Protein AF-0000000068965583 (afdb_homodimer)

Foldseek 3Di:
DPDPVPVVPPPPVCPDPPVCPDPVVVVVLVVVVLVLLLVCLVLCVQQCCVVVPWAALVRSCVVSVHDSVVSVVSQVSCVVVPQWDADPVRTIHGHPLCNQARYDDDQLQRHCNLVSNLVVVLVVLLVCLVVLVVVVAAPDPAFPVHAPPVSLLSVLQRCLSNCQQVLLVQLVPDDVQDAWEEEEASCQLVNNVQVCVLPRVRYAYEYEEAPSRVVNNVVNQVVDPSGDCVRYHYDHDDLLPDDDPDFQTQEYEYEADQQQAALVSVLSSLLSNLRNHDAFHKYKYKHFAADPDDPPPPPLNVVSVVVQSSSSSRHGHGGHHHLVSVQVSNVVSAWDRWDWDDDPPGMIMIMITHD/DPDPVPPVPPPPVCPDPPVCPDPVVVVVLVVVVLVLLLVCLVLCVQQCCVVVPWAALVVSCVVSVHDSVVSVVSQVSCVVVPQWDADPVRTIHGHPLCNQARYDDDQLQRHCNLVSNLVVVLVVLLVCLVVLVVVVAAPDPAFPPHAPPVSLLSVLQRCLSNCQQVLLVQLVPDDVQDAWEEEEESCQLVNNVQVCVLPRVRYAYEYEEAPSRVVNNVVNQVVDPSGDCVRYHYDHDDLLPDDDPDFQTQEYEYEADQQQAALVSVLSSLLSNLRNHDAFHKYKYKHFAADPDDPPPPPLNVVSVVVQSSSSSRHGHGGHHHLVSVQVSNVVSQWDRWDWDDDPPGMIMIMITHD

Organism: Plasmodiophora brassicae (NCBI:txid37360)

InterPro domains:
  IPR001077 O-methyltransferase, C-terminal domain [PF00891] (177-336)
  IPR012967 Caffeic acid 3-O-methyltransferase-like, dimerisation domain [PF08100] (28-103)
  IPR016461 O-methyltransferase-like [PIRSF005739] (20-350)
  IPR016461 O-methyltransferase-like [PS51683] (25-354)
  IPR029063 S-adenosyl-L-methionine-dependent methyltransferase superfamily [G3DSA:3.40.50.150] (123-345)
  IPR029063 S-adenosyl-L-methionine-dependent methyltransferase superfamily [SSF53335] (125-345)
  IPR036388 Winged helix-like DNA-binding domain superfamily [G3DSA:1.10.10.10] (20-98)
  IPR036390 Winged helix DNA-binding domain superfamily [SSF46785] (23-98)

Sequence (710 aa):
MPPISTIASHYFVKWHPVARQTKVAQTVAGFQTMFQLSAAIDLGLFDTLKLKGPLSAEQLADELRAPLHSIRALVGALCESGYLVVDGFGRYLNSATSLHHLTSGLDPSKDMRPWVSLMVKLAPALATMTDALRQGSSVLEEPGETEQHPLWTHFAKVTGPMAISNARSVVHDFPHGFAGSVLDVAAGSGQYAFEVVRQLPKSRVTLFDFENVLDVARAVGEADATVDMKRVTFFPGNAFTDTPPDVPYDAVIITNMLHLFSADANLGLLKRVHSWLKPGGHVFIVGICPPTTPYSLWEGQSMMRAFSLVILAMTRNGKAYSATEIDDMLQQAGFAKSTSTNLFPISTLIVSKTVMPPISTIASHYFVKWHPVARQTKVAQTVAGFQTMFQLSAAIDLGLFDTLKLKGPLSAEQLADELRAPLHSIRALVGALCESGYLVVDGFGRYLNSATSLHHLTSGLDPSKDMRPWVSLMVKLAPALATMTDALRQGSSVLEEPGETEQHPLWTHFAKVTGPMAISNARSVVHDFPHGFAGSVLDVAAGSGQYAFEVVRQLPKSRVTLFDFENVLDVARAVGEADATVDMKRVTFFPGNAFTDTPPDVPYDAVIITNMLHLFSADANLGLLKRVHSWLKPGGHVFIVGICPPTTPYSLWEGQSMMRAFSLVILAMTRNGKAYSATEIDDMLQQAGFAKSTSTNLFPISTLIVSKTV

Secondary structure (DSSP, 8-state):
---TTSHHHH-S----TTSTTSHHHHHHHHHHHHHHHHHHHHHTHHHHHHHH-SB-HHHHHHHHT--HHHHHHHHHHHHHTTSEEE-TTS-EEE-HHHHHHSSSSS-GGG--HHHHHHHHHTHHHHTTHHHHHHHTS---SS-TTSTT-HHHHHHHHHHHHHHHHHHHHHHHTSPTT--EEEEEET-TTSHHHHHHHHH-TTEEEEEEE-HHHHHHHHHHHHH-TTS-GGGEEEEES-TTTPPPSSPPEEEEEEES-GGGS-HHHHHHHHHHHHHHEEEEEEEEEEE----SSTT---THHHHHHHHHHHHHHH-SS--PPPHHHHHHHHHHTTBPPPEEEEPSSS-EEEEEEB-/---TTSTTTT-S----TTSTTSHHHHHHHHHHHHHHHHHHHHHTHHHHHHHH-SB-HHHHHHHHT--HHHHHHHHHHHHHTTSEEE-TTS-EEE-HHHHHHSSSSS-GGG--HHHHHHHHHTHHHHTTHHHHHHHTS---SS-TTSTT-HHHHHHHHHHHHHHHHHHHHHHHTSPTT--EEEEEET-TTSHHHHHHHHH-TTEEEEEEE-HHHHHHHHHHHHH-TTS-GGGEEEEES-TTTPPPSSPPEEEEEEES-GGGS-HHHHHHHHHHHHHTEEEEEEEEEEE----SSTT---THHHHHHHHHHHHHHH-SS--PPPHHHHHHHHHHTTBPPPEEEEPSSS-EEEEEEB-

Nearest PDB structures (foldseek):
  2r3s-assembly1_A  TM=8.796E-01  e=1.332E-26  Nostoc punctiforme PCC 73102
  8tjj-assembly2_C  TM=7.598E-01  e=5.561E-23  uncultured bacterium
  5f8e-assembly2_C  TM=7.613E-01  e=8.366E-21  Mycobacterium tuberculosis H37Rv
  7vb8-assembly1_A  TM=7.546E-01  e=5.731E-18  Sorghum bicolor
  5xoh-assembly1_A-2  TM=7.464E-01  e=1.027E-17  Kitagawia praeruptora

Radius of gyration: 29.25 Å; Cα contacts (8 Å, |Δi|>4): 1329; chains: 2; bounding box: 58×98×82 Å

Solvent-accessible surface area (backbone atoms only — not comparable to full-atom values): 36488 Å² total; per-residue (Å²): 128,84,71,82,76,66,67,71,64,68,74,51,68,71,71,64,71,50,67,76,59,29,70,65,42,46,28,52,50,19,36,55,45,45,44,52,49,34,25,37,55,74,57,39,49,47,43,48,28,68,73,71,38,67,36,36,52,64,54,46,13,62,75,52,63,26,41,48,70,37,38,45,38,50,53,52,36,33,37,64,74,54,46,27,40,70,48,98,84,63,22,38,30,61,20,73,66,30,58,59,25,44,31,82,85,84,49,55,81,44,43,43,51,36,57,48,44,50,52,51,69,42,37,60,48,44,62,42,32,44,60,8,35,50,68,54,21,29,74,53,93,74,30,67,66,40,82,77,40,67,62,49,42,53,46,21,67,37,43,33,52,62,38,44,63,48,21,52,54,54,54,65,71,45,64,88,83,50,65,41,42,34,36,23,37,54,31,40,30,30,42,50,49,42,44,40,46,56,75,25,80,58,34,35,32,36,37,31,24,37,56,69,27,42,53,49,16,50,52,50,47,70,71,33,85,72,39,64,63,88,42,53,42,82,45,68,46,48,78,86,80,50,78,74,82,80,64,56,21,46,28,37,36,40,41,73,50,65,39,46,36,30,71,67,56,44,35,53,39,46,34,51,51,49,68,37,35,35,84,62,13,37,38,40,36,38,35,62,43,42,72,86,58,84,75,60,76,50,73,67,44,50,59,40,36,48,44,40,50,50,32,31,21,35,9,66,50,21,41,65,46,29,66,66,56,50,39,51,40,38,42,75,36,52,31,38,84,52,50,76,46,84,37,81,82,63,34,30,40,37,40,35,29,38,104,128,86,72,83,77,65,67,74,64,68,75,50,70,70,72,63,70,50,65,75,58,28,69,65,42,46,29,52,50,19,35,55,46,45,43,52,49,35,25,36,55,74,56,38,48,48,44,49,28,68,74,70,38,66,36,36,50,64,55,45,12,62,75,53,62,27,41,51,71,37,38,43,40,51,54,51,37,32,36,64,72,54,46,27,40,69,48,98,84,63,23,39,31,63,21,74,65,30,58,59,25,45,32,82,84,83,49,54,82,45,40,42,51,36,58,46,45,51,53,53,69,41,36,59,48,45,62,42,32,45,60,7,36,50,69,54,20,28,74,53,92,76,32,68,66,40,82,76,41,67,63,51,41,52,46,21,65,39,43,34,51,62,38,44,64,47,22,52,55,55,55,66,71,47,62,86,82,51,62,42,40,35,36,23,38,53,30,38,29,29,42,51,50,44,43,38,48,55,74,26,79,61,35,35,32,34,38,33,24,36,56,69,26,42,53,48,16,50,52,49,48,71,71,32,85,73,39,64,63,88,42,52,42,81,45,67,46,48,79,86,79,49,76,73,82,79,66,55,22,47,28,37,37,40,42,73,52,64,39,46,36,32,72,68,57,44,34,53,40,44,34,50,51,49,68,37,34,34,84,64,12,37,39,40,36,36,35,63,44,42,72,85,58,83,77,58,76,51,74,65,44,50,59,40,36,46,43,39,51,50,32,30,22,34,9,66,52,21,41,66,45,29,66,64,55,50,38,51,41,37,40,74,37,54,31,41,85,53,50,76,44,83,37,82,84,64,33,29,38,36,40,33,28,39,105

pLDDT: mean 87.22, std 17.64, range [23.38, 98.88]

Structure (mmCIF, N/CA/C/O backbone):
data_AF-0000000068965583-model_v1
#
loop_
_entity.id
_entity.type
_entity.pdbx_description
1 polymer 'O-methyltransferase domain-containing protein'
#
loop_
_atom_site.group_PDB
_atom_site.id
_atom_site.type_symbol
_atom_site.label_atom_id
_atom_site.label_alt_id
_atom_site.label_comp_id
_atom_site.label_asym_id
_atom_site.label_entity_id
_atom_site.label_seq_id
_atom_site.pdbx_PDB_ins_code
_atom_site.Cartn_x
_atom_site.Cartn_y
_atom_site.Cartn_z
_atom_site.occupancy
_atom_site.B_iso_or_equiv
_atom_site.auth_seq_id
_atom_site.auth_comp_id
_atom_site.auth_asym_id
_atom_site.auth_atom_id
_atom_site.pdbx_PDB_model_num
ATOM 1 N N . MET A 1 1 ? -15.039 54.562 -13.508 1 24.02 1 MET A N 1
ATOM 2 C CA . MET A 1 1 ? -14.102 53.875 -12.609 1 24.02 1 MET A CA 1
ATOM 3 C C . MET A 1 1 ? -14.203 52.375 -12.734 1 24.02 1 MET A C 1
ATOM 5 O O . MET A 1 1 ? -15.297 51.812 -12.633 1 24.02 1 MET A O 1
ATOM 9 N N . PRO A 1 2 ? -13.242 51.656 -13.383 1 28.28 2 PRO A N 1
ATOM 10 C CA . PRO A 1 2 ? -13.641 50.375 -13.969 1 28.28 2 PRO A CA 1
ATOM 11 C C . PRO A 1 2 ? -13.969 49.344 -12.906 1 28.28 2 PRO A C 1
ATOM 13 O O . PRO A 1 2 ? -13.453 49.406 -11.789 1 28.28 2 PRO A O 1
ATOM 16 N N . PRO A 1 3 ? -15.102 48.688 -13.031 1 28 3 PRO A N 1
ATOM 17 C CA . PRO A 1 3 ? -15.734 47.906 -11.961 1 28 3 PRO A CA 1
ATOM 18 C C . PRO A 1 3 ? -14.852 46.75 -11.445 1 28 3 PRO A C 1
ATOM 20 O O . PRO A 1 3 ? -13.953 46.312 -12.156 1 28 3 PRO A O 1
ATOM 23 N N . ILE A 1 4 ? -14.672 46.469 -10.047 1 27.19 4 ILE A N 1
ATOM 24 C CA . ILE A 1 4 ? -13.906 45.656 -9.109 1 27.19 4 ILE A CA 1
ATOM 25 C C . ILE A 1 4 ? -13.961 44.188 -9.539 1 27.19 4 ILE A C 1
ATOM 27 O O . ILE A 1 4 ? -13.352 43.344 -8.898 1 27.19 4 ILE A O 1
ATOM 31 N N . SER A 1 5 ? -14.812 43.781 -10.484 1 28.33 5 SER A N 1
ATOM 32 C CA . SER A 1 5 ? -15.086 42.469 -11 1 28.33 5 SER A CA 1
ATOM 33 C C . SER A 1 5 ? -13.836 41.844 -11.633 1 28.33 5 SER A C 1
ATOM 35 O O . SER A 1 5 ? -13.711 40.625 -11.727 1 28.33 5 SER A O 1
ATOM 37 N N . THR A 1 6 ? -13.016 42.562 -12.336 1 27.28 6 THR A N 1
ATOM 38 C CA . THR A 1 6 ? -11.961 42.125 -13.242 1 27.28 6 THR A CA 1
ATOM 39 C C . THR A 1 6 ? -10.766 41.594 -12.469 1 27.28 6 THR A C 1
ATOM 41 O O . THR A 1 6 ? -9.953 40.812 -13.008 1 27.28 6 THR A O 1
ATOM 44 N N . ILE A 1 7 ? -10.445 42.188 -11.297 1 23.38 7 ILE A N 1
ATOM 45 C CA . ILE A 1 7 ? -9.172 41.906 -10.648 1 23.38 7 ILE A CA 1
ATOM 46 C C . ILE A 1 7 ? -9.172 40.5 -10.078 1 23.38 7 ILE A C 1
ATOM 48 O O . ILE A 1 7 ? -8.148 40.031 -9.594 1 23.38 7 ILE A O 1
ATOM 52 N N . ALA A 1 8 ? -10.375 39.969 -9.789 1 27.44 8 ALA A N 1
ATOM 53 C CA . ALA A 1 8 ? -10.422 38.656 -9.141 1 27.44 8 ALA A CA 1
ATOM 54 C C . ALA A 1 8 ? -9.773 37.594 -10.016 1 27.44 8 ALA A C 1
ATOM 56 O O . ALA A 1 8 ? -9.484 36.5 -9.547 1 27.44 8 ALA A O 1
ATOM 57 N N . SER A 1 9 ? -9.789 37.844 -11.328 1 25.92 9 SER A N 1
ATOM 58 C CA . SER A 1 9 ? -9.414 36.812 -12.297 1 25.92 9 SER A CA 1
ATOM 59 C C . SER A 1 9 ? -7.93 36.5 -12.211 1 25.92 9 SER A C 1
ATOM 61 O O . SER A 1 9 ? -7.531 35.344 -12.383 1 25.92 9 SER A O 1
ATOM 63 N N . HIS A 1 10 ? -7.051 37.469 -12.281 1 24.47 10 HIS A N 1
ATOM 64 C CA . HIS A 1 10 ? -5.68 37.281 -12.727 1 24.47 10 HIS A CA 1
ATOM 65 C C . HIS A 1 10 ? -4.832 36.656 -11.617 1 24.47 10 HIS A C 1
ATOM 67 O O . HIS A 1 10 ? -3.859 35.938 -11.906 1 24.47 10 HIS A O 1
ATOM 73 N N . TYR A 1 11 ? -4.824 37.281 -10.484 1 24.36 11 TYR A N 1
ATOM 74 C CA . TYR A 1 11 ? -3.818 36.875 -9.508 1 24.36 11 TYR A CA 1
ATOM 75 C C . TYR A 1 11 ? -4.145 35.531 -8.914 1 24.36 11 TYR A C 1
ATOM 77 O O . TYR A 1 11 ? -4.438 35.406 -7.723 1 24.36 11 TYR A O 1
ATOM 85 N N . PHE A 1 12 ? -5.184 34.906 -9.43 1 27.22 12 PHE A N 1
ATOM 86 C CA . PHE A 1 12 ? -5.242 33.5 -9.125 1 27.22 12 PHE A CA 1
ATOM 87 C C . PHE A 1 12 ? -3.867 32.844 -9.258 1 27.22 12 PHE A C 1
ATOM 89 O O . PHE A 1 12 ? -3.344 32.719 -10.359 1 27.22 12 PHE A O 1
ATOM 96 N N . VAL A 1 13 ? -2.945 33.375 -8.406 1 27.17 13 VAL A N 1
ATOM 97 C CA . VAL A 1 13 ? -1.657 32.688 -8.344 1 27.17 13 VAL A CA 1
ATOM 98 C C . VAL A 1 13 ? -1.81 31.266 -8.844 1 27.17 13 VAL A C 1
ATOM 100 O O . VAL A 1 13 ? -2.654 30.516 -8.344 1 27.17 13 VAL A O 1
ATOM 103 N N . LYS A 1 14 ? -1.495 31.062 -10.023 1 28.08 14 LYS A N 1
ATOM 104 C CA . LYS A 1 14 ? -1.258 29.828 -10.766 1 28.08 14 LYS A CA 1
ATOM 105 C C . LYS A 1 14 ? -0.779 28.719 -9.844 1 28.08 14 LYS A C 1
ATOM 107 O O . LYS A 1 14 ? 0.413 28.625 -9.539 1 28.08 14 LYS A O 1
ATOM 112 N N . TRP A 1 15 ? -1.373 28.656 -8.719 1 29.64 15 TRP A N 1
ATOM 113 C CA . TRP A 1 15 ? -1.091 27.422 -8.008 1 29.64 15 TRP A CA 1
ATOM 114 C C . TRP A 1 15 ? -0.727 26.297 -8.984 1 29.64 15 TRP A C 1
ATOM 116 O O . TRP A 1 15 ? -1.519 25.953 -9.859 1 29.64 15 TRP A O 1
ATOM 126 N N . HIS A 1 16 ? 0.437 26.266 -9.531 1 30.14 16 HIS A N 1
ATOM 127 C CA . HIS A 1 16 ? 0.964 25.359 -10.547 1 30.14 16 HIS A CA 1
ATOM 128 C C . HIS A 1 16 ? 0.367 23.969 -10.414 1 30.14 16 HIS A C 1
ATOM 130 O O . HIS A 1 16 ? 0.403 23.375 -9.336 1 30.14 16 HIS A O 1
ATOM 136 N N . PRO A 1 17 ? -0.553 23.5 -11.109 1 34.62 17 PRO A N 1
ATOM 137 C CA . PRO A 1 17 ? -0.937 22.141 -11.469 1 34.62 17 PRO A CA 1
ATOM 138 C C . PRO A 1 17 ? 0.176 21.125 -11.203 1 34.62 17 PRO A C 1
ATOM 140 O O . PRO A 1 17 ? 0.056 19.953 -11.586 1 34.62 17 PRO A O 1
ATOM 143 N N . VAL A 1 18 ? 1.284 21.5 -10.836 1 35.75 18 VAL A N 1
ATOM 144 C CA . VAL A 1 18 ? 2.604 20.875 -10.906 1 35.75 18 VAL A CA 1
ATOM 145 C C . VAL A 1 18 ? 2.684 19.734 -9.898 1 35.75 18 VAL A C 1
ATOM 147 O O . VAL A 1 18 ? 3.285 18.688 -10.18 1 35.75 18 VAL A O 1
ATOM 150 N N . ALA A 1 19 ? 2.271 20.109 -8.633 1 44.38 19 ALA A N 1
ATOM 151 C CA . ALA A 1 19 ? 2.537 19.016 -7.695 1 44.38 19 ALA A CA 1
ATOM 152 C C . ALA A 1 19 ? 1.777 17.75 -8.086 1 44.38 19 ALA A C 1
ATOM 154 O O . ALA A 1 19 ? 2.285 16.641 -7.926 1 44.38 19 ALA A O 1
ATOM 155 N N . ARG A 1 20 ? 0.389 17.953 -8.555 1 47.97 20 ARG A N 1
ATOM 156 C CA . ARG A 1 20 ? -0.479 16.859 -9 1 47.97 20 ARG A CA 1
ATOM 157 C C . ARG A 1 20 ? 0.044 16.234 -10.289 1 47.97 20 ARG A C 1
ATOM 159 O O . ARG A 1 20 ? -0.369 15.141 -10.664 1 47.97 20 ARG A O 1
ATOM 166 N N . GLN A 1 21 ? 1.062 17.016 -10.633 1 60.56 21 GLN A N 1
ATOM 167 C CA . GLN A 1 21 ? 1.427 16.594 -11.977 1 60.56 21 GLN A CA 1
ATOM 168 C C . GLN A 1 21 ? 2.754 15.836 -11.977 1 60.56 21 GLN A C 1
ATOM 170 O O . GLN A 1 21 ? 3.186 15.328 -13.016 1 60.56 21 GLN A O 1
ATOM 175 N N . THR A 1 22 ? 3.061 15.758 -10.562 1 75.62 22 THR A N 1
ATOM 176 C CA . THR A 1 22 ? 4.348 15.078 -10.656 1 75.62 22 THR A CA 1
ATOM 177 C C . THR A 1 22 ? 4.16 13.562 -10.68 1 75.62 22 THR A C 1
ATOM 179 O O . THR A 1 22 ? 3.119 13.055 -10.258 1 75.62 22 THR A O 1
ATOM 182 N N . LYS A 1 23 ? 5.016 13.016 -11.203 1 85.88 23 LYS A N 1
ATOM 183 C CA . LYS A 1 23 ? 5.035 11.562 -11.234 1 85.88 23 LYS A CA 1
ATOM 184 C C . LYS A 1 23 ? 4.926 10.977 -9.828 1 85.88 23 LYS A C 1
ATOM 186 O O . LYS A 1 23 ? 4.262 9.961 -9.617 1 85.88 23 LYS A O 1
ATOM 191 N N . VAL A 1 24 ? 5.473 11.656 -8.836 1 88.19 24 VAL A N 1
ATOM 192 C CA . VAL A 1 24 ? 5.43 11.188 -7.453 1 88.19 24 VAL A CA 1
ATOM 193 C C . VAL A 1 24 ? 4.004 11.281 -6.914 1 88.19 24 VAL A C 1
ATOM 195 O O . VAL A 1 24 ? 3.51 10.352 -6.273 1 88.19 24 VAL A O 1
ATOM 198 N N . ALA A 1 25 ? 3.342 12.359 -7.227 1 82.56 25 ALA A N 1
ATOM 199 C CA . ALA A 1 25 ? 1.959 12.539 -6.789 1 82.56 25 ALA A CA 1
ATOM 200 C C . ALA A 1 25 ? 1.053 11.469 -7.391 1 82.56 25 ALA A C 1
ATOM 202 O O . ALA A 1 25 ? 0.153 10.953 -6.719 1 82.56 25 ALA A O 1
ATOM 203 N N . GLN A 1 26 ? 1.354 1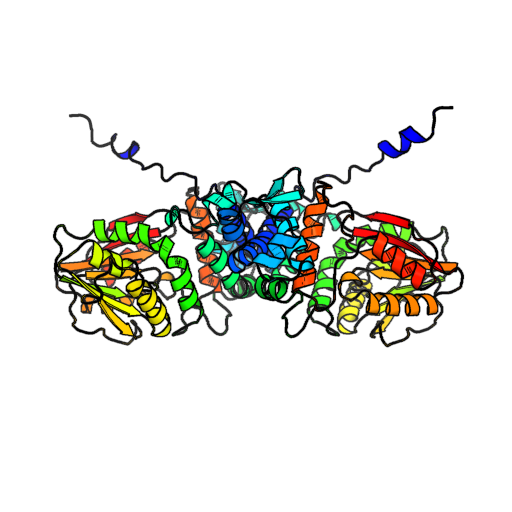1.164 -8.578 1 83.81 26 GLN A N 1
ATOM 204 C CA . GLN A 1 26 ? 0.581 10.117 -9.242 1 83.81 26 GLN A CA 1
ATOM 205 C C . GLN A 1 26 ? 0.816 8.758 -8.586 1 83.81 26 GLN A C 1
ATOM 207 O O . GLN A 1 26 ? -0.11 7.953 -8.461 1 83.81 26 GLN A O 1
ATOM 212 N N . THR A 1 27 ? 2.031 8.477 -8.258 1 89.31 27 THR A N 1
ATOM 213 C CA . THR A 1 27 ? 2.361 7.234 -7.574 1 89.31 27 THR A CA 1
ATOM 214 C C . THR A 1 27 ? 1.654 7.156 -6.223 1 89.31 27 THR A C 1
ATOM 216 O O . THR A 1 27 ? 1.109 6.109 -5.863 1 89.31 27 THR A O 1
ATOM 219 N N . VAL A 1 28 ? 1.573 8.266 -5.539 1 86.69 28 VAL A N 1
ATOM 220 C CA . VAL A 1 28 ? 0.893 8.312 -4.25 1 86.69 28 VAL A CA 1
ATOM 221 C C . VAL A 1 28 ? -0.604 8.078 -4.445 1 86.69 28 VAL A C 1
ATOM 223 O O . VAL A 1 28 ? -1.232 7.355 -3.67 1 86.69 28 VAL A O 1
ATOM 226 N N . ALA A 1 29 ? -1.113 8.695 -5.469 1 84.06 29 ALA A N 1
ATOM 227 C CA . ALA A 1 29 ? -2.533 8.516 -5.766 1 84.06 29 ALA A CA 1
ATOM 228 C C . ALA A 1 29 ? -2.854 7.055 -6.066 1 84.06 29 ALA A C 1
ATOM 230 O O . ALA A 1 29 ? -3.889 6.543 -5.637 1 84.06 29 ALA A O 1
ATOM 231 N N . GLY A 1 30 ? -2.014 6.445 -6.824 1 87.75 30 GLY A N 1
ATOM 232 C CA . GLY A 1 30 ? -2.199 5.031 -7.109 1 87.75 30 GLY A CA 1
ATOM 233 C C . GLY A 1 30 ? -2.154 4.164 -5.867 1 87.75 30 GLY A C 1
ATOM 234 O O . GLY A 1 30 ? -2.945 3.229 -5.727 1 87.75 30 GLY A O 1
ATOM 235 N N . PHE A 1 31 ? -1.266 4.52 -5.035 1 91.5 31 PHE A N 1
ATOM 236 C CA . PHE A 1 31 ? -1.12 3.814 -3.768 1 91.5 31 PHE A CA 1
ATOM 237 C C . PHE A 1 31 ? -2.404 3.898 -2.951 1 91.5 31 PHE A C 1
ATOM 239 O O . PHE A 1 31 ? -2.912 2.881 -2.479 1 91.5 31 PHE A O 1
ATOM 246 N N . GLN A 1 32 ? -2.988 5.016 -2.824 1 90.25 32 GLN A N 1
ATOM 247 C CA . GLN A 1 32 ? -4.223 5.203 -2.068 1 90.25 32 GLN A CA 1
ATOM 248 C C . GLN A 1 32 ? -5.398 4.512 -2.756 1 90.25 32 GLN A C 1
ATOM 250 O O . GLN A 1 32 ? -6.242 3.904 -2.094 1 90.25 32 GLN A O 1
ATOM 255 N N . THR A 1 33 ? -5.422 4.613 -4.027 1 92.44 33 THR A N 1
ATOM 256 C CA . THR A 1 33 ? -6.512 4.043 -4.812 1 92.44 33 THR A CA 1
ATOM 257 C C . THR A 1 33 ? -6.586 2.531 -4.621 1 92.44 33 THR A C 1
ATOM 259 O O . THR A 1 33 ? -7.676 1.953 -4.621 1 92.44 33 THR A O 1
ATOM 262 N N . MET A 1 34 ? -5.457 1.938 -4.441 1 93.81 34 MET A N 1
ATOM 263 C CA . MET A 1 34 ? -5.414 0.487 -4.281 1 93.81 34 MET A CA 1
ATOM 264 C C . MET A 1 34 ? -6.242 0.049 -3.078 1 93.81 34 MET A C 1
ATOM 266 O O . MET A 1 34 ? -6.984 -0.934 -3.152 1 93.81 34 MET A O 1
ATOM 270 N N . PHE A 1 35 ? -6.168 0.738 -2.016 1 94.38 35 PHE A N 1
ATOM 271 C CA . PHE A 1 35 ? -6.922 0.392 -0.817 1 94.38 35 PHE A CA 1
ATOM 272 C C . PHE A 1 35 ? -8.406 0.66 -1.018 1 94.38 35 PHE A C 1
ATOM 274 O O . PHE A 1 35 ? -9.25 -0.088 -0.519 1 94.38 35 PHE A O 1
ATOM 281 N N . GLN A 1 36 ? -8.695 1.688 -1.762 1 93.75 36 GLN A N 1
ATOM 282 C CA . GLN A 1 36 ? -10.086 2.008 -2.078 1 93.75 36 GLN A CA 1
ATOM 283 C C . GLN A 1 36 ? -10.719 0.92 -2.943 1 93.75 36 GLN A C 1
ATOM 285 O O . GLN A 1 36 ? -11.852 0.5 -2.693 1 93.75 36 GLN A O 1
ATOM 290 N N . LEU A 1 37 ? -9.953 0.476 -3.918 1 95.62 37 LEU A N 1
ATOM 291 C CA . LEU A 1 37 ? -10.422 -0.578 -4.809 1 95.62 37 LEU A CA 1
ATOM 292 C C . LEU A 1 37 ? -10.68 -1.868 -4.035 1 95.62 37 LEU A C 1
ATOM 294 O O . LEU A 1 37 ? -11.711 -2.518 -4.223 1 95.62 37 LEU A O 1
ATOM 298 N N . SER A 1 38 ? -9.734 -2.193 -3.273 1 94.81 38 SER A N 1
ATOM 299 C CA . SER A 1 38 ? -9.875 -3.416 -2.49 1 94.81 38 SER A CA 1
ATOM 300 C C . SER A 1 38 ? -11.117 -3.365 -1.606 1 94.81 38 SER A C 1
ATOM 302 O O . SER A 1 38 ? -11.859 -4.344 -1.518 1 94.81 38 SER A O 1
ATOM 304 N N . ALA A 1 39 ? -11.367 -2.262 -0.97 1 95.56 39 ALA A N 1
ATOM 305 C CA . ALA A 1 39 ? -12.539 -2.105 -0.109 1 95.56 39 ALA A CA 1
ATOM 306 C C . ALA A 1 39 ? -13.828 -2.189 -0.918 1 95.56 39 ALA A C 1
ATOM 308 O O . ALA A 1 39 ? -14.805 -2.816 -0.487 1 95.56 39 ALA A O 1
ATOM 309 N N . ALA A 1 40 ? -13.852 -1.53 -2.047 1 97.31 40 ALA A N 1
ATOM 310 C CA . ALA A 1 40 ? -15.023 -1.55 -2.914 1 97.31 40 ALA A CA 1
ATOM 311 C C . ALA A 1 40 ? -15.344 -2.971 -3.375 1 97.31 40 ALA A C 1
ATOM 313 O O . ALA A 1 40 ? -16.5 -3.365 -3.432 1 97.31 40 ALA A O 1
ATOM 314 N N . ILE A 1 41 ? -14.297 -3.713 -3.721 1 94.56 41 ILE A N 1
ATOM 315 C CA . ILE A 1 41 ? -14.445 -5.102 -4.137 1 94.56 41 ILE A CA 1
ATOM 316 C C . ILE A 1 41 ? -15 -5.934 -2.984 1 94.56 41 ILE A C 1
ATOM 318 O O . ILE A 1 41 ? -15.961 -6.684 -3.158 1 94.56 41 ILE A O 1
ATOM 322 N N . ASP A 1 42 ? -14.453 -5.762 -1.838 1 93.88 42 ASP A N 1
ATOM 323 C CA . ASP A 1 42 ? -14.867 -6.52 -0.661 1 93.88 42 ASP A CA 1
ATOM 324 C C . ASP A 1 42 ? -16.312 -6.219 -0.295 1 93.88 42 ASP A C 1
ATOM 326 O O . ASP A 1 42 ? -17.047 -7.109 0.152 1 93.88 42 ASP A O 1
ATOM 330 N N . LEU A 1 43 ? -16.719 -5 -0.48 1 96.19 43 LEU A N 1
ATOM 331 C CA . LEU A 1 43 ? -18.062 -4.59 -0.132 1 96.19 43 LEU A CA 1
ATOM 332 C C . LEU A 1 43 ? -19.062 -5.027 -1.203 1 96.19 43 LEU A C 1
ATOM 334 O O . LEU A 1 43 ? -20.281 -4.992 -0.982 1 96.19 43 LEU A O 1
ATOM 338 N N . GLY A 1 44 ? -18.578 -5.398 -2.393 1 96.31 44 GLY A N 1
ATOM 339 C CA . GLY A 1 44 ? -19.438 -5.797 -3.5 1 96.31 44 GLY A CA 1
ATOM 340 C C . GLY A 1 44 ? -20 -4.617 -4.27 1 96.31 44 GLY A C 1
ATOM 341 O O . GLY A 1 44 ? -21.062 -4.727 -4.891 1 96.31 44 GLY A O 1
ATOM 342 N N . LEU A 1 45 ? -19.297 -3.535 -4.191 1 98 45 LEU A N 1
ATOM 343 C CA . LEU A 1 45 ? -19.781 -2.293 -4.773 1 98 45 LEU A CA 1
ATOM 344 C C . LEU A 1 45 ? -19.938 -2.428 -6.285 1 98 45 LEU A C 1
ATOM 346 O O . LEU A 1 45 ? -21 -2.119 -6.836 1 98 45 LEU A O 1
ATOM 350 N N . PHE A 1 46 ? -18.938 -2.887 -6.988 1 97.5 46 PHE A N 1
ATOM 351 C CA . PHE A 1 46 ? -18.938 -2.959 -8.445 1 97.5 46 PHE A CA 1
ATOM 352 C C . PHE A 1 46 ? -19.969 -3.965 -8.938 1 97.5 46 PHE A C 1
ATOM 354 O O . PHE A 1 46 ? -20.672 -3.711 -9.914 1 97.5 46 PHE A O 1
ATOM 361 N N . ASP A 1 47 ? -20.062 -5.043 -8.25 1 96.25 47 ASP A N 1
ATOM 362 C CA . ASP A 1 47 ? -21.047 -6.055 -8.625 1 96.25 47 ASP A CA 1
ATOM 363 C C . ASP A 1 47 ? -22.484 -5.543 -8.414 1 96.25 47 ASP A C 1
ATOM 365 O O . ASP A 1 47 ? -23.375 -5.82 -9.219 1 96.25 47 ASP A O 1
ATOM 369 N N . THR A 1 48 ? -22.688 -4.867 -7.316 1 97.81 48 THR A N 1
ATOM 370 C CA . THR A 1 48 ? -24 -4.293 -7.039 1 97.81 48 THR A CA 1
ATOM 371 C C . THR A 1 48 ? -24.422 -3.332 -8.148 1 97.81 48 THR A C 1
ATOM 373 O O . THR A 1 48 ? -25.547 -3.387 -8.633 1 97.81 48 THR A O 1
ATOM 376 N N . LEU A 1 49 ? -23.5 -2.529 -8.555 1 97.69 49 LEU A N 1
ATOM 377 C CA . LEU A 1 49 ? -23.781 -1.56 -9.602 1 97.69 49 LEU A CA 1
ATOM 378 C C . LEU A 1 49 ? -24.031 -2.258 -10.938 1 97.69 49 LEU A C 1
ATOM 380 O O . LEU A 1 49 ? -24.828 -1.795 -11.75 1 97.69 49 LEU A O 1
ATOM 384 N N . LYS A 1 50 ? -23.344 -3.316 -11.18 1 95.81 50 LYS A N 1
ATOM 385 C CA . LYS A 1 50 ? -23.578 -4.105 -12.391 1 95.81 50 LYS A CA 1
ATOM 386 C C . LYS A 1 50 ? -24.984 -4.707 -12.391 1 95.81 50 LYS A C 1
ATOM 388 O O . LYS A 1 50 ? -25.672 -4.68 -13.414 1 95.81 50 LYS A O 1
ATOM 393 N N . LEU A 1 51 ? -25.406 -5.18 -11.336 1 95.38 51 LEU A N 1
ATOM 394 C CA . LEU A 1 51 ? -26.672 -5.898 -11.219 1 95.38 51 LEU A CA 1
ATOM 395 C C . LEU A 1 51 ? -27.844 -4.926 -11.164 1 95.38 51 LEU A C 1
ATOM 397 O O . LEU A 1 51 ? -28.891 -5.172 -11.773 1 95.38 51 LEU A O 1
ATOM 401 N N . LYS A 1 52 ? -27.734 -3.816 -10.469 1 96.81 52 LYS A N 1
ATOM 402 C CA . LYS A 1 52 ? -28.875 -2.953 -10.164 1 96.81 52 LYS A CA 1
ATOM 403 C C . LYS A 1 52 ? -28.875 -1.706 -11.047 1 96.81 52 LYS A C 1
ATOM 405 O O . LYS A 1 52 ? -29.875 -0.999 -11.141 1 96.81 52 LYS A O 1
ATOM 410 N N . GLY A 1 53 ? -27.766 -1.516 -11.703 1 95.62 53 GLY A N 1
ATOM 411 C CA . GLY A 1 53 ? -27.625 -0.271 -12.438 1 95.62 53 GLY A CA 1
ATOM 412 C C . GLY A 1 53 ? -27.188 0.894 -11.57 1 95.62 53 GLY A C 1
ATOM 413 O O . GLY A 1 53 ? -26.688 0.696 -10.461 1 95.62 53 GLY A O 1
ATOM 414 N N . PRO A 1 54 ? -27.328 2.121 -12.109 1 97 54 PRO A N 1
ATOM 415 C CA . PRO A 1 54 ? -26.891 3.309 -11.367 1 97 54 PRO A CA 1
ATOM 416 C C . PRO A 1 54 ? -27.656 3.492 -10.055 1 97 54 PRO A C 1
ATOM 418 O O . PRO A 1 54 ? -28.875 3.301 -10 1 97 54 PRO A O 1
ATOM 421 N N . LEU A 1 55 ? -26.953 3.836 -8.992 1 98 55 LEU A N 1
ATOM 422 C CA . LEU A 1 55 ? -27.547 4.035 -7.668 1 98 55 LEU A CA 1
ATOM 423 C C . LEU A 1 55 ? -27 5.309 -7.023 1 98 55 LEU A C 1
ATOM 425 O O . LEU A 1 55 ? -25.859 5.699 -7.266 1 98 55 LEU A O 1
ATOM 429 N N . SER A 1 56 ? -27.812 5.902 -6.203 1 96.62 56 SER A N 1
ATOM 430 C CA . SER A 1 56 ? -27.359 7.008 -5.363 1 96.62 56 SER A CA 1
ATOM 431 C C . SER A 1 56 ? -26.484 6.504 -4.215 1 96.62 56 SER A C 1
ATOM 433 O O . SER A 1 56 ? -26.438 5.301 -3.951 1 96.62 56 SER A O 1
ATOM 435 N N . ALA A 1 57 ? -25.812 7.441 -3.568 1 95.19 57 ALA A N 1
ATOM 436 C CA . ALA A 1 57 ? -25.016 7.07 -2.408 1 95.19 57 ALA A CA 1
ATOM 437 C C . ALA A 1 57 ? -25.875 6.422 -1.328 1 95.19 57 ALA A C 1
ATOM 439 O O . ALA A 1 57 ? -25.453 5.477 -0.665 1 95.19 57 ALA A O 1
ATOM 440 N N . GLU A 1 58 ? -27.047 6.945 -1.148 1 97 58 GLU A N 1
ATOM 441 C CA . GLU A 1 58 ? -27.969 6.414 -0.154 1 97 58 GLU A CA 1
ATOM 442 C C . GLU A 1 58 ? -28.375 4.98 -0.487 1 97 58 GLU A C 1
ATOM 444 O O . GLU A 1 58 ? -28.359 4.105 0.383 1 97 58 GLU A O 1
ATOM 449 N N . GLN A 1 59 ? -28.734 4.777 -1.718 1 98 59 GLN A N 1
ATOM 450 C CA . GLN A 1 59 ? -29.125 3.441 -2.156 1 98 59 GLN A CA 1
ATOM 451 C C . GLN A 1 59 ? -27.953 2.461 -2.035 1 98 59 GLN A C 1
ATOM 453 O O . GLN A 1 59 ? -28.156 1.312 -1.629 1 98 59 GLN A O 1
ATOM 458 N N . LEU A 1 60 ? -26.828 2.895 -2.402 1 97.5 60 LEU A N 1
ATOM 459 C CA . LEU A 1 60 ? -25.625 2.053 -2.301 1 97.5 60 LEU A CA 1
ATOM 460 C C . LEU A 1 60 ? -25.344 1.69 -0.849 1 97.5 60 LEU A C 1
ATOM 462 O O . LEU A 1 60 ? -24.969 0.556 -0.551 1 97.5 60 LEU A O 1
ATOM 466 N N . ALA A 1 61 ? -25.438 2.686 0.022 1 97.62 61 ALA A N 1
ATOM 467 C CA . ALA A 1 61 ? -25.219 2.438 1.444 1 97.62 61 ALA A CA 1
ATOM 468 C C . ALA A 1 61 ? -26.141 1.345 1.961 1 97.62 61 ALA A C 1
ATOM 470 O O . ALA A 1 61 ? -25.719 0.464 2.715 1 97.62 61 ALA A O 1
ATOM 471 N N . ASP A 1 62 ? -27.359 1.396 1.565 1 97.69 62 ASP A N 1
ATOM 472 C CA . ASP A 1 62 ? -28.344 0.399 1.959 1 97.69 62 ASP A CA 1
ATOM 473 C C . ASP A 1 62 ? -28 -0.977 1.398 1 97.69 62 ASP A C 1
ATOM 475 O O . ASP A 1 62 ? -28.031 -1.975 2.121 1 97.69 62 ASP A O 1
ATOM 479 N N . GLU A 1 63 ? -27.688 -1.016 0.133 1 97.56 63 GLU A N 1
ATOM 480 C CA . GLU A 1 63 ? -27.391 -2.277 -0.541 1 97.56 63 GLU A CA 1
ATOM 481 C C . GLU A 1 63 ? -26.141 -2.932 0.036 1 97.56 63 GLU A C 1
ATOM 483 O O . GLU A 1 63 ? -26.047 -4.16 0.11 1 97.56 63 GLU A O 1
ATOM 488 N N . LEU A 1 64 ? -25.188 -2.115 0.375 1 97.31 64 LEU A N 1
ATOM 489 C CA . LEU A 1 64 ? -23.906 -2.631 0.839 1 97.31 64 LEU A CA 1
ATOM 490 C C . LEU A 1 64 ? -23.906 -2.781 2.355 1 97.31 64 LEU A C 1
ATOM 492 O O . LEU A 1 64 ? -22.922 -3.271 2.93 1 97.31 64 LEU A O 1
ATOM 496 N N . ARG A 1 65 ? -24.938 -2.279 3.008 1 96.44 65 ARG A N 1
ATOM 497 C CA . ARG A 1 65 ? -25.078 -2.354 4.461 1 96.44 65 ARG A CA 1
ATOM 498 C C . ARG A 1 65 ? -23.906 -1.669 5.16 1 96.44 65 ARG A C 1
ATOM 500 O O . ARG A 1 65 ? -23.266 -2.264 6.023 1 96.44 65 ARG A O 1
ATOM 507 N N . ALA A 1 66 ? -23.641 -0.503 4.746 1 96.56 66 ALA A N 1
ATOM 508 C CA . ALA A 1 66 ? -22.609 0.355 5.316 1 96.56 66 ALA A CA 1
ATOM 509 C C . ALA A 1 66 ? -23.125 1.771 5.543 1 96.56 66 ALA A C 1
ATOM 511 O O . ALA A 1 66 ? -24.062 2.205 4.875 1 96.56 66 ALA A O 1
ATOM 512 N N . PRO A 1 67 ? -22.562 2.471 6.52 1 95.62 67 PRO A N 1
ATOM 513 C CA . PRO A 1 67 ? -23.031 3.834 6.789 1 95.62 67 PRO A CA 1
ATOM 514 C C . PRO A 1 67 ? -22.906 4.75 5.574 1 95.62 67 PRO A C 1
ATOM 516 O O . PRO A 1 67 ? -21.938 4.652 4.82 1 95.62 67 PRO A O 1
ATOM 519 N N . LEU A 1 68 ? -23.844 5.66 5.477 1 94.75 68 LEU A N 1
ATOM 520 C CA . LEU A 1 68 ? -23.922 6.562 4.336 1 94.75 68 LEU A CA 1
ATOM 521 C C . LEU A 1 68 ? -22.656 7.395 4.211 1 94.75 68 LEU A C 1
ATOM 523 O O . LEU A 1 68 ? -22.141 7.59 3.105 1 94.75 68 LEU A O 1
ATOM 527 N N . HIS A 1 69 ? -22.125 7.871 5.293 1 88.94 69 HIS A N 1
ATOM 528 C CA . HIS A 1 69 ? -20.953 8.734 5.219 1 88.94 69 HIS A CA 1
ATOM 529 C C . HIS A 1 69 ? -19.75 7.977 4.688 1 88.94 69 HIS A C 1
ATOM 531 O O . HIS A 1 69 ? -18.922 8.547 3.975 1 88.94 69 HIS A O 1
ATOM 537 N N . SER A 1 70 ? -19.656 6.684 5.027 1 92.31 70 SER A N 1
ATOM 538 C CA . SER A 1 70 ? -18.594 5.836 4.52 1 92.31 70 SER A CA 1
ATOM 539 C C . SER A 1 70 ? -18.688 5.652 3.01 1 92.31 70 SER A C 1
ATOM 541 O O . SER A 1 70 ? -17.703 5.77 2.293 1 92.31 70 SER A O 1
ATOM 543 N N . ILE A 1 71 ? -19.859 5.406 2.621 1 94.25 71 ILE A N 1
ATOM 544 C CA . ILE A 1 71 ? -20.094 5.117 1.209 1 94.25 71 ILE A CA 1
ATOM 545 C C . ILE A 1 71 ? -19.906 6.391 0.384 1 94.25 71 ILE A C 1
ATOM 547 O O . ILE A 1 71 ? -19.359 6.348 -0.72 1 94.25 71 ILE A O 1
ATOM 551 N N . ARG A 1 72 ? -20.297 7.5 0.855 1 90.25 72 ARG A N 1
ATOM 552 C CA . ARG A 1 72 ? -20.094 8.766 0.165 1 90.25 72 ARG A CA 1
ATOM 553 C C . ARG A 1 72 ? -18.609 9.039 -0.053 1 90.25 72 ARG A C 1
ATOM 555 O O . ARG A 1 72 ? -18.203 9.477 -1.133 1 90.25 72 ARG A O 1
ATOM 562 N N . ALA A 1 73 ? -17.875 8.812 0.979 1 88 73 ALA A N 1
ATOM 563 C CA . ALA A 1 73 ? -16.438 9.016 0.866 1 88 73 ALA A CA 1
ATOM 564 C C . ALA A 1 73 ? -15.828 8.07 -0.166 1 88 73 ALA A C 1
ATOM 566 O O . ALA A 1 73 ? -15 8.484 -0.986 1 88 73 ALA A O 1
ATOM 567 N N . LEU A 1 74 ? -16.234 6.82 -0.108 1 93.38 74 LEU A N 1
ATOM 568 C CA . LEU A 1 74 ? -15.68 5.801 -0.993 1 93.38 74 LEU A CA 1
ATOM 569 C C . LEU A 1 74 ? -16.047 6.09 -2.445 1 93.38 74 LEU A C 1
ATOM 571 O O . LEU A 1 74 ? -15.172 6.078 -3.32 1 93.38 74 LEU A O 1
ATOM 575 N N . VAL A 1 75 ? -17.312 6.367 -2.732 1 93.69 75 VAL A N 1
ATOM 576 C CA . VAL A 1 75 ? -17.734 6.566 -4.113 1 93.69 75 VAL A CA 1
ATOM 577 C C . VAL A 1 75 ? -17.156 7.871 -4.652 1 93.69 75 VAL A C 1
ATOM 579 O O . VAL A 1 75 ? -16.828 7.969 -5.84 1 93.69 75 VAL A O 1
ATOM 582 N N . GLY A 1 76 ? -17.016 8.867 -3.809 1 87 76 GLY A N 1
ATOM 583 C CA . GLY A 1 76 ? -16.328 10.078 -4.227 1 87 76 GLY A CA 1
ATOM 584 C C . GLY A 1 76 ? -14.898 9.836 -4.664 1 87 76 GLY A C 1
ATOM 585 O O . GLY A 1 76 ? -14.469 10.336 -5.703 1 87 76 GLY A O 1
ATOM 586 N N . ALA A 1 77 ? -14.188 9.094 -3.879 1 88.44 77 ALA A N 1
ATOM 587 C CA . ALA A 1 77 ? -12.797 8.766 -4.188 1 88.44 77 ALA A CA 1
ATOM 588 C C . ALA A 1 77 ? -12.695 7.949 -5.473 1 88.44 77 ALA A C 1
ATOM 590 O O . ALA A 1 77 ? -11.797 8.172 -6.285 1 88.44 77 ALA A O 1
ATOM 591 N N . LEU A 1 78 ? -13.602 7.012 -5.676 1 92.88 78 LEU A N 1
ATOM 592 C CA . LEU A 1 78 ? -13.562 6.137 -6.844 1 92.88 78 LEU A CA 1
ATOM 593 C C . LEU A 1 78 ? -13.922 6.906 -8.109 1 92.88 78 LEU A C 1
ATOM 595 O O . LEU A 1 78 ? -13.438 6.578 -9.195 1 92.88 78 LEU A O 1
ATOM 599 N N . CYS A 1 79 ? -14.75 7.934 -8 1 90.06 79 CYS A N 1
ATOM 600 C CA . CYS A 1 79 ? -15.023 8.805 -9.141 1 90.06 79 CYS A CA 1
ATOM 601 C C . CYS A 1 79 ? -13.781 9.602 -9.523 1 90.06 79 CYS A C 1
ATOM 603 O O . CYS A 1 79 ? -13.484 9.758 -10.711 1 90.06 79 CYS A O 1
ATOM 605 N N . GLU A 1 80 ? -13.078 10.008 -8.547 1 83.19 80 GLU A N 1
ATOM 606 C CA . GLU A 1 80 ? -11.867 10.781 -8.797 1 83.19 80 GLU A CA 1
ATOM 607 C C . GLU A 1 80 ? -10.805 9.938 -9.5 1 83.19 80 GLU A C 1
ATOM 609 O O . GLU A 1 80 ? -10.07 10.43 -10.352 1 83.19 80 GLU A O 1
ATOM 614 N N . SER A 1 81 ? -10.742 8.734 -9.102 1 88 81 SER A N 1
ATOM 615 C CA . SER A 1 81 ? -9.734 7.863 -9.688 1 88 81 SER A CA 1
ATOM 616 C C . SER A 1 81 ? -10.227 7.25 -10.992 1 88 81 SER A C 1
ATOM 618 O O . SER A 1 81 ? -9.477 6.539 -11.672 1 88 81 SER A O 1
ATOM 620 N N . GLY A 1 82 ? -11.469 7.465 -11.352 1 90.31 82 GLY A N 1
ATOM 621 C CA . GLY A 1 82 ? -11.984 7.066 -12.648 1 90.31 82 GLY A CA 1
ATOM 622 C C . GLY A 1 82 ? -12.57 5.668 -12.656 1 90.31 82 GLY A C 1
ATOM 623 O O . GLY A 1 82 ? -12.805 5.094 -13.719 1 90.31 82 GLY A O 1
ATOM 624 N N . TYR A 1 83 ? -12.805 5.098 -11.5 1 94.81 83 TYR A N 1
ATOM 625 C CA . TYR A 1 83 ? -13.336 3.74 -11.438 1 94.81 83 TYR A CA 1
ATOM 626 C C . TYR A 1 83 ? -14.859 3.756 -11.344 1 94.81 83 TYR A C 1
ATOM 628 O O . TYR A 1 83 ? -15.508 2.734 -11.57 1 94.81 83 TYR A O 1
ATOM 636 N N . LEU A 1 84 ? -15.406 4.93 -10.977 1 95.75 84 LEU A N 1
ATOM 637 C CA . LEU A 1 84 ? -16.844 5.191 -11.055 1 95.75 84 LEU A CA 1
ATOM 638 C C . LEU A 1 84 ? -17.125 6.465 -11.844 1 95.75 84 LEU A C 1
ATOM 640 O O . LEU A 1 84 ? -16.219 7.285 -12.047 1 95.75 84 LEU A O 1
ATOM 644 N N . VAL A 1 85 ? -18.281 6.547 -12.336 1 95.06 85 VAL A N 1
ATOM 645 C CA . VAL A 1 85 ? -18.797 7.75 -12.984 1 95.06 85 VAL A CA 1
ATOM 646 C 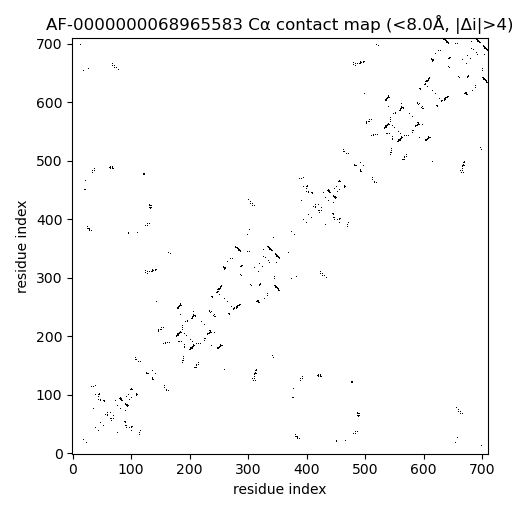C . VAL A 1 85 ? -20.109 8.172 -12.352 1 95.06 85 VAL A C 1
ATOM 648 O O . VAL A 1 85 ? -20.859 7.328 -11.852 1 95.06 85 VAL A O 1
ATOM 651 N N . VAL A 1 86 ? -20.266 9.445 -12.32 1 91.69 86 VAL A N 1
ATOM 652 C CA . VAL A 1 86 ? -21.516 9.984 -11.797 1 91.69 86 VAL A CA 1
ATOM 653 C C . VAL A 1 86 ? -22.375 10.5 -12.953 1 91.69 86 VAL A C 1
ATOM 655 O O . VAL A 1 86 ? -21.875 11.18 -13.852 1 91.69 86 VAL A O 1
ATOM 658 N N . ASP A 1 87 ? -23.641 10.086 -12.93 1 92.12 87 ASP A N 1
ATOM 659 C CA . ASP A 1 87 ? -24.5 10.57 -14 1 92.12 87 ASP A CA 1
ATOM 660 C C . ASP A 1 87 ? -25.141 11.914 -13.641 1 92.12 87 ASP A C 1
ATOM 662 O O . ASP A 1 87 ? -24.812 12.5 -12.602 1 92.12 87 ASP A O 1
ATOM 666 N N . GLY A 1 88 ? -25.922 12.469 -14.531 1 88.12 88 GLY A N 1
ATOM 667 C CA . GLY A 1 88 ? -26.531 13.781 -14.359 1 88.12 88 GLY A CA 1
ATOM 668 C C . GLY A 1 88 ? -27.5 13.844 -13.203 1 88.12 88 GLY A C 1
ATOM 669 O O . GLY A 1 88 ? -27.875 14.938 -12.75 1 88.12 88 GLY A O 1
ATOM 670 N N . PHE A 1 89 ? -27.906 12.688 -12.664 1 91.31 89 PHE A N 1
ATOM 671 C CA . PHE A 1 89 ? -28.875 12.633 -11.578 1 91.31 89 PHE A CA 1
ATOM 672 C C . PHE A 1 89 ? -28.172 12.359 -10.242 1 91.31 89 PHE A C 1
ATOM 674 O O . PHE A 1 89 ? -28.844 12.117 -9.234 1 91.31 89 PHE A O 1
ATOM 681 N N . GLY A 1 90 ? -26.859 12.328 -10.258 1 89.94 90 GLY A N 1
ATOM 682 C CA . GLY A 1 90 ? -26.094 12.117 -9.039 1 89.94 90 GLY A CA 1
ATOM 683 C C . GLY A 1 90 ? -25.953 10.656 -8.656 1 89.94 90 GLY A C 1
ATOM 684 O O . GLY A 1 90 ? -25.672 10.328 -7.504 1 89.94 90 GLY A O 1
ATOM 685 N N . ARG A 1 91 ? -26.312 9.844 -9.656 1 95.94 91 ARG A N 1
ATOM 686 C CA . ARG A 1 91 ? -26.172 8.414 -9.406 1 95.94 91 ARG A CA 1
ATOM 687 C C . ARG A 1 91 ? -24.828 7.895 -9.914 1 95.94 91 ARG A C 1
ATOM 689 O O . ARG A 1 91 ? -24.281 8.43 -10.883 1 95.94 91 ARG A O 1
ATOM 696 N N . TYR A 1 92 ? -24.344 6.82 -9.242 1 96.38 92 TYR A N 1
ATOM 697 C CA . TYR A 1 92 ? -23.016 6.281 -9.555 1 96.38 92 TYR A CA 1
ATOM 698 C C . TYR A 1 92 ? -23.125 5.004 -10.375 1 96.38 92 TYR A C 1
ATOM 700 O O . TYR A 1 92 ? -24.047 4.203 -10.172 1 96.38 92 TYR A O 1
ATOM 708 N N . LEU A 1 93 ? -22.25 4.867 -11.305 1 97.12 93 LEU A N 1
ATOM 709 C CA . LEU A 1 93 ? -22.172 3.652 -12.102 1 97.12 93 LEU A CA 1
ATOM 710 C C . LEU A 1 93 ? -20.719 3.229 -12.312 1 97.12 93 LEU A C 1
ATOM 712 O O . LEU A 1 93 ? -19.797 4.027 -12.125 1 97.12 93 LEU A O 1
ATOM 716 N N . ASN A 1 94 ? -20.594 1.952 -12.68 1 97 94 ASN A N 1
ATOM 717 C CA . ASN A 1 94 ? -19.266 1.455 -13.008 1 97 94 ASN A CA 1
ATOM 718 C C . ASN A 1 94 ? -18.688 2.162 -14.234 1 97 94 ASN A C 1
ATOM 720 O O . ASN A 1 94 ? -19.406 2.43 -15.195 1 97 94 ASN A O 1
ATOM 724 N N . SER A 1 95 ? -17.406 2.562 -14.188 1 95.44 95 SER A N 1
ATOM 725 C CA . SER A 1 95 ? -16.703 2.885 -15.422 1 95.44 95 SER A CA 1
ATOM 726 C C . SER A 1 95 ? -16.562 1.654 -16.312 1 95.44 95 SER A C 1
ATOM 728 O O . SER A 1 95 ? -16.875 0.539 -15.898 1 95.44 95 SER A O 1
ATOM 730 N N . ALA A 1 96 ? -16.094 1.904 -17.531 1 92.31 96 ALA A N 1
ATOM 731 C CA . ALA A 1 96 ? -15.836 0.776 -18.422 1 92.31 96 ALA A CA 1
ATOM 732 C C . ALA A 1 96 ? -14.797 -0.17 -17.844 1 92.31 96 ALA A C 1
ATOM 734 O O . ALA A 1 96 ? -14.953 -1.393 -17.906 1 92.31 96 ALA A O 1
ATOM 735 N N . THR A 1 97 ? -13.805 0.394 -17.266 1 91.5 97 THR A N 1
ATOM 736 C CA . THR A 1 97 ? -12.742 -0.388 -16.641 1 91.5 97 THR A CA 1
ATOM 737 C C . THR A 1 97 ? -13.289 -1.24 -15.5 1 91.5 97 THR A C 1
ATOM 739 O O . THR A 1 97 ? -12.984 -2.43 -15.398 1 91.5 97 THR A O 1
ATOM 742 N N . SER A 1 98 ? -14.078 -0.651 -14.656 1 94.56 98 SER A N 1
ATOM 743 C CA . SER A 1 98 ? -14.625 -1.37 -13.508 1 94.56 98 SER A CA 1
ATOM 744 C C . SER A 1 98 ? -15.57 -2.48 -13.945 1 94.56 98 SER A C 1
ATOM 746 O O . SER A 1 98 ? -15.547 -3.582 -13.398 1 94.56 98 SER A O 1
ATOM 748 N N . LEU A 1 99 ? -16.328 -2.201 -14.93 1 91.62 99 LEU A N 1
ATOM 749 C CA . LEU A 1 99 ? -17.281 -3.188 -15.43 1 91.62 99 LEU A CA 1
ATOM 750 C C . LEU A 1 99 ? -16.547 -4.395 -16.016 1 91.62 99 LEU A C 1
ATOM 752 O O . LEU A 1 99 ? -16.969 -5.535 -15.812 1 91.62 99 LEU A O 1
ATOM 756 N N . HIS A 1 100 ? -15.438 -4.18 -16.609 1 86.75 100 HIS A N 1
ATOM 757 C CA . HIS A 1 100 ? -14.75 -5.242 -17.344 1 86.75 100 HIS A CA 1
ATOM 758 C C . HIS A 1 100 ? -13.805 -6.012 -16.422 1 86.75 100 HIS A C 1
ATOM 760 O O . HIS A 1 100 ? -13.586 -7.207 -16.625 1 86.75 100 HIS A O 1
ATOM 766 N N . HIS A 1 101 ? -13.289 -5.32 -15.391 1 87.75 101 HIS A N 1
ATOM 767 C CA . HIS A 1 101 ? -12.18 -5.953 -14.688 1 87.75 101 HIS A CA 1
ATOM 768 C C . HIS A 1 101 ? -12.484 -6.125 -13.203 1 87.75 101 HIS A C 1
ATOM 770 O O . HIS A 1 101 ? -11.758 -6.824 -12.5 1 87.75 101 HIS A O 1
ATOM 776 N N . LEU A 1 102 ? -13.555 -5.512 -12.734 1 92.44 102 LEU A N 1
ATOM 777 C CA . LEU A 1 102 ? -13.758 -5.516 -11.289 1 92.44 102 LEU A CA 1
ATOM 778 C C . LEU A 1 102 ? -15.148 -6.023 -10.945 1 92.44 102 LEU A C 1
ATOM 780 O O . LEU A 1 102 ? -15.695 -5.688 -9.891 1 92.44 102 LEU A O 1
ATOM 784 N N . THR A 1 103 ? -15.742 -6.695 -11.859 1 91.5 103 THR A N 1
ATOM 785 C CA . THR A 1 103 ? -17.016 -7.352 -11.602 1 91.5 103 THR A CA 1
ATOM 786 C C . THR A 1 103 ? -16.906 -8.859 -11.836 1 91.5 103 THR A C 1
ATOM 788 O O . THR A 1 103 ? -15.984 -9.32 -12.508 1 91.5 103 THR A O 1
ATOM 791 N N . SER A 1 104 ? -17.828 -9.656 -11.195 1 82.31 104 SER A N 1
ATOM 792 C CA . SER A 1 104 ? -17.859 -11.109 -11.344 1 82.31 104 SER A CA 1
ATOM 793 C C . SER A 1 104 ? -18.484 -11.508 -12.68 1 82.31 104 SER A C 1
ATOM 795 O O . SER A 1 104 ? -19.281 -10.766 -13.25 1 82.31 104 SER A O 1
ATOM 797 N N . GLY A 1 105 ? -18.219 -12.766 -13.203 1 69.44 105 GLY A N 1
ATOM 798 C CA . GLY A 1 105 ? -19.031 -13.484 -14.172 1 69.44 105 GLY A CA 1
ATOM 799 C C . GLY A 1 105 ? -18.406 -13.516 -15.562 1 69.44 105 GLY A C 1
ATOM 800 O O . GLY A 1 105 ? -18.562 -14.484 -16.297 1 69.44 105 GLY A O 1
ATOM 801 N N . LEU A 1 106 ? -17.969 -12.398 -16.188 1 61 106 LEU A N 1
ATOM 802 C CA . LEU A 1 106 ? -17.859 -12.43 -17.641 1 61 106 LEU A CA 1
ATOM 803 C C . LEU A 1 106 ? -16.688 -13.32 -18.078 1 61 106 LEU A C 1
ATOM 805 O O . LEU A 1 106 ? -16.891 -14.328 -18.75 1 61 106 LEU A O 1
ATOM 809 N N . ASP A 1 107 ? -15.57 -12.961 -17.969 1 67.44 107 ASP A N 1
ATOM 810 C CA . ASP A 1 107 ? -14.312 -13.594 -18.359 1 67.44 107 ASP A CA 1
ATOM 811 C C . ASP A 1 107 ? -13.336 -13.617 -17.188 1 67.44 107 ASP A C 1
ATOM 813 O O . ASP A 1 107 ? -12.758 -12.586 -16.828 1 67.44 107 ASP A O 1
ATOM 817 N N . PRO A 1 108 ? -13.328 -14.867 -16.516 1 66.38 108 PRO A N 1
ATOM 818 C CA . PRO A 1 108 ? -12.422 -14.961 -15.375 1 66.38 108 PRO A CA 1
ATOM 819 C C . PRO A 1 108 ? -11.016 -14.461 -15.68 1 66.38 108 PRO A C 1
ATOM 821 O O . PRO A 1 108 ? -10.305 -14.008 -14.781 1 66.38 108 PRO A O 1
ATOM 824 N N . SER A 1 109 ? -10.656 -14.461 -16.922 1 64.88 109 SER A N 1
ATOM 825 C CA . SER A 1 109 ? -9.312 -14.039 -17.297 1 64.88 109 SER A CA 1
ATOM 826 C C . SER A 1 109 ? -9.156 -12.523 -17.188 1 64.88 109 SER A C 1
ATOM 828 O O . SER A 1 109 ? -8.031 -12.016 -17.109 1 64.88 109 SER A O 1
ATOM 830 N N . LYS A 1 110 ? -10.289 -11.914 -17.156 1 74.38 110 LYS A N 1
ATOM 831 C CA . LYS A 1 110 ? -10.234 -10.453 -17.094 1 74.38 110 LYS A CA 1
ATOM 832 C C . LYS A 1 110 ? -10.508 -9.945 -15.68 1 74.38 110 LYS A C 1
ATOM 834 O O . LYS A 1 110 ? -10.391 -8.75 -15.414 1 74.38 110 LYS A O 1
ATOM 839 N N . ASP A 1 111 ? -10.859 -10.859 -14.867 1 81.19 111 ASP A N 1
ATOM 840 C CA . ASP A 1 111 ? -11.188 -10.492 -13.492 1 81.19 111 ASP A CA 1
ATOM 841 C C . ASP A 1 111 ? -9.922 -10.156 -12.703 1 81.19 111 ASP A C 1
ATOM 843 O O . ASP A 1 111 ? -9.109 -11.047 -12.43 1 81.19 111 ASP A O 1
ATOM 847 N N . MET A 1 112 ? -9.766 -8.93 -12.297 1 82.62 112 MET A N 1
ATOM 848 C CA . MET A 1 112 ? -8.555 -8.492 -11.609 1 82.62 112 MET A CA 1
ATOM 849 C C . MET A 1 112 ? -8.812 -8.328 -10.109 1 82.62 112 MET A C 1
ATOM 851 O O . MET A 1 112 ? -7.898 -7.988 -9.359 1 82.62 112 MET A O 1
ATOM 855 N N . ARG A 1 113 ? -10.031 -8.609 -9.703 1 88.12 113 ARG A N 1
ATOM 856 C CA . ARG A 1 113 ? -10.391 -8.43 -8.297 1 88.12 113 ARG A CA 1
ATOM 857 C C . ARG A 1 113 ? -9.477 -9.25 -7.395 1 88.12 113 ARG A C 1
ATOM 859 O O . ARG A 1 113 ? -8.969 -8.742 -6.391 1 88.12 113 ARG A O 1
ATOM 866 N N . PRO A 1 114 ? -9.164 -10.461 -7.766 1 79.88 114 PRO A N 1
ATOM 867 C CA . PRO A 1 114 ? -8.289 -11.258 -6.898 1 79.88 114 PRO A CA 1
ATOM 868 C C . PRO A 1 114 ? -6.887 -10.672 -6.785 1 79.88 114 PRO A C 1
ATOM 870 O O . PRO A 1 114 ? -6.281 -10.711 -5.711 1 79.88 114 PRO A O 1
ATOM 873 N N . TRP A 1 115 ? -6.422 -10.148 -7.82 1 80.44 115 TRP A N 1
ATOM 874 C CA . TRP A 1 115 ? -5.09 -9.555 -7.824 1 80.44 115 TRP A CA 1
ATOM 875 C C . TRP A 1 115 ? -5.043 -8.328 -6.914 1 80.44 115 TRP A C 1
ATOM 877 O O . TRP A 1 115 ? -4.094 -8.156 -6.145 1 80.44 115 TRP A O 1
ATOM 887 N N . VAL A 1 116 ? -6.047 -7.496 -7.004 1 88.44 116 VAL A N 1
ATOM 888 C CA . VAL A 1 116 ? -6.148 -6.309 -6.156 1 88.44 116 VAL A CA 1
ATOM 889 C C . VAL A 1 116 ? -6.184 -6.727 -4.688 1 88.44 116 VAL A C 1
ATOM 891 O O . VAL A 1 116 ? -5.449 -6.176 -3.865 1 88.44 116 VAL A O 1
ATOM 894 N N . SER A 1 117 ? -7 -7.68 -4.422 1 86.38 117 SER A N 1
ATOM 895 C CA . SER A 1 117 ? -7.148 -8.164 -3.051 1 86.38 117 SER A CA 1
ATOM 896 C C . SER A 1 117 ? -5.832 -8.719 -2.518 1 86.38 117 SER A C 1
ATOM 898 O O . SER A 1 117 ? -5.461 -8.461 -1.371 1 86.38 117 SER A O 1
ATOM 900 N N . LEU A 1 118 ? -5.156 -9.477 -3.346 1 85 118 LEU A N 1
ATOM 901 C CA . LEU A 1 118 ? -3.891 -10.07 -2.938 1 85 118 LEU A CA 1
ATOM 902 C C . LEU A 1 118 ? -2.852 -9 -2.639 1 85 118 LEU A C 1
ATOM 904 O O . LEU A 1 118 ? -2.135 -9.078 -1.64 1 85 118 LEU A O 1
ATOM 908 N N . MET A 1 119 ? -2.766 -8.039 -3.463 1 87 119 MET A N 1
ATOM 909 C CA . MET A 1 119 ? -1.77 -6.984 -3.305 1 87 119 MET A CA 1
ATOM 910 C C . MET A 1 119 ? -1.975 -6.234 -1.994 1 87 119 MET A C 1
ATOM 912 O O . MET A 1 119 ? -1.014 -5.961 -1.272 1 87 119 MET A O 1
ATOM 916 N N . VAL A 1 120 ? -3.193 -5.887 -1.699 1 90.25 120 VAL A N 1
ATOM 917 C CA . VAL A 1 120 ? -3.477 -5.145 -0.475 1 90.25 120 VAL A CA 1
ATOM 918 C C . VAL A 1 120 ? -3.158 -6.012 0.741 1 90.25 120 VAL A C 1
ATOM 920 O O . VAL A 1 120 ? -2.688 -5.508 1.764 1 90.25 120 VAL A O 1
ATOM 923 N N . LYS A 1 121 ? -3.357 -7.324 0.626 1 88.19 121 LYS A N 1
ATOM 924 C CA . LYS A 1 121 ? -3.043 -8.234 1.728 1 88.19 121 LYS A CA 1
ATOM 925 C C . LYS A 1 121 ? -1.538 -8.305 1.967 1 88.19 121 LYS A C 1
ATOM 927 O O . LYS A 1 121 ? -1.095 -8.609 3.076 1 88.19 121 LYS A O 1
ATOM 932 N N . LEU A 1 122 ? -0.769 -7.996 0.938 1 89.81 122 LEU A N 1
ATOM 933 C CA . LEU A 1 122 ? 0.687 -8.047 1.036 1 89.81 122 LEU A CA 1
ATOM 934 C C . LEU A 1 122 ? 1.238 -6.738 1.595 1 89.81 122 LEU A C 1
ATOM 936 O O . LEU A 1 122 ? 2.422 -6.648 1.925 1 89.81 122 LEU A O 1
ATOM 940 N N . ALA A 1 123 ? 0.401 -5.719 1.796 1 90.81 123 ALA A N 1
ATOM 941 C CA . ALA A 1 123 ? 0.841 -4.367 2.139 1 90.81 123 ALA A CA 1
ATOM 942 C C . ALA A 1 123 ? 1.651 -4.367 3.432 1 90.81 123 ALA A C 1
ATOM 944 O O . ALA A 1 123 ? 2.721 -3.756 3.502 1 90.81 123 ALA A O 1
ATOM 945 N N . PRO A 1 124 ? 1.241 -5.082 4.469 1 86.56 124 PRO A N 1
ATOM 946 C CA . PRO A 1 124 ? 2.041 -5.062 5.695 1 86.56 124 PRO A CA 1
ATOM 947 C C . PRO A 1 124 ? 3.443 -5.637 5.492 1 86.56 124 PRO A C 1
ATOM 949 O O . PRO A 1 124 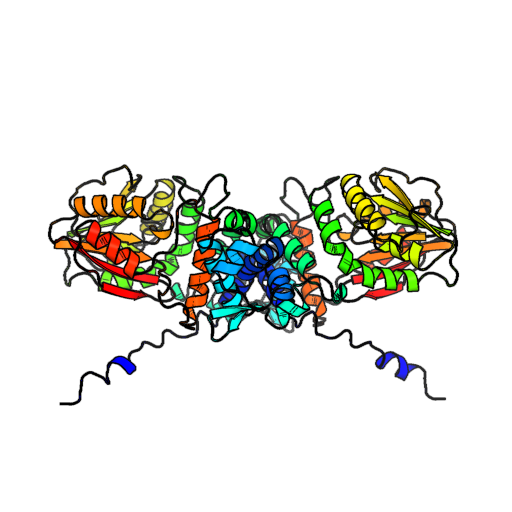? 4.414 -5.113 6.051 1 86.56 124 PRO A O 1
ATOM 952 N N . ALA A 1 125 ? 3.551 -6.664 4.719 1 88.44 125 ALA A N 1
ATOM 953 C CA . ALA A 1 125 ? 4.859 -7.246 4.426 1 88.44 125 ALA A CA 1
ATOM 954 C C . ALA A 1 125 ? 5.699 -6.305 3.572 1 88.44 125 ALA A C 1
ATOM 956 O O . ALA A 1 125 ? 6.902 -6.148 3.805 1 88.44 125 ALA A O 1
ATOM 957 N N . LEU A 1 126 ? 5.07 -5.684 2.625 1 92.44 126 LEU A N 1
ATOM 958 C CA . LEU A 1 126 ? 5.781 -4.789 1.722 1 92.44 126 LEU A CA 1
ATOM 959 C C . LEU A 1 126 ? 6.246 -3.535 2.455 1 92.44 126 LEU A C 1
ATOM 961 O O . LEU A 1 126 ? 7.234 -2.908 2.057 1 92.44 126 LEU A O 1
ATOM 965 N N . ALA A 1 127 ? 5.578 -3.219 3.525 1 91 127 ALA A N 1
ATOM 966 C CA . ALA A 1 127 ? 5.961 -2.062 4.332 1 91 127 ALA A CA 1
ATOM 967 C C . ALA A 1 127 ? 7.285 -2.307 5.047 1 91 127 ALA A C 1
ATOM 969 O O . ALA A 1 127 ? 7.914 -1.367 5.543 1 91 127 ALA A O 1
ATOM 970 N N . THR A 1 128 ? 7.785 -3.525 5.086 1 92.06 128 THR A N 1
ATOM 971 C CA . THR A 1 128 ? 9.062 -3.85 5.715 1 92.06 128 THR A CA 1
ATOM 972 C C . THR A 1 128 ? 10.18 -3.906 4.672 1 92.06 128 THR A C 1
ATOM 974 O O . THR A 1 128 ? 11.289 -4.359 4.969 1 92.06 128 THR A O 1
ATOM 977 N N . MET A 1 129 ? 9.953 -3.461 3.557 1 92.94 129 MET A N 1
ATOM 978 C CA . MET A 1 129 ? 10.859 -3.613 2.422 1 92.94 129 MET A CA 1
ATOM 979 C C . MET A 1 129 ? 12.219 -2.996 2.725 1 92.94 129 MET A C 1
ATOM 981 O O . MET A 1 129 ? 13.258 -3.557 2.359 1 92.94 129 MET A O 1
ATOM 985 N N . THR A 1 130 ? 12.242 -1.836 3.369 1 93.62 130 THR A N 1
ATOM 986 C CA . THR A 1 130 ? 13.508 -1.197 3.695 1 93.62 130 THR A CA 1
ATOM 987 C C . THR A 1 130 ? 14.398 -2.137 4.508 1 93.62 130 THR A C 1
ATOM 989 O O . THR A 1 130 ? 15.562 -2.35 4.168 1 93.62 130 THR A O 1
ATOM 992 N N . ASP A 1 131 ? 13.812 -2.668 5.504 1 95.06 131 ASP A N 1
ATOM 993 C CA . ASP A 1 131 ? 14.57 -3.568 6.375 1 95.06 131 ASP A CA 1
ATOM 994 C C . ASP A 1 131 ? 14.984 -4.832 5.625 1 95.06 131 ASP A C 1
ATOM 996 O O . ASP A 1 131 ? 16.078 -5.352 5.836 1 95.06 131 ASP A O 1
ATOM 1000 N N . ALA A 1 132 ? 14.117 -5.324 4.812 1 95.44 132 ALA A N 1
ATOM 1001 C CA . ALA A 1 132 ? 14.422 -6.508 4.012 1 95.44 132 ALA A CA 1
ATOM 1002 C C . ALA A 1 132 ? 15.586 -6.246 3.066 1 95.44 132 ALA A C 1
ATOM 1004 O O . ALA A 1 132 ? 16.469 -7.098 2.898 1 95.44 132 ALA A O 1
ATOM 1005 N N . LEU A 1 133 ? 15.594 -5.125 2.463 1 94.94 133 LEU A N 1
ATOM 1006 C CA . LEU A 1 133 ? 16.656 -4.762 1.528 1 94.94 133 LEU A CA 1
ATOM 1007 C C . LEU A 1 133 ? 17.984 -4.609 2.25 1 94.94 133 LEU A C 1
ATOM 1009 O O . LEU A 1 133 ? 19.031 -5.047 1.747 1 94.94 133 LEU A O 1
ATOM 1013 N N . ARG A 1 134 ? 17.984 -3.996 3.4 1 95.44 134 ARG A N 1
ATOM 1014 C CA . ARG A 1 134 ? 19.188 -3.822 4.195 1 95.44 134 ARG A CA 1
ATOM 1015 C C . ARG A 1 134 ? 19.766 -5.168 4.621 1 95.44 134 ARG A C 1
ATOM 1017 O O . ARG A 1 134 ? 20.984 -5.359 4.629 1 95.44 134 ARG A O 1
ATOM 1024 N N . GLN A 1 135 ? 18.891 -6.035 5 1 94.38 135 GLN A N 1
ATOM 1025 C CA . GLN A 1 135 ? 19.297 -7.348 5.5 1 94.38 135 GLN A CA 1
ATOM 1026 C C . GLN A 1 135 ? 19.609 -8.297 4.352 1 94.38 135 GLN A C 1
ATOM 1028 O O . GLN A 1 135 ? 20.438 -9.203 4.496 1 94.38 135 GLN A O 1
ATOM 1033 N N . GLY A 1 136 ? 18.906 -8.086 3.303 1 94.06 136 GLY A N 1
ATOM 1034 C CA . GLY A 1 136 ? 19.016 -8.984 2.166 1 94.06 136 GLY A CA 1
ATOM 1035 C C . GLY A 1 136 ? 18.031 -10.133 2.205 1 94.06 136 GLY A C 1
ATOM 1036 O O . GLY A 1 136 ? 18.078 -11.039 1.377 1 94.06 136 GLY A O 1
ATOM 1037 N N . SER A 1 137 ? 17.172 -10.086 3.188 1 93.56 137 SER A N 1
ATOM 1038 C CA . SER A 1 137 ? 16.141 -11.102 3.369 1 93.56 137 SER A CA 1
ATOM 1039 C C . SER A 1 137 ? 14.984 -10.57 4.211 1 93.56 137 SER A C 1
ATOM 1041 O O . SER A 1 137 ? 15.125 -9.547 4.883 1 93.56 137 SER A O 1
ATOM 1043 N N . SER A 1 138 ? 13.883 -11.297 4.172 1 93.69 138 SER A N 1
ATOM 1044 C CA . SER A 1 138 ? 12.688 -10.867 4.895 1 93.69 138 SER A CA 1
ATOM 1045 C C . SER A 1 138 ? 12.969 -10.703 6.383 1 93.69 138 SER A C 1
ATOM 1047 O O . SER A 1 138 ? 13.719 -11.492 6.973 1 93.69 138 SER A O 1
ATOM 1049 N N . VAL A 1 139 ? 12.281 -9.758 6.961 1 94.31 139 VAL A N 1
ATOM 1050 C CA . VAL A 1 139 ? 12.414 -9.516 8.391 1 94.31 139 VAL A CA 1
ATOM 1051 C C . VAL A 1 139 ? 11.117 -9.891 9.102 1 94.31 139 VAL A C 1
ATOM 1053 O O . VAL A 1 139 ? 10.969 -9.641 10.305 1 94.31 139 VAL A O 1
ATOM 1056 N N . LEU A 1 140 ? 10.227 -10.477 8.328 1 92.44 140 LEU A N 1
ATOM 1057 C CA . LEU A 1 140 ? 8.945 -10.883 8.891 1 92.44 140 LEU A CA 1
ATOM 1058 C C . LEU A 1 140 ? 9.133 -11.977 9.938 1 92.44 140 LEU A C 1
ATOM 1060 O O . LEU A 1 140 ? 9.969 -12.867 9.766 1 92.44 140 LEU A O 1
ATOM 1064 N N . GLU A 1 141 ? 8.273 -11.898 10.922 1 90.94 141 GLU A N 1
ATOM 1065 C CA . GLU A 1 141 ? 8.289 -12.961 11.922 1 90.94 141 GLU A CA 1
ATOM 1066 C C . GLU A 1 141 ? 7.902 -14.305 11.305 1 90.94 141 GLU A C 1
ATOM 1068 O O . GLU A 1 141 ? 8.547 -15.32 11.57 1 90.94 141 GLU A O 1
ATOM 1073 N N . GLU A 1 142 ? 6.875 -14.289 10.5 1 91.88 142 GLU A N 1
ATOM 1074 C CA . GLU A 1 142 ? 6.434 -15.453 9.742 1 91.88 142 GLU A CA 1
ATOM 1075 C C . GLU A 1 142 ? 6.59 -15.227 8.242 1 91.88 142 GLU A C 1
ATOM 1077 O O . GLU A 1 142 ? 5.664 -14.758 7.578 1 91.88 142 GLU A O 1
ATOM 1082 N N . PRO A 1 143 ? 7.766 -15.641 7.773 1 92.88 143 PRO A N 1
ATOM 1083 C CA . PRO A 1 143 ? 7.977 -15.461 6.332 1 92.88 143 PRO A CA 1
ATOM 1084 C C . PRO A 1 143 ? 7.125 -16.406 5.488 1 92.88 143 PRO A C 1
ATOM 1086 O O . PRO A 1 143 ? 6.418 -17.266 6.031 1 92.88 143 PRO A O 1
ATOM 1089 N N . GLY A 1 144 ? 7.152 -16.219 4.219 1 90.38 144 GLY A N 1
ATOM 1090 C CA . GLY A 1 144 ? 6.305 -16.938 3.275 1 90.38 144 GLY A CA 1
ATOM 1091 C C . GLY A 1 144 ? 6.531 -18.438 3.289 1 90.38 144 GLY A C 1
ATOM 1092 O O . GLY A 1 144 ? 5.652 -19.203 2.896 1 90.38 144 GLY A O 1
ATOM 1093 N N . GLU A 1 145 ? 7.66 -18.844 3.785 1 90.81 145 GLU A N 1
ATOM 1094 C CA . GLU A 1 145 ? 8.008 -20.266 3.816 1 90.81 145 GLU A CA 1
ATOM 1095 C C . GLU A 1 145 ? 7.34 -20.969 4.988 1 90.81 145 GLU A C 1
ATOM 1097 O O . GLU A 1 145 ? 7.336 -22.203 5.062 1 90.81 145 GLU A O 1
ATOM 1102 N N . THR A 1 146 ? 6.77 -20.234 5.82 1 89.94 146 THR A N 1
ATOM 1103 C CA . THR A 1 146 ? 6.18 -20.797 7.031 1 89.94 146 THR A CA 1
ATOM 1104 C C . THR A 1 146 ? 5.043 -21.75 6.684 1 89.94 146 THR A C 1
ATOM 1106 O O . THR A 1 146 ? 4.188 -21.422 5.855 1 89.94 146 THR A O 1
ATOM 1109 N N . GLU A 1 147 ? 5.105 -22.906 7.293 1 89.75 147 GLU A N 1
ATOM 1110 C CA . GLU A 1 147 ? 4.07 -23.922 7.074 1 89.75 147 GLU A CA 1
ATOM 1111 C C . GLU A 1 147 ? 2.691 -23.391 7.445 1 89.75 147 GLU A C 1
ATOM 1113 O O . GLU A 1 147 ? 2.533 -22.719 8.477 1 89.75 147 GLU A O 1
ATOM 1118 N N . GLN A 1 148 ? 1.751 -23.656 6.516 1 89.25 148 GLN A N 1
ATOM 1119 C CA . GLN A 1 148 ? 0.346 -23.312 6.699 1 89.25 148 GLN A CA 1
ATOM 1120 C C . GLN A 1 148 ? 0.171 -21.812 6.895 1 89.25 148 GLN A C 1
ATOM 1122 O O . GLN A 1 148 ? -0.716 -21.375 7.629 1 89.25 148 GLN A O 1
ATOM 1127 N N . HIS A 1 149 ? 1.098 -21.062 6.367 1 91.12 149 HIS A N 1
ATOM 1128 C CA . HIS A 1 149 ? 0.962 -19.609 6.406 1 91.12 149 HIS A CA 1
ATOM 1129 C C . HIS A 1 149 ? -0.412 -19.172 5.91 1 91.12 149 HIS A C 1
ATOM 1131 O O . HIS A 1 149 ? -0.842 -19.578 4.824 1 91.12 149 HIS A O 1
ATOM 1137 N N . PRO A 1 150 ? -1.048 -18.281 6.605 1 88.19 150 PRO A N 1
ATOM 1138 C CA . PRO A 1 150 ? -2.416 -17.891 6.258 1 88.19 150 PRO A CA 1
ATOM 1139 C C . PRO A 1 150 ? -2.508 -17.234 4.887 1 88.19 150 PRO A C 1
ATOM 1141 O O . PRO A 1 150 ? -3.553 -17.297 4.234 1 88.19 150 PRO A O 1
ATOM 1144 N N . LEU A 1 151 ? -1.503 -16.656 4.465 1 89.44 151 LEU A N 1
ATOM 1145 C CA . LEU A 1 151 ? -1.487 -15.984 3.174 1 89.44 151 LEU A CA 1
ATOM 1146 C C . LEU A 1 151 ? -1.783 -16.969 2.045 1 89.44 151 LEU A C 1
ATOM 1148 O O . LEU A 1 151 ? -2.389 -16.594 1.036 1 89.44 151 LEU A O 1
ATOM 1152 N N . TRP A 1 152 ? -1.387 -18.188 2.24 1 92.56 152 TRP A N 1
ATOM 1153 C CA . TRP A 1 152 ? -1.503 -19.141 1.138 1 92.56 152 TRP A CA 1
ATOM 1154 C C . TRP A 1 152 ? -2.945 -19.594 0.969 1 92.56 152 TRP A C 1
ATOM 1156 O O . TRP A 1 152 ? -3.363 -19.953 -0.133 1 92.56 152 TRP A O 1
ATOM 1166 N N . THR A 1 153 ? -3.74 -19.562 2.057 1 91.88 153 THR A N 1
ATOM 1167 C CA . THR A 1 153 ? -5.176 -19.781 1.928 1 91.88 153 THR A CA 1
ATOM 1168 C C . THR A 1 153 ? -5.816 -18.656 1.112 1 91.88 153 THR A C 1
ATOM 1170 O O . THR A 1 153 ? -6.621 -18.922 0.213 1 91.88 153 THR A O 1
ATOM 1173 N N . HIS A 1 154 ? -5.395 -17.484 1.431 1 87.31 154 HIS A N 1
ATOM 1174 C CA . HIS A 1 154 ? -5.906 -16.344 0.691 1 87.31 154 HIS A CA 1
ATOM 1175 C C . HIS A 1 154 ? -5.457 -16.375 -0.766 1 87.31 154 HIS A C 1
ATOM 1177 O O . HIS A 1 154 ? -6.258 -16.141 -1.672 1 87.31 154 HIS A O 1
ATOM 1183 N N . PHE A 1 155 ? -4.242 -16.688 -0.948 1 90.12 155 PHE A N 1
ATOM 1184 C CA . PHE A 1 155 ? -3.695 -16.781 -2.295 1 90.12 155 PHE A CA 1
ATOM 1185 C C . PHE A 1 155 ? -4.469 -17.797 -3.125 1 90.12 155 PHE A C 1
ATOM 1187 O O . PHE A 1 155 ? -4.859 -17.516 -4.262 1 90.12 155 PHE A O 1
ATOM 1194 N N . ALA A 1 156 ? -4.695 -18.922 -2.576 1 91.5 156 ALA A N 1
ATOM 1195 C CA . ALA A 1 156 ? -5.418 -19.984 -3.27 1 91.5 156 ALA A CA 1
ATOM 1196 C C . ALA A 1 156 ? -6.824 -19.531 -3.66 1 91.5 156 ALA A C 1
ATOM 1198 O O . ALA A 1 156 ? -7.297 -19.828 -4.762 1 91.5 156 ALA A O 1
ATOM 1199 N N . LYS A 1 157 ? -7.41 -18.828 -2.805 1 84 157 LYS A N 1
ATOM 1200 C CA . LYS A 1 157 ? -8.773 -18.359 -3.033 1 84 157 LYS A CA 1
ATOM 1201 C C . LYS A 1 157 ? -8.828 -17.344 -4.168 1 84 157 LYS A C 1
ATOM 1203 O O . LYS A 1 157 ? -9.734 -17.375 -5 1 84 157 LYS A O 1
ATOM 1208 N N . VAL A 1 158 ? -7.789 -16.562 -4.207 1 78.31 158 VAL A N 1
ATOM 1209 C CA . VAL A 1 158 ? -7.922 -15.398 -5.082 1 78.31 158 VAL A CA 1
ATOM 1210 C C . VAL A 1 158 ? -7.281 -15.695 -6.438 1 78.31 158 VAL A C 1
ATOM 1212 O O . VAL A 1 158 ? -7.652 -15.094 -7.449 1 78.31 158 VAL A O 1
ATOM 1215 N N . THR A 1 159 ? -6.395 -16.609 -6.543 1 79.44 159 THR A N 1
ATOM 1216 C CA . THR A 1 159 ? -5.676 -16.812 -7.797 1 79.44 159 THR A CA 1
ATOM 1217 C C . THR A 1 159 ? -6.34 -17.906 -8.633 1 79.44 159 THR A C 1
ATOM 1219 O O . THR A 1 159 ? -5.949 -18.141 -9.773 1 79.44 159 THR A O 1
ATOM 1222 N N . GLY A 1 160 ? -7.387 -18.516 -8.109 1 78.75 160 GLY A N 1
ATOM 1223 C CA . GLY A 1 160 ? -8.086 -19.594 -8.805 1 78.75 160 GLY A CA 1
ATOM 1224 C C . GLY A 1 160 ? -8.461 -19.219 -10.234 1 78.75 160 GLY A C 1
ATOM 1225 O O . GLY A 1 160 ? -8.008 -19.875 -11.18 1 78.75 160 GLY A O 1
ATOM 1226 N N . PRO A 1 161 ? -9.102 -18.172 -10.422 1 73.62 161 PRO A N 1
ATOM 1227 C CA . PRO A 1 161 ? -9.562 -17.797 -11.766 1 73.62 161 PRO A CA 1
ATOM 1228 C C . PRO A 1 161 ? -8.406 -17.453 -12.703 1 73.62 161 PRO A C 1
ATOM 1230 O O . PRO A 1 161 ? -8.477 -17.75 -13.898 1 73.62 161 PRO A O 1
ATOM 1233 N N . MET A 1 162 ? -7.367 -16.938 -12.148 1 73.19 162 MET A N 1
ATOM 1234 C CA . MET A 1 162 ? -6.219 -16.562 -12.969 1 73.19 162 MET A CA 1
ATOM 1235 C C . MET A 1 162 ? -5.441 -17.797 -13.414 1 73.19 162 MET A C 1
ATOM 1237 O O . MET A 1 162 ? -4.77 -17.766 -14.453 1 73.19 162 MET A O 1
ATOM 1241 N N . ALA A 1 163 ? -5.598 -18.828 -12.633 1 84.19 163 ALA A N 1
ATOM 1242 C CA . ALA A 1 163 ? -4.82 -20.047 -12.898 1 84.19 163 ALA A CA 1
ATOM 1243 C C . ALA A 1 163 ? -5.441 -20.859 -14.031 1 84.19 163 ALA A C 1
ATOM 1245 O O . ALA A 1 163 ? -4.781 -21.719 -14.617 1 84.19 163 ALA A O 1
ATOM 1246 N N . ILE A 1 164 ? -6.703 -20.578 -14.359 1 83.69 164 ILE A N 1
ATOM 1247 C CA . ILE A 1 164 ? -7.453 -21.422 -15.281 1 83.69 164 ILE A CA 1
ATOM 1248 C C . ILE A 1 164 ? -6.777 -21.406 -16.656 1 83.69 164 ILE A C 1
ATOM 1250 O O . ILE A 1 164 ? -6.535 -22.469 -17.25 1 83.69 164 ILE A O 1
ATOM 1254 N N . SER A 1 165 ? -6.473 -20.188 -17.125 1 81.06 165 SER A N 1
ATOM 1255 C CA . SER A 1 165 ? -5.844 -20.094 -18.438 1 81.06 165 SER A CA 1
ATOM 1256 C C . SER A 1 165 ? -4.496 -20.812 -18.453 1 81.06 165 SER A C 1
ATOM 1258 O O . SER A 1 165 ? -4.176 -21.516 -19.422 1 81.06 165 SER A O 1
ATOM 1260 N N . ASN A 1 166 ? -3.729 -20.641 -17.453 1 87.56 166 ASN A N 1
ATOM 1261 C CA . ASN A 1 166 ? -2.443 -21.328 -17.344 1 87.56 166 ASN A CA 1
ATOM 1262 C C . ASN A 1 166 ? -2.615 -22.844 -17.266 1 87.56 166 ASN A C 1
ATOM 1264 O O . ASN A 1 166 ? -1.851 -23.594 -17.875 1 87.56 166 ASN A O 1
ATOM 1268 N N . ALA A 1 167 ? -3.615 -23.25 -16.516 1 92.5 167 ALA A N 1
ATOM 1269 C CA . ALA A 1 167 ? -3.883 -24.672 -16.359 1 92.5 167 ALA A CA 1
ATOM 1270 C C . ALA A 1 167 ? -4.215 -25.328 -17.703 1 92.5 167 ALA A C 1
ATOM 1272 O O . ALA A 1 167 ? -3.756 -26.438 -18 1 92.5 167 ALA A O 1
ATOM 1273 N N . ARG A 1 168 ? -4.953 -24.594 -18.5 1 90.25 168 ARG A N 1
ATOM 1274 C CA . ARG A 1 168 ? -5.297 -25.109 -19.828 1 90.25 168 ARG A CA 1
ATOM 1275 C C . ARG A 1 168 ? -4.051 -25.266 -20.688 1 90.25 168 ARG A C 1
ATOM 1277 O O . ARG A 1 168 ? -3.914 -26.266 -21.406 1 90.25 168 ARG A O 1
ATOM 1284 N N . SER A 1 169 ? -3.199 -24.312 -20.594 1 88.81 169 SER A N 1
ATOM 1285 C CA . SER A 1 169 ? -1.953 -24.375 -21.344 1 88.81 169 SER A CA 1
ATOM 1286 C C . SER A 1 169 ? -1.098 -25.547 -20.891 1 88.81 169 SER A C 1
ATOM 1288 O O . SER A 1 169 ? -0.474 -26.219 -21.719 1 88.81 169 SER A O 1
ATOM 1290 N N . VAL A 1 170 ? -1.039 -25.797 -19.609 1 94.56 170 VAL A N 1
ATOM 1291 C CA . VAL A 1 170 ? -0.26 -26.906 -19.062 1 94.56 170 VAL A CA 1
ATOM 1292 C C . VAL A 1 170 ? -0.813 -28.234 -19.594 1 94.56 170 VAL A C 1
ATOM 1294 O O . VAL A 1 170 ? -0.055 -29.094 -20.047 1 94.56 170 VAL A O 1
ATOM 1297 N N . VAL A 1 171 ? -2.107 -28.422 -19.562 1 95.12 171 VAL A N 1
ATOM 1298 C CA . VAL A 1 171 ? -2.734 -29.672 -19.969 1 95.12 171 VAL A CA 1
ATOM 1299 C C . VAL A 1 171 ? -2.51 -29.891 -21.469 1 95.12 171 VAL A C 1
ATOM 1301 O O . VAL A 1 171 ? -2.342 -31.031 -21.906 1 95.12 171 VAL A O 1
ATOM 1304 N N . HIS A 1 172 ? -2.488 -28.781 -22.203 1 92.19 172 HIS A N 1
ATOM 1305 C CA . HIS A 1 172 ? -2.236 -28.859 -23.641 1 92.19 172 HIS A CA 1
ATOM 1306 C C . HIS A 1 172 ? -0.855 -29.453 -23.922 1 92.19 172 HIS A C 1
ATOM 1308 O O . HIS A 1 172 ? -0.644 -30.078 -24.953 1 92.19 172 HIS A O 1
ATOM 1314 N N . ASP A 1 173 ? 0.053 -29.281 -23 1 92.88 173 ASP A N 1
ATOM 1315 C CA . ASP A 1 173 ? 1.428 -29.734 -23.188 1 92.88 173 ASP A CA 1
ATOM 1316 C C . ASP A 1 173 ? 1.593 -31.188 -22.766 1 92.88 173 ASP A C 1
ATOM 1318 O O . ASP A 1 173 ? 2.662 -31.781 -22.938 1 92.88 173 ASP A O 1
ATOM 1322 N N . PHE A 1 174 ? 0.55 -31.812 -22.219 1 94.06 174 PHE A N 1
ATOM 1323 C CA . PHE A 1 174 ? 0.577 -33.25 -21.922 1 94.06 174 PHE A CA 1
ATOM 1324 C C . PHE A 1 174 ? 0.603 -34.062 -23.219 1 94.06 174 PHE A C 1
ATOM 1326 O O . PHE A 1 174 ? 0.122 -33.594 -24.25 1 94.06 174 PHE A O 1
ATOM 1333 N N . PRO A 1 175 ? 1.135 -35.25 -23.094 1 90.88 175 PRO A N 1
ATOM 1334 C CA . PRO A 1 175 ? 1.054 -36.094 -24.266 1 90.88 175 PRO A CA 1
ATOM 1335 C C . PRO A 1 175 ? -0.385 -36.375 -24.703 1 90.88 175 PRO A C 1
ATOM 1337 O O . PRO A 1 175 ? -1.268 -36.531 -23.859 1 90.88 175 PRO A O 1
ATOM 1340 N N . HIS A 1 176 ? -0.546 -36.406 -25.984 1 88.94 176 HIS A N 1
ATOM 1341 C CA . HIS A 1 176 ? -1.867 -36.75 -26.531 1 88.94 176 HIS A CA 1
ATOM 1342 C C . HIS A 1 176 ? -2.371 -38.062 -26 1 88.94 176 HIS A C 1
ATOM 1344 O O . HIS A 1 176 ? -1.643 -39.062 -26.016 1 88.94 176 HIS A O 1
ATOM 1350 N N . GLY A 1 177 ? -3.512 -38.062 -25.516 1 89.31 177 GLY A N 1
ATOM 1351 C CA . GLY A 1 177 ? -4.113 -39.281 -25.016 1 89.31 177 GLY A CA 1
ATOM 1352 C C . GLY A 1 177 ? -3.561 -39.719 -23.672 1 89.31 177 GLY A C 1
ATOM 1353 O O . GLY A 1 177 ? -3.686 -40.875 -23.281 1 89.31 177 GLY A O 1
ATOM 1354 N N . PHE A 1 178 ? -2.98 -38.844 -23.016 1 94.12 178 PHE A N 1
ATOM 1355 C CA . PHE A 1 178 ? -2.391 -39.125 -21.703 1 94.12 178 PHE A CA 1
ATOM 1356 C C . PHE A 1 178 ? -3.393 -39.844 -20.812 1 94.12 178 PHE A C 1
ATOM 1358 O O . PHE A 1 178 ? -4.559 -39.438 -20.734 1 94.12 178 PHE A O 1
ATOM 1365 N N . ALA A 1 179 ? -2.918 -40.938 -20.203 1 95.19 179 ALA A N 1
ATOM 1366 C CA . ALA A 1 179 ? -3.639 -41.719 -19.188 1 95.19 179 ALA A CA 1
ATOM 1367 C C . ALA A 1 179 ? -2.734 -42.062 -18.016 1 95.19 179 ALA A C 1
ATOM 1369 O O . ALA A 1 179 ? -1.608 -42.531 -18.203 1 95.19 179 ALA A O 1
ATOM 1370 N N . GLY A 1 180 ? -3.119 -41.656 -16.875 1 96.94 180 GLY A N 1
ATOM 1371 C CA . GLY A 1 180 ? -2.281 -41.969 -15.727 1 96.94 180 GLY A CA 1
ATOM 1372 C C . GLY A 1 180 ? -2.525 -41.094 -14.523 1 96.94 180 GLY A C 1
ATOM 1373 O O . GLY A 1 180 ? -3.543 -40.406 -14.453 1 96.94 180 GLY A O 1
ATOM 1374 N N . SER A 1 181 ? -1.653 -41.219 -13.562 1 98.44 181 SER A N 1
ATOM 1375 C CA . SER A 1 181 ? -1.739 -40.5 -12.297 1 98.44 181 SER A CA 1
ATOM 1376 C C . SER A 1 181 ? -0.919 -39.188 -12.336 1 98.44 181 SER A C 1
ATOM 1378 O O . SER A 1 181 ? 0.209 -39.188 -12.828 1 98.44 181 SER A O 1
ATOM 1380 N N . VAL A 1 182 ? -1.526 -38.125 -11.875 1 98.75 182 VAL A N 1
ATOM 1381 C CA . VAL A 1 182 ? -0.883 -36.812 -11.859 1 98.75 182 VAL A CA 1
ATOM 1382 C C . VAL A 1 182 ? -0.852 -36.281 -10.43 1 98.75 182 VAL A C 1
ATOM 1384 O O . VAL A 1 182 ? -1.865 -36.312 -9.727 1 98.75 182 VAL A O 1
ATOM 1387 N N . LEU A 1 183 ? 0.316 -35.844 -10.008 1 98.88 183 LEU A N 1
ATOM 1388 C CA . LEU A 1 183 ? 0.491 -35.188 -8.711 1 98.88 183 LEU A CA 1
ATOM 1389 C C . LEU A 1 183 ? 0.612 -33.688 -8.875 1 98.88 183 LEU A C 1
ATOM 1391 O O . LEU A 1 183 ? 1.435 -33.188 -9.656 1 98.88 183 LEU A O 1
ATOM 1395 N N . ASP A 1 184 ? -0.238 -32.969 -8.195 1 98.75 184 ASP A N 1
ATOM 1396 C CA . ASP A 1 184 ? -0.193 -31.516 -8.156 1 98.75 184 ASP A CA 1
ATOM 1397 C C . ASP A 1 184 ? 0.406 -31.016 -6.844 1 98.75 184 ASP A C 1
ATOM 1399 O O . ASP A 1 184 ? -0.296 -30.922 -5.836 1 98.75 184 ASP A O 1
ATOM 1403 N N . VAL A 1 185 ? 1.654 -30.656 -6.891 1 98.56 185 VAL A N 1
ATOM 1404 C CA . VAL A 1 185 ? 2.385 -30.188 -5.719 1 98.56 185 VAL A CA 1
ATOM 1405 C C . VAL A 1 185 ? 2.172 -28.688 -5.543 1 98.56 185 VAL A C 1
ATOM 1407 O O . VAL A 1 185 ? 2.299 -27.922 -6.5 1 98.56 185 VAL A O 1
ATOM 1410 N N . ALA A 1 186 ? 1.961 -28.297 -4.246 1 97.31 186 ALA A N 1
ATOM 1411 C CA . ALA A 1 186 ? 1.549 -26.906 -3.992 1 97.31 186 ALA A CA 1
ATOM 1412 C C . ALA A 1 186 ? 0.32 -26.547 -4.82 1 97.31 186 ALA A C 1
ATOM 1414 O O . ALA A 1 186 ? 0.329 -25.562 -5.551 1 97.31 186 ALA A O 1
ATOM 1415 N N . ALA A 1 187 ? -0.716 -27.297 -4.609 1 97.56 187 ALA A N 1
ATOM 1416 C CA . ALA A 1 187 ? -1.862 -27.344 -5.512 1 97.56 187 ALA A CA 1
ATOM 1417 C C . ALA A 1 187 ? -2.668 -26.047 -5.441 1 97.56 187 ALA A C 1
ATOM 1419 O O . ALA A 1 187 ? -3.402 -25.703 -6.375 1 97.56 187 ALA A O 1
ATOM 1420 N N . GLY A 1 188 ? -2.568 -25.375 -4.32 1 96.12 188 GLY A N 1
ATOM 1421 C CA . GLY A 1 188 ? -3.312 -24.125 -4.191 1 96.12 188 GLY A CA 1
ATOM 1422 C C . GLY A 1 188 ? -4.812 -24.312 -4.344 1 96.12 188 GLY A C 1
ATOM 1423 O O . GLY A 1 188 ? -5.41 -25.156 -3.67 1 96.12 188 GLY A O 1
ATOM 1424 N N . SER A 1 189 ? -5.395 -23.625 -5.32 1 93.69 189 SER A N 1
ATOM 1425 C CA . SER A 1 189 ? -6.832 -23.703 -5.551 1 93.69 189 SER A CA 1
ATOM 1426 C C . SER A 1 189 ? -7.215 -25.031 -6.211 1 93.69 189 SER A C 1
ATOM 1428 O O . SER A 1 189 ? -8.398 -25.391 -6.258 1 93.69 189 SER A O 1
ATOM 1430 N N . GLY A 1 190 ? -6.293 -25.688 -6.711 1 96.94 190 GLY A N 1
ATOM 1431 C CA . GLY A 1 190 ? -6.547 -26.984 -7.336 1 96.94 190 GLY A CA 1
ATOM 1432 C C . GLY A 1 190 ? -6.875 -26.875 -8.812 1 96.94 190 GLY A C 1
ATOM 1433 O O . GLY A 1 190 ? -7.078 -27.891 -9.484 1 96.94 190 GLY A O 1
ATOM 1434 N N . GLN A 1 191 ? -6.785 -25.719 -9.383 1 94.12 191 GLN A N 1
ATOM 1435 C CA . GLN A 1 191 ? -7.266 -25.484 -10.742 1 94.12 191 GLN A CA 1
ATOM 1436 C C . GLN A 1 191 ? -6.465 -26.297 -11.758 1 94.12 191 GLN A C 1
ATOM 1438 O O . GLN A 1 191 ? -7.012 -26.781 -12.75 1 94.12 191 GLN A O 1
ATOM 1443 N N . TYR A 1 192 ? -5.176 -26.453 -11.562 1 96.31 192 TYR A N 1
ATOM 1444 C CA . TYR A 1 192 ? -4.359 -27.234 -12.484 1 96.31 192 TYR A CA 1
ATOM 1445 C C . TYR A 1 192 ? -4.777 -28.703 -12.477 1 96.31 192 TYR A C 1
ATOM 1447 O O . TYR A 1 192 ? -4.98 -29.312 -13.531 1 96.31 192 TYR A O 1
ATOM 1455 N N . ALA A 1 193 ? -4.953 -29.219 -11.297 1 97.88 193 ALA A N 1
ATOM 1456 C CA . ALA A 1 193 ? -5.402 -30.594 -11.148 1 97.88 193 ALA A CA 1
ATOM 1457 C C . ALA A 1 193 ? -6.793 -30.781 -11.75 1 97.88 193 ALA A C 1
ATOM 1459 O O . ALA A 1 193 ? -7.051 -31.781 -12.438 1 97.88 193 ALA A O 1
ATOM 1460 N N . PHE A 1 194 ? -7.652 -29.891 -11.5 1 97.06 194 PHE A N 1
ATOM 1461 C CA . PHE A 1 194 ? -9.023 -30 -11.969 1 97.06 194 PHE A CA 1
ATOM 1462 C C . PHE A 1 194 ? -9.086 -29.906 -13.492 1 97.06 194 PHE A C 1
ATOM 1464 O O . PHE A 1 194 ? -9.914 -30.562 -14.125 1 97.06 194 PHE A O 1
ATOM 1471 N N . GLU A 1 195 ? -8.258 -29.078 -14.039 1 95.5 195 GLU A N 1
ATOM 1472 C CA . GLU A 1 195 ? -8.219 -29 -15.492 1 95.5 195 GLU A CA 1
ATOM 1473 C C . GLU A 1 195 ? -7.75 -30.328 -16.094 1 95.5 195 GLU A C 1
ATOM 1475 O O . GLU A 1 195 ? -8.219 -30.734 -17.172 1 95.5 195 GLU A O 1
ATOM 1480 N N . VAL A 1 196 ? -6.836 -31.016 -15.484 1 96.94 196 VAL A N 1
ATOM 1481 C CA . VAL A 1 196 ? -6.383 -32.344 -15.914 1 96.94 196 VAL A CA 1
ATOM 1482 C C . VAL A 1 196 ? -7.559 -33.312 -15.938 1 96.94 196 VAL A C 1
ATOM 1484 O O . VAL A 1 196 ? -7.777 -34 -16.922 1 96.94 196 VAL A O 1
ATOM 1487 N N . VAL A 1 197 ? -8.289 -33.281 -14.852 1 96.12 197 VAL A N 1
ATOM 1488 C CA . VAL A 1 197 ? -9.43 -34.188 -14.727 1 96.12 197 VAL A CA 1
ATOM 1489 C C . VAL A 1 197 ? -10.453 -33.844 -15.82 1 96.12 197 VAL A C 1
ATOM 1491 O O . VAL A 1 197 ? -11.07 -34.75 -16.391 1 96.12 197 VAL A O 1
ATOM 1494 N N . ARG A 1 198 ? -10.578 -32.656 -16.125 1 94.69 198 ARG A N 1
ATOM 1495 C CA . ARG A 1 198 ? -11.57 -32.219 -17.109 1 94.69 198 ARG A CA 1
ATOM 1496 C C . ARG A 1 198 ? -11.172 -32.625 -18.516 1 94.69 198 ARG A C 1
ATOM 1498 O O . ARG A 1 198 ? -12.016 -33.062 -19.297 1 94.69 198 ARG A O 1
ATOM 1505 N N . GLN A 1 199 ? -9.945 -32.562 -18.844 1 94.94 199 GLN A N 1
ATOM 1506 C CA . GLN A 1 199 ? -9.531 -32.656 -20.234 1 94.94 199 GLN A CA 1
ATOM 1507 C C . GLN A 1 199 ? -8.93 -34.031 -20.531 1 94.94 199 GLN A C 1
ATOM 1509 O O . GLN A 1 199 ? -8.844 -34.438 -21.688 1 94.94 199 GLN A O 1
ATOM 1514 N N . LEU A 1 200 ? -8.5 -34.688 -19.484 1 96.44 200 LEU A N 1
ATOM 1515 C CA . LEU A 1 200 ? -7.871 -36 -19.656 1 96.44 200 LEU A CA 1
ATOM 1516 C C . LEU A 1 200 ? -8.672 -37.062 -18.938 1 96.44 200 LEU A C 1
ATOM 1518 O O . LEU A 1 200 ? -8.336 -37.469 -17.828 1 96.44 200 LEU A O 1
ATOM 1522 N N . PRO A 1 201 ? -9.578 -37.625 -19.578 1 93.81 201 PRO A N 1
ATOM 1523 C CA . PRO A 1 201 ? -10.586 -38.469 -18.953 1 93.81 201 PRO A CA 1
ATOM 1524 C C . PRO A 1 201 ? -9.984 -39.75 -18.328 1 93.81 201 PRO A C 1
ATOM 1526 O O . PRO A 1 201 ? -10.602 -40.344 -17.453 1 93.81 201 PRO A O 1
ATOM 1529 N N . LYS A 1 202 ? -8.891 -40.125 -18.734 1 96.44 202 LYS A N 1
ATOM 1530 C CA . LYS A 1 202 ? -8.297 -41.344 -18.234 1 96.44 202 LYS A CA 1
ATOM 1531 C C . LYS A 1 202 ? -7.227 -41.062 -17.188 1 96.44 202 LYS A C 1
ATOM 1533 O O . LYS A 1 202 ? -6.375 -41.938 -16.922 1 96.44 202 LYS A O 1
ATOM 1538 N N . SER A 1 203 ? -7.301 -39.906 -16.625 1 97.38 203 SER A N 1
ATOM 1539 C CA . SER A 1 203 ? -6.316 -39.531 -15.609 1 97.38 203 SER A CA 1
ATOM 1540 C C . SER A 1 203 ? -6.953 -39.406 -14.227 1 97.38 203 SER A C 1
ATOM 1542 O O . SER A 1 203 ? -8.172 -39.281 -14.109 1 97.38 203 SER A O 1
ATOM 1544 N N . ARG A 1 204 ? -6.18 -39.531 -13.211 1 98.12 204 ARG A N 1
ATOM 1545 C CA . ARG A 1 204 ? -6.52 -39.219 -11.82 1 98.12 204 ARG A CA 1
ATOM 1546 C C . ARG A 1 204 ? -5.504 -38.281 -11.211 1 98.12 204 ARG A C 1
ATOM 1548 O O . ARG A 1 204 ? -4.34 -38.25 -11.617 1 98.12 204 ARG A O 1
ATOM 1555 N N . VAL A 1 205 ? -5.965 -37.5 -10.258 1 98.62 205 VAL A N 1
ATOM 1556 C CA . VAL A 1 205 ? -5.078 -36.469 -9.742 1 98.62 205 VAL A CA 1
ATOM 1557 C C . VAL A 1 205 ? -5.023 -36.531 -8.219 1 98.62 205 VAL A C 1
ATOM 1559 O O . VAL A 1 205 ? -6.004 -36.906 -7.578 1 98.62 205 VAL A O 1
ATOM 1562 N N . THR A 1 206 ? -3.918 -36.25 -7.664 1 98.81 206 THR A N 1
ATOM 1563 C CA . THR A 1 206 ? -3.699 -36.031 -6.238 1 98.81 206 THR A CA 1
ATOM 1564 C C . THR A 1 206 ? -3.188 -34.625 -5.988 1 98.81 206 THR A C 1
ATOM 1566 O O . THR A 1 206 ? -2.193 -34.188 -6.582 1 98.81 206 THR A O 1
ATOM 1569 N N . LEU A 1 207 ? -3.936 -33.938 -5.184 1 98.81 207 LEU A N 1
ATOM 1570 C CA . LEU A 1 207 ? -3.502 -32.594 -4.77 1 98.81 207 LEU A CA 1
ATOM 1571 C C . LEU A 1 207 ? -2.709 -32.656 -3.469 1 98.81 207 LEU A C 1
ATOM 1573 O O . LEU A 1 207 ? -3.205 -33.156 -2.457 1 98.81 207 LEU A O 1
ATOM 1577 N N . PHE A 1 208 ? -1.484 -32.188 -3.547 1 98.75 208 PHE A N 1
ATOM 1578 C CA . PHE A 1 208 ? -0.549 -32.188 -2.428 1 98.75 208 PHE A CA 1
ATOM 1579 C C . PHE A 1 208 ? -0.231 -30.781 -1.968 1 98.75 208 PHE A C 1
ATOM 1581 O O . PHE A 1 208 ? 0.452 -30.031 -2.67 1 98.75 208 PHE A O 1
ATOM 1588 N N . ASP A 1 209 ? -0.715 -30.344 -0.813 1 98.31 209 ASP A N 1
ATOM 1589 C CA . ASP A 1 209 ? -0.528 -29.016 -0.223 1 98.31 209 ASP A CA 1
ATOM 1590 C C . ASP A 1 209 ? -0.834 -29.031 1.273 1 98.31 209 ASP A C 1
ATOM 1592 O O . ASP A 1 209 ? -1.135 -30.094 1.837 1 98.31 209 ASP A O 1
ATOM 1596 N N . PHE A 1 210 ? -0.666 -27.969 1.933 1 97.19 210 PHE A N 1
ATOM 1597 C CA . PHE A 1 210 ? -1.037 -27.844 3.338 1 97.19 210 PHE A CA 1
ATOM 1598 C C . PHE A 1 210 ? -2.545 -28 3.512 1 97.19 210 PHE A C 1
ATOM 1600 O O . PHE A 1 210 ? -3.314 -27.672 2.607 1 97.19 210 PHE A O 1
ATOM 1607 N N . GLU A 1 211 ? -2.951 -28.422 4.637 1 96.69 211 GLU A N 1
ATOM 1608 C CA . GLU A 1 211 ? -4.352 -28.719 4.918 1 96.69 211 GLU A CA 1
ATOM 1609 C C . GLU A 1 211 ? -5.234 -27.5 4.703 1 96.69 211 GLU A C 1
ATOM 1611 O O . GLU A 1 211 ? -6.293 -27.594 4.078 1 96.69 211 GLU A O 1
ATOM 1616 N N . ASN A 1 212 ? -4.797 -26.406 5.215 1 95.94 212 ASN A N 1
ATOM 1617 C CA . ASN A 1 212 ? -5.602 -25.188 5.109 1 95.94 212 ASN A CA 1
ATOM 1618 C C . ASN A 1 212 ? -5.785 -24.766 3.654 1 95.94 212 ASN A C 1
ATOM 1620 O O . ASN A 1 212 ? -6.828 -24.219 3.289 1 95.94 212 ASN A O 1
ATOM 1624 N N . VAL A 1 213 ? -4.809 -25.047 2.846 1 96.88 213 VAL A N 1
ATOM 1625 C CA . VAL A 1 213 ? -4.883 -24.719 1.429 1 96.88 213 VAL A CA 1
ATOM 1626 C C . VAL A 1 213 ? -5.773 -25.719 0.705 1 96.88 213 VAL A C 1
ATOM 1628 O O . VAL A 1 213 ? -6.59 -25.344 -0.139 1 96.88 213 VAL A O 1
ATOM 1631 N N . LEU A 1 214 ? -5.691 -26.906 1.103 1 97.81 214 LEU A N 1
ATOM 1632 C CA . LEU A 1 214 ? -6.492 -27.953 0.469 1 97.81 214 LEU A CA 1
ATOM 1633 C C . LEU A 1 214 ? -7.973 -27.75 0.765 1 97.81 214 LEU A C 1
ATOM 1635 O O . LEU A 1 214 ? -8.828 -28.172 -0.022 1 97.81 214 LEU A O 1
ATOM 1639 N N . ASP A 1 215 ? -8.25 -27.141 1.891 1 96.94 215 ASP A N 1
ATOM 1640 C CA . ASP A 1 215 ? -9.641 -26.797 2.18 1 96.94 215 ASP A CA 1
ATOM 1641 C C . ASP A 1 215 ? -10.227 -25.906 1.096 1 96.94 215 ASP A C 1
ATOM 1643 O O . ASP A 1 215 ? -11.383 -26.062 0.703 1 96.94 215 ASP A O 1
ATOM 1647 N N . VAL A 1 216 ? -9.445 -25.047 0.639 1 95.06 216 VAL A N 1
ATOM 1648 C CA . VAL A 1 216 ? -9.875 -24.172 -0.443 1 95.06 216 VAL A CA 1
ATOM 1649 C C . VAL A 1 216 ? -10.07 -24.969 -1.722 1 95.06 216 VAL A C 1
ATOM 1651 O O . VAL A 1 216 ? -11.086 -24.828 -2.408 1 95.06 216 VAL A O 1
ATOM 1654 N N . ALA A 1 217 ? -9.148 -25.797 -2.016 1 97 217 ALA A N 1
ATOM 1655 C CA . ALA A 1 217 ? -9.219 -26.609 -3.227 1 97 217 ALA A CA 1
ATOM 1656 C C . ALA A 1 217 ? -10.453 -27.516 -3.213 1 97 217 ALA A C 1
ATOM 1658 O O . ALA A 1 217 ? -11.133 -27.672 -4.234 1 97 217 ALA A O 1
ATOM 1659 N N . ARG A 1 218 ? -10.695 -28.062 -2.086 1 97.38 218 ARG A N 1
ATOM 1660 C CA . ARG A 1 218 ? -11.867 -28.906 -1.94 1 97.38 218 ARG A CA 1
ATOM 1661 C C . ARG A 1 218 ? -13.148 -28.141 -2.246 1 97.38 218 ARG A C 1
ATOM 1663 O O . ARG A 1 218 ? -14.008 -28.609 -2.994 1 97.38 218 ARG A O 1
ATOM 1670 N N . ALA A 1 219 ? -13.219 -27.031 -1.698 1 94.62 219 ALA A N 1
ATOM 1671 C CA . ALA A 1 219 ? -14.398 -26.203 -1.921 1 94.62 219 ALA A CA 1
ATOM 1672 C C . ALA A 1 219 ? -14.539 -25.828 -3.396 1 94.62 219 ALA A C 1
ATOM 1674 O O . ALA A 1 219 ? -15.641 -25.844 -3.943 1 94.62 219 ALA A O 1
ATOM 1675 N N . VAL A 1 220 ? -13.477 -25.531 -3.992 1 92.5 220 VAL A N 1
ATOM 1676 C CA . VAL A 1 220 ? -13.477 -25.156 -5.402 1 92.5 220 VAL A CA 1
ATOM 1677 C C . VAL A 1 220 ? -13.922 -26.344 -6.254 1 92.5 220 VAL A C 1
ATOM 1679 O O . VAL A 1 220 ? -14.773 -26.203 -7.137 1 92.5 220 VAL A O 1
ATOM 1682 N N . GLY A 1 221 ? -13.352 -27.469 -6.055 1 94.44 221 GLY A N 1
ATOM 1683 C CA . GLY A 1 221 ? -13.688 -28.656 -6.809 1 94.44 221 GLY A CA 1
ATOM 1684 C C . GLY A 1 221 ? -15.141 -29.078 -6.648 1 94.44 221 GLY A C 1
ATOM 1685 O O . GLY A 1 221 ? -15.805 -29.422 -7.625 1 94.44 221 GLY A O 1
ATOM 1686 N N . GLU A 1 222 ? -15.617 -28.969 -5.457 1 95.25 222 GLU A N 1
ATOM 1687 C CA . GLU A 1 222 ? -16.984 -29.391 -5.156 1 95.25 222 GLU A CA 1
ATOM 1688 C C . GLU A 1 222 ? -18 -28.438 -5.773 1 95.25 222 GLU A C 1
ATOM 1690 O O . GLU A 1 222 ? -19.109 -28.828 -6.105 1 95.25 222 GLU A O 1
ATOM 1695 N N . ALA A 1 223 ? -17.594 -27.297 -5.918 1 90.12 223 ALA A N 1
ATOM 1696 C CA . ALA A 1 223 ? -18.5 -26.281 -6.461 1 90.12 223 ALA A CA 1
ATOM 1697 C C . ALA A 1 223 ? -18.547 -26.359 -7.984 1 90.12 223 ALA A C 1
ATOM 1699 O O . ALA A 1 223 ? -19.422 -25.766 -8.609 1 90.12 223 ALA A O 1
ATOM 1700 N N . ASP A 1 224 ? -17.656 -27.062 -8.562 1 90.12 224 ASP A N 1
ATOM 1701 C CA . ASP A 1 224 ? -17.547 -27.156 -10.016 1 90.12 224 ASP A CA 1
ATOM 1702 C C . ASP A 1 224 ? -18.047 -28.516 -10.516 1 90.12 224 ASP A C 1
ATOM 1704 O O . ASP A 1 224 ? -17.312 -29.5 -10.477 1 90.12 224 ASP A O 1
ATOM 1708 N N . ALA A 1 225 ? -19.141 -28.516 -11.156 1 92.19 225 ALA A N 1
ATOM 1709 C CA . ALA A 1 225 ? -19.797 -29.75 -11.578 1 92.19 225 ALA A CA 1
ATOM 1710 C C . ALA A 1 225 ? -19.016 -30.438 -12.695 1 92.19 225 ALA A C 1
ATOM 1712 O O . ALA A 1 225 ? -19.219 -31.625 -12.961 1 92.19 225 ALA A O 1
ATOM 1713 N N . THR A 1 226 ? -18.141 -29.75 -13.273 1 92.5 226 THR A N 1
ATOM 1714 C CA . THR A 1 226 ? -17.391 -30.312 -14.391 1 92.5 226 THR A CA 1
ATOM 1715 C C . THR A 1 226 ? -16.203 -31.125 -13.883 1 92.5 226 THR A C 1
ATOM 1717 O O . THR A 1 226 ? -15.547 -31.828 -14.656 1 92.5 226 THR A O 1
ATOM 1720 N N . VAL A 1 227 ? -15.977 -31.094 -12.641 1 95.19 227 VAL A N 1
ATOM 1721 C CA . VAL A 1 227 ? -14.867 -31.844 -12.039 1 95.19 227 VAL A CA 1
ATOM 1722 C C . VAL A 1 227 ? -15.375 -33.156 -11.469 1 95.19 227 VAL A C 1
ATOM 1724 O O . VAL A 1 227 ? -16.234 -33.188 -10.578 1 95.19 227 VAL A O 1
ATOM 1727 N N . ASP A 1 228 ? -14.898 -34.25 -11.969 1 96.94 228 ASP A N 1
ATOM 1728 C CA . ASP A 1 228 ? -15.211 -35.562 -11.398 1 96.94 228 ASP A CA 1
ATOM 1729 C C . ASP A 1 228 ? -14.406 -35.781 -10.117 1 96.94 228 ASP A C 1
ATOM 1731 O O . ASP A 1 228 ? -13.297 -36.312 -10.164 1 96.94 228 ASP A O 1
ATOM 1735 N N . MET A 1 229 ? -15 -35.594 -9.039 1 97 229 MET A N 1
ATOM 1736 C CA . MET A 1 229 ? -14.328 -35.594 -7.742 1 97 229 MET A CA 1
ATOM 1737 C C . MET A 1 229 ? -13.922 -37 -7.355 1 97 229 MET A C 1
ATOM 1739 O O . MET A 1 229 ? -13.102 -37.219 -6.457 1 97 229 MET A O 1
ATOM 1743 N N . LYS A 1 230 ? -14.477 -38 -8.039 1 97.12 230 LYS A N 1
ATOM 1744 C CA . LYS A 1 230 ? -14.094 -39.375 -7.773 1 97.12 230 LYS A CA 1
ATOM 1745 C C . LYS A 1 230 ? -12.656 -39.656 -8.203 1 97.12 230 LYS A C 1
ATOM 1747 O O . LYS A 1 230 ? -12.023 -40.594 -7.711 1 97.12 230 LYS A O 1
ATOM 1752 N N . ARG A 1 231 ? -12.172 -38.875 -9.055 1 98.12 231 ARG A N 1
ATOM 1753 C CA . ARG A 1 231 ? -10.82 -39.031 -9.578 1 98.12 231 ARG A CA 1
ATOM 1754 C C . ARG A 1 231 ? -9.844 -38.062 -8.906 1 98.12 231 ARG A C 1
ATOM 1756 O O . ARG A 1 231 ? -8.719 -37.875 -9.383 1 98.12 231 ARG A O 1
ATOM 1763 N N . VAL A 1 232 ? -10.328 -37.406 -7.848 1 98.56 232 VAL A N 1
ATOM 1764 C CA . VAL A 1 232 ? -9.523 -36.406 -7.152 1 98.56 232 VAL A CA 1
ATOM 1765 C C . VAL A 1 232 ? -9.219 -36.906 -5.734 1 98.56 232 VAL A C 1
ATOM 1767 O O . VAL A 1 232 ? -10.125 -37.281 -4.992 1 98.56 232 VAL A O 1
ATOM 1770 N N . THR A 1 233 ? -8.023 -36.906 -5.387 1 98.5 233 THR A N 1
ATOM 1771 C CA . THR A 1 233 ? -7.578 -37.188 -4.027 1 98.5 233 THR A CA 1
ATOM 1772 C C . THR A 1 233 ? -6.867 -36 -3.42 1 98.5 233 THR A C 1
ATOM 1774 O O . THR A 1 233 ? -6.086 -35.312 -4.098 1 98.5 233 THR A O 1
ATOM 1777 N N . PHE A 1 234 ? -7.148 -35.688 -2.164 1 98.62 234 PHE A N 1
ATOM 1778 C CA . PHE A 1 234 ? -6.461 -34.656 -1.426 1 98.62 234 PHE A CA 1
ATOM 1779 C C . PHE A 1 234 ? -5.504 -35.25 -0.4 1 98.62 234 PHE A C 1
ATOM 1781 O O . PHE A 1 234 ? -5.898 -36.062 0.416 1 98.62 234 PHE A O 1
ATOM 1788 N N . PHE A 1 235 ? -4.281 -34.781 -0.427 1 98.69 235 PHE A N 1
ATOM 1789 C CA . PHE A 1 235 ? -3.264 -35.281 0.494 1 98.69 235 PHE A CA 1
ATOM 1790 C C . PHE A 1 235 ? -2.582 -34.125 1.219 1 98.69 235 PHE A C 1
ATOM 1792 O O . PHE A 1 235 ? -1.631 -33.531 0.701 1 98.69 235 PHE A O 1
ATOM 1799 N N . PRO A 1 236 ? -2.996 -33.844 2.482 1 98.19 236 PRO A N 1
ATOM 1800 C CA . PRO A 1 236 ? -2.35 -32.781 3.248 1 98.19 236 PRO A CA 1
ATOM 1801 C C . PRO A 1 236 ? -0.933 -33.156 3.688 1 98.19 236 PRO A C 1
ATOM 1803 O O . PRO A 1 236 ? -0.697 -34.281 4.16 1 98.19 236 PRO A O 1
ATOM 1806 N N . GLY A 1 237 ? 0.001 -32.25 3.406 1 97.12 237 GLY A N 1
ATOM 1807 C CA . GLY A 1 237 ? 1.356 -32.5 3.871 1 97.12 237 GLY A CA 1
ATOM 1808 C C . GLY A 1 237 ? 2.355 -31.469 3.379 1 97.12 237 GLY A C 1
ATOM 1809 O O . GLY A 1 237 ? 1.974 -30.469 2.754 1 97.12 237 GLY A O 1
ATOM 1810 N N . ASN A 1 238 ? 3.592 -31.688 3.758 1 97.19 238 ASN A N 1
ATOM 1811 C CA . ASN A 1 238 ? 4.742 -30.859 3.385 1 97.19 238 ASN A CA 1
ATOM 1812 C C . ASN A 1 238 ? 5.621 -31.562 2.355 1 97.19 238 ASN A C 1
ATOM 1814 O O . ASN A 1 238 ? 6.23 -32.594 2.652 1 97.19 238 ASN A O 1
ATOM 1818 N N . ALA A 1 239 ? 5.812 -31 1.221 1 97.25 239 ALA A N 1
ATOM 1819 C CA . ALA A 1 239 ? 6.496 -31.641 0.097 1 97.25 239 ALA A CA 1
ATOM 1820 C C . ALA A 1 239 ? 7.98 -31.828 0.393 1 97.25 239 ALA A C 1
ATOM 1822 O O . ALA A 1 239 ? 8.648 -32.625 -0.252 1 97.25 239 ALA A O 1
ATOM 1823 N N . PHE A 1 240 ? 8.492 -31.094 1.329 1 96.75 240 PHE A N 1
ATOM 1824 C CA . PHE A 1 240 ? 9.906 -31.188 1.665 1 96.75 240 PHE A CA 1
ATOM 1825 C C . PHE A 1 240 ? 10.156 -32.375 2.6 1 96.75 240 PHE A C 1
ATOM 1827 O O . PHE A 1 240 ? 11.289 -32.812 2.742 1 96.75 240 PHE A O 1
ATOM 1834 N N . THR A 1 241 ? 9.078 -32.875 3.246 1 96.88 241 THR A N 1
ATOM 1835 C CA . THR A 1 241 ? 9.312 -33.906 4.266 1 96.88 241 THR A CA 1
ATOM 1836 C C . THR A 1 241 ? 8.445 -35.125 4.016 1 96.88 241 THR A C 1
ATOM 1838 O O . THR A 1 241 ? 8.852 -36.25 4.309 1 96.88 241 THR A O 1
ATOM 1841 N N . ASP A 1 242 ? 7.262 -34.906 3.459 1 97.81 242 ASP A N 1
ATOM 1842 C CA . ASP A 1 242 ? 6.297 -36 3.332 1 97.81 242 ASP A CA 1
ATOM 1843 C C . ASP A 1 242 ? 6.348 -36.625 1.938 1 97.81 242 ASP A C 1
ATOM 1845 O O . ASP A 1 242 ? 6.645 -35.938 0.958 1 97.81 242 ASP A O 1
ATOM 1849 N N . THR A 1 243 ? 6.023 -37.875 1.866 1 98.12 243 THR A N 1
ATOM 1850 C CA . THR A 1 243 ? 5.879 -38.594 0.601 1 98.12 243 THR A CA 1
ATOM 1851 C C . THR A 1 243 ? 4.406 -38.781 0.253 1 98.12 243 THR A C 1
ATOM 1853 O O . THR A 1 243 ? 3.635 -39.312 1.067 1 98.12 243 THR A O 1
ATOM 1856 N N . PRO A 1 244 ? 4.07 -38.312 -0.874 1 98.19 244 PRO A N 1
ATOM 1857 C CA . PRO A 1 244 ? 2.672 -38.531 -1.252 1 98.19 244 PRO A CA 1
ATOM 1858 C C . PRO A 1 244 ? 2.324 -40 -1.47 1 98.19 244 PRO A C 1
ATOM 1860 O O . PRO A 1 244 ? 3.219 -40.812 -1.652 1 98.19 244 PRO A O 1
ATOM 1863 N N . PRO A 1 245 ? 1.032 -40.25 -1.492 1 97.31 245 PRO A N 1
ATOM 1864 C CA . PRO A 1 245 ? 0.617 -41.625 -1.666 1 97.31 245 PRO A CA 1
ATOM 1865 C C . PRO A 1 245 ? 0.721 -42.094 -3.115 1 97.31 245 PRO A C 1
ATOM 1867 O O . PRO A 1 245 ? 0.778 -41.281 -4.031 1 97.31 245 PRO A O 1
ATOM 1870 N N . ASP A 1 246 ? 0.847 -43.438 -3.305 1 96.62 246 ASP A N 1
ATOM 1871 C CA . ASP A 1 246 ? 0.683 -44.125 -4.578 1 96.62 246 ASP A CA 1
ATOM 1872 C C . ASP A 1 246 ? 1.805 -43.75 -5.547 1 96.62 246 ASP A C 1
ATOM 1874 O O . ASP A 1 246 ? 1.568 -43.594 -6.746 1 96.62 246 ASP A O 1
ATOM 1878 N N . VAL A 1 247 ? 2.969 -43.438 -5.109 1 97.56 247 VAL A N 1
ATOM 1879 C CA . VAL A 1 247 ? 4.141 -43.219 -5.953 1 97.56 247 VAL A CA 1
ATOM 1880 C C . VAL A 1 247 ? 4.523 -44.531 -6.637 1 97.56 247 VAL A C 1
ATOM 1882 O O . VAL A 1 247 ? 4.305 -45.594 -6.086 1 97.56 247 VAL A O 1
ATOM 1885 N N . PRO A 1 248 ? 4.992 -44.531 -7.828 1 97.88 248 PRO A N 1
ATOM 1886 C CA . PRO A 1 248 ? 5.367 -43.344 -8.602 1 97.88 248 PRO A CA 1
ATOM 1887 C C . PRO A 1 248 ? 4.227 -42.844 -9.477 1 97.88 248 PRO A C 1
ATOM 1889 O O . PRO A 1 248 ? 3.33 -43.594 -9.844 1 97.88 248 PRO A O 1
ATOM 1892 N N . TYR A 1 249 ? 4.254 -41.562 -9.875 1 98.69 249 TYR A N 1
ATOM 1893 C CA . TYR A 1 249 ? 3.262 -40.906 -10.711 1 98.69 249 TYR A CA 1
ATOM 1894 C C . TYR A 1 249 ? 3.73 -40.812 -12.164 1 98.69 249 TYR A C 1
ATOM 1896 O O . TYR A 1 249 ? 4.918 -41 -12.445 1 98.69 249 TYR A O 1
ATOM 1904 N N . ASP A 1 250 ? 2.748 -40.594 -13.055 1 98.38 250 ASP A N 1
ATOM 1905 C CA . ASP A 1 250 ? 3.055 -40.406 -14.469 1 98.38 250 ASP A CA 1
ATOM 1906 C C . ASP A 1 250 ? 3.465 -38.969 -14.766 1 98.38 250 ASP A C 1
ATOM 1908 O O . ASP A 1 250 ? 4.211 -38.719 -15.703 1 98.38 250 ASP A O 1
ATOM 1912 N N . ALA A 1 251 ? 2.988 -38.062 -13.977 1 98.62 251 ALA A N 1
ATOM 1913 C CA . ALA A 1 251 ? 3.314 -36.656 -14.141 1 98.62 251 ALA A CA 1
ATOM 1914 C C . ALA A 1 251 ? 3.199 -35.906 -12.812 1 98.62 251 ALA A C 1
ATOM 1916 O O . ALA A 1 251 ? 2.412 -36.312 -11.945 1 98.62 251 ALA A O 1
ATOM 1917 N N . VAL A 1 252 ? 3.982 -34.844 -12.688 1 98.81 252 VAL A N 1
ATOM 1918 C CA . VAL A 1 252 ? 3.932 -33.969 -11.531 1 98.81 252 VAL A CA 1
ATOM 1919 C C . VAL A 1 252 ? 3.834 -32.5 -12 1 98.81 252 VAL A C 1
ATOM 1921 O O . VAL A 1 252 ? 4.52 -32.094 -12.945 1 98.81 252 VAL A O 1
ATOM 1924 N N . ILE A 1 253 ? 2.934 -31.766 -11.398 1 98.62 253 ILE A N 1
ATOM 1925 C CA . ILE A 1 253 ? 2.805 -30.344 -11.609 1 98.62 253 ILE A CA 1
ATOM 1926 C C . ILE A 1 253 ? 3.271 -29.578 -10.367 1 98.62 253 ILE A C 1
ATOM 1928 O O . ILE A 1 253 ? 2.941 -29.969 -9.242 1 98.62 253 ILE A O 1
ATOM 1932 N N . ILE A 1 254 ? 4.082 -28.562 -10.516 1 98.44 254 ILE A N 1
ATOM 1933 C CA . ILE A 1 254 ? 4.523 -27.672 -9.453 1 98.44 254 ILE A CA 1
ATOM 1934 C C . ILE A 1 254 ? 4.242 -26.219 -9.844 1 98.44 254 ILE A C 1
ATOM 1936 O O . ILE A 1 254 ? 4.836 -25.703 -10.797 1 98.44 254 ILE A O 1
ATOM 1940 N N . THR A 1 255 ? 3.398 -25.578 -9.07 1 95.62 255 THR A N 1
ATOM 1941 C CA . THR A 1 255 ? 3.012 -24.234 -9.492 1 95.62 255 THR A CA 1
ATOM 1942 C C . THR A 1 255 ? 3.289 -23.219 -8.391 1 95.62 255 THR A C 1
ATOM 1944 O O . THR A 1 255 ? 2.922 -23.422 -7.234 1 95.62 255 THR A O 1
ATOM 1947 N N . ASN A 1 256 ? 3.98 -22.109 -8.742 1 92.69 256 ASN A N 1
ATOM 1948 C CA . ASN A 1 256 ? 4.172 -20.922 -7.926 1 92.69 256 ASN A CA 1
ATOM 1949 C C . ASN A 1 256 ? 4.738 -21.266 -6.551 1 92.69 256 ASN A C 1
ATOM 1951 O O . ASN A 1 256 ? 4.242 -20.781 -5.531 1 92.69 256 ASN A O 1
ATOM 1955 N N . MET A 1 257 ? 5.727 -22.062 -6.52 1 94.81 257 MET A N 1
ATOM 1956 C CA . MET A 1 257 ? 6.258 -22.547 -5.25 1 94.81 257 MET A CA 1
ATOM 1957 C C . MET A 1 257 ? 7.762 -22.297 -5.156 1 94.81 257 MET A C 1
ATOM 1959 O O . MET A 1 257 ? 8.258 -21.859 -4.113 1 94.81 257 MET A O 1
ATOM 1963 N N . LEU A 1 258 ? 8.477 -22.469 -6.207 1 96.44 258 LEU A N 1
ATOM 1964 C CA . LEU A 1 258 ? 9.93 -22.547 -6.145 1 96.44 258 LEU A CA 1
ATOM 1965 C C . LEU A 1 258 ? 10.523 -21.219 -5.688 1 96.44 258 LEU A C 1
ATOM 1967 O O . LEU A 1 258 ? 11.547 -21.203 -5.004 1 96.44 258 LEU A O 1
ATOM 1971 N N . HIS A 1 259 ? 9.906 -20.125 -6.016 1 94.25 259 HIS A N 1
ATOM 1972 C CA . HIS A 1 259 ? 10.43 -18.812 -5.684 1 94.25 259 HIS A CA 1
ATOM 1973 C C . HIS A 1 259 ? 10.398 -18.578 -4.18 1 94.25 259 HIS A C 1
ATOM 1975 O O . HIS A 1 259 ? 11.031 -17.625 -3.684 1 94.25 259 HIS A O 1
ATOM 1981 N N . LEU A 1 260 ? 9.742 -19.391 -3.424 1 94.88 260 LEU A N 1
ATOM 1982 C CA . LEU A 1 260 ? 9.625 -19.219 -1.982 1 94.88 260 LEU A CA 1
ATOM 1983 C C . LEU A 1 260 ? 10.836 -19.781 -1.258 1 94.88 260 LEU A C 1
ATOM 1985 O O . LEU A 1 260 ? 11.062 -19.484 -0.081 1 94.88 260 LEU A O 1
ATOM 1989 N N . PHE A 1 261 ? 11.664 -20.578 -1.967 1 96.25 261 PHE A N 1
ATOM 1990 C CA . PHE A 1 261 ? 12.695 -21.344 -1.276 1 96.25 261 PHE A CA 1
ATOM 1991 C C . PHE A 1 261 ? 14.055 -21.141 -1.938 1 96.25 261 PHE A C 1
ATOM 1993 O O . PHE A 1 261 ? 14.133 -20.641 -3.061 1 96.25 261 PHE A O 1
ATOM 2000 N N . SER A 1 262 ? 15.094 -21.562 -1.182 1 95.75 262 SER A N 1
ATOM 2001 C CA . SER A 1 262 ? 16.453 -21.422 -1.688 1 95.75 262 SER A CA 1
ATOM 2002 C C . SER A 1 262 ? 16.719 -22.422 -2.82 1 95.75 262 SER A C 1
ATOM 2004 O O . SER A 1 262 ? 15.969 -23.375 -2.996 1 95.75 262 SER A O 1
ATOM 2006 N N . ALA A 1 263 ? 17.781 -22.141 -3.506 1 95.94 263 ALA A N 1
ATOM 2007 C CA . ALA A 1 263 ? 18.188 -23.047 -4.586 1 95.94 263 ALA A CA 1
ATOM 2008 C C . ALA A 1 263 ? 18.484 -24.438 -4.055 1 95.94 263 ALA A C 1
ATOM 2010 O O . ALA A 1 263 ? 18.094 -25.438 -4.676 1 95.94 263 ALA A O 1
ATOM 2011 N N . ASP A 1 264 ? 19.078 -24.453 -2.91 1 96.94 264 ASP A N 1
ATOM 2012 C CA . ASP A 1 264 ? 19.406 -25.75 -2.318 1 96.94 264 ASP A CA 1
ATOM 2013 C C . ASP A 1 264 ? 18.141 -26.516 -1.918 1 96.94 264 ASP A C 1
ATOM 2015 O O . ASP A 1 264 ? 18.031 -27.719 -2.162 1 96.94 264 ASP A O 1
ATOM 2019 N N . ALA A 1 265 ? 17.266 -25.828 -1.331 1 97.06 265 ALA A N 1
ATOM 2020 C CA . ALA A 1 265 ? 16.016 -26.453 -0.945 1 97.06 265 ALA A CA 1
ATOM 2021 C C . ALA A 1 265 ? 15.234 -26.922 -2.172 1 97.06 265 ALA A C 1
ATOM 2023 O O . ALA A 1 265 ? 14.641 -28 -2.162 1 97.06 265 ALA A O 1
ATOM 2024 N N . ASN A 1 266 ? 15.227 -26.109 -3.154 1 98.19 266 ASN A N 1
ATOM 2025 C CA . ASN A 1 266 ? 14.531 -26.453 -4.391 1 98.19 266 ASN A CA 1
ATOM 2026 C C . ASN A 1 266 ? 15.164 -27.672 -5.059 1 98.19 266 ASN A C 1
ATOM 2028 O O . ASN A 1 266 ? 14.453 -28.531 -5.578 1 98.19 266 ASN A O 1
ATOM 2032 N N . LEU A 1 267 ? 16.469 -27.703 -5.062 1 98.12 267 LEU A N 1
ATOM 2033 C CA . LEU A 1 267 ? 17.141 -28.875 -5.609 1 98.12 267 LEU A CA 1
ATOM 2034 C C . LEU A 1 267 ? 16.75 -30.141 -4.855 1 98.12 267 LEU A C 1
ATOM 2036 O O . LEU A 1 267 ? 16.469 -31.172 -5.465 1 98.12 267 LEU A O 1
ATOM 2040 N N . GLY A 1 268 ? 16.719 -30.016 -3.559 1 98.19 268 GLY A N 1
ATOM 2041 C CA . GLY A 1 268 ? 16.25 -31.125 -2.758 1 98.19 268 GLY A CA 1
ATOM 2042 C C . GLY A 1 268 ? 14.836 -31.562 -3.104 1 98.19 268 GLY A C 1
ATOM 2043 O O . GLY A 1 268 ? 14.547 -32.75 -3.227 1 98.19 268 GLY A O 1
ATOM 2044 N N . LEU A 1 269 ? 14 -30.625 -3.248 1 98.38 269 LEU A N 1
ATOM 2045 C CA . LEU A 1 269 ? 12.609 -30.906 -3.596 1 98.38 269 LEU A CA 1
ATOM 2046 C C . LEU A 1 269 ? 12.516 -31.562 -4.965 1 98.38 269 LEU A C 1
ATOM 2048 O O . LEU A 1 269 ? 11.75 -32.531 -5.141 1 98.38 269 LEU A O 1
ATOM 2052 N N . LEU A 1 270 ? 13.234 -31.062 -5.926 1 98.62 270 LEU A N 1
ATOM 2053 C CA . LEU A 1 270 ? 13.18 -31.594 -7.281 1 98.62 270 LEU A CA 1
ATOM 2054 C C . LEU A 1 270 ? 13.727 -33.031 -7.324 1 98.62 270 LEU A C 1
ATOM 2056 O O . LEU A 1 270 ? 13.25 -33.844 -8.102 1 98.62 270 LEU A O 1
ATOM 2060 N N . LYS A 1 271 ? 14.695 -33.312 -6.492 1 98.56 271 LYS A N 1
ATOM 2061 C CA . LYS A 1 271 ? 15.164 -34.688 -6.363 1 98.56 271 LYS A CA 1
ATOM 2062 C C . LYS A 1 271 ? 14.062 -35.594 -5.82 1 98.56 271 LYS A C 1
ATOM 2064 O O . LYS A 1 271 ? 13.906 -36.75 -6.277 1 98.56 271 LYS A O 1
ATOM 2069 N N . ARG A 1 272 ? 13.359 -35.094 -4.852 1 98.62 272 ARG A N 1
ATOM 2070 C CA . ARG A 1 272 ? 12.219 -35.844 -4.34 1 98.62 272 ARG A CA 1
ATOM 2071 C C . ARG A 1 272 ? 11.18 -36.062 -5.434 1 98.62 272 ARG A C 1
ATOM 2073 O O . ARG A 1 272 ? 10.688 -37.188 -5.613 1 98.62 272 ARG A O 1
ATOM 2080 N N . VAL A 1 273 ? 10.898 -35.062 -6.125 1 98.75 273 VAL A N 1
ATOM 2081 C CA . VAL A 1 273 ? 9.906 -35.125 -7.191 1 98.75 273 VAL A CA 1
ATOM 2082 C C . VAL A 1 273 ? 10.352 -36.156 -8.234 1 98.75 273 VAL A C 1
ATOM 2084 O O . VAL A 1 273 ? 9.539 -36.938 -8.734 1 98.75 273 VAL A O 1
ATOM 2087 N N . HIS A 1 274 ? 11.602 -36.125 -8.586 1 98.62 274 HIS A N 1
ATOM 2088 C CA . HIS A 1 274 ? 12.148 -37.094 -9.508 1 98.62 274 HIS A CA 1
ATOM 2089 C C . HIS A 1 274 ? 11.883 -38.531 -9.023 1 98.62 274 HIS A C 1
ATOM 2091 O O . HIS A 1 274 ? 11.492 -39.375 -9.812 1 98.62 274 HIS A O 1
ATOM 2097 N N . SER A 1 275 ? 12.039 -38.719 -7.734 1 98.25 275 SER A N 1
ATOM 2098 C CA . SER A 1 275 ? 11.836 -40.031 -7.152 1 98.25 275 SER A CA 1
ATOM 2099 C C . SER A 1 275 ? 10.359 -40.438 -7.141 1 98.25 275 SER A C 1
ATOM 2101 O O . SER A 1 275 ? 10.023 -41.594 -7.02 1 98.25 275 SER A O 1
ATOM 2103 N N . TRP A 1 276 ? 9.461 -39.406 -7.215 1 98.69 276 TRP A N 1
ATOM 2104 C CA . TRP A 1 276 ? 8.023 -39.656 -7.195 1 98.69 276 TRP A CA 1
ATOM 2105 C C . TRP A 1 276 ? 7.508 -39.969 -8.594 1 98.69 276 TRP A C 1
ATOM 2107 O O . TRP A 1 276 ? 6.332 -40.312 -8.773 1 98.69 276 TRP A O 1
ATOM 2117 N N . LEU A 1 277 ? 8.375 -39.906 -9.594 1 98.62 277 LEU A N 1
ATOM 2118 C CA . LEU A 1 277 ? 7.938 -40.031 -10.984 1 98.62 277 LEU A CA 1
ATOM 2119 C C . LEU A 1 277 ? 8.391 -41.375 -11.562 1 98.62 277 LEU A C 1
ATOM 2121 O O . LEU A 1 277 ? 9.477 -41.875 -11.242 1 98.62 277 LEU A O 1
ATOM 2125 N N . LYS A 1 278 ? 7.586 -41.969 -12.453 1 97.88 278 LYS A N 1
ATOM 2126 C CA . LYS A 1 278 ? 7.98 -43.094 -13.266 1 97.88 278 LYS A CA 1
ATOM 2127 C C . LYS A 1 278 ? 9.07 -42.719 -14.266 1 97.88 278 LYS A C 1
ATOM 2129 O O . LYS A 1 278 ? 9.219 -41.562 -14.609 1 97.88 278 LYS A O 1
ATOM 2134 N N . PRO A 1 279 ? 9.828 -43.781 -14.711 1 96.69 279 PRO A N 1
ATOM 2135 C CA . PRO A 1 279 ? 10.711 -43.469 -15.836 1 96.69 279 PRO A CA 1
ATOM 2136 C C . PRO A 1 279 ? 9.969 -42.906 -17.031 1 96.69 279 PRO A C 1
ATOM 2138 O O . PRO A 1 279 ? 8.922 -43.406 -17.422 1 96.69 279 PRO A O 1
ATOM 2141 N N . GLY A 1 280 ? 10.445 -41.812 -17.484 1 96.06 280 GLY A N 1
ATOM 2142 C CA . GLY A 1 280 ? 9.773 -41.156 -18.594 1 96.06 280 GLY A CA 1
ATOM 2143 C C . GLY A 1 280 ? 8.641 -40.25 -18.141 1 96.06 280 GLY A C 1
ATOM 2144 O O . GLY A 1 280 ? 7.973 -39.625 -18.969 1 96.06 280 GLY A O 1
ATOM 2145 N N . GLY A 1 281 ? 8.453 -40.219 -16.828 1 97.56 281 GLY A N 1
ATOM 2146 C CA . GLY A 1 281 ? 7.414 -39.344 -16.297 1 97.56 281 GLY A CA 1
ATOM 2147 C C . GLY A 1 281 ? 7.699 -37.875 -16.5 1 97.56 281 GLY A C 1
ATOM 2148 O O . GLY A 1 281 ? 8.859 -37.469 -16.578 1 97.56 281 GLY A O 1
ATOM 2149 N N . HIS A 1 282 ? 6.676 -37.031 -16.547 1 97.94 282 HIS A N 1
ATOM 2150 C CA . HIS A 1 282 ? 6.801 -35.625 -16.891 1 97.94 282 HIS A CA 1
ATOM 2151 C C . HIS A 1 282 ? 6.699 -34.75 -15.633 1 97.94 282 HIS A C 1
ATOM 2153 O O . HIS A 1 282 ? 5.988 -35.094 -14.688 1 97.94 282 HIS A O 1
ATOM 2159 N N . VAL A 1 283 ? 7.406 -33.688 -15.695 1 98.5 283 VAL A N 1
ATOM 2160 C CA . VAL A 1 283 ? 7.246 -32.625 -14.703 1 98.5 283 VAL A CA 1
ATOM 2161 C C . VAL A 1 283 ? 6.895 -31.312 -15.391 1 98.5 283 VAL A C 1
ATOM 2163 O O . VAL A 1 283 ? 7.469 -30.969 -16.422 1 98.5 283 VAL A O 1
ATOM 2166 N N . PHE A 1 284 ? 5.879 -30.641 -14.93 1 98.38 284 PHE A N 1
ATOM 2167 C CA . PHE A 1 284 ? 5.422 -29.344 -15.383 1 98.38 284 PHE A CA 1
ATOM 2168 C C . PHE A 1 284 ? 5.574 -28.297 -14.281 1 98.38 284 PHE A C 1
ATOM 2170 O O . PHE A 1 284 ? 4.949 -28.406 -13.227 1 98.38 284 PHE A O 1
ATOM 2177 N N . ILE A 1 285 ? 6.379 -27.281 -14.508 1 98.19 285 ILE A N 1
ATOM 2178 C CA . ILE A 1 285 ? 6.594 -26.219 -13.531 1 98.19 285 ILE A CA 1
ATOM 2179 C C . ILE A 1 285 ? 6.059 -24.906 -14.078 1 98.19 285 ILE A C 1
ATOM 2181 O O . ILE A 1 285 ? 6.391 -24.516 -15.203 1 98.19 285 ILE A O 1
ATOM 2185 N N . VAL A 1 286 ? 5.203 -24.297 -13.297 1 95.44 286 VAL A N 1
ATOM 2186 C CA . VAL A 1 286 ? 4.684 -22.984 -13.664 1 95.44 286 VAL A CA 1
ATOM 2187 C C . VAL A 1 286 ? 5.094 -21.953 -12.617 1 95.44 286 VAL A C 1
ATOM 2189 O O . VAL A 1 286 ? 4.961 -22.188 -11.414 1 95.44 286 VAL A O 1
ATOM 2192 N N . GLY A 1 287 ? 5.602 -20.844 -13.016 1 91 287 GLY A N 1
ATOM 2193 C CA . GLY A 1 287 ? 5.977 -19.75 -12.133 1 91 287 GLY A CA 1
ATOM 2194 C C . GLY A 1 287 ? 6.387 -18.5 -12.883 1 91 287 GLY A C 1
ATOM 2195 O O . GLY A 1 287 ? 6.305 -18.453 -14.109 1 91 287 GLY A O 1
ATOM 2196 N N . ILE A 1 288 ? 6.652 -17.484 -12.125 1 86.06 288 ILE A N 1
ATOM 2197 C CA . ILE A 1 288 ? 7.148 -16.234 -12.695 1 86.06 288 ILE A CA 1
ATOM 2198 C C . ILE A 1 288 ? 8.672 -16.297 -12.805 1 86.06 288 ILE A C 1
ATOM 2200 O O . ILE A 1 288 ? 9.375 -16.406 -11.797 1 86.06 288 ILE A O 1
ATOM 2204 N N . CYS A 1 289 ? 9.203 -16.281 -14.039 1 85.38 289 CYS A N 1
ATOM 2205 C CA . CYS A 1 289 ? 10.641 -16.359 -14.281 1 85.38 289 CYS A CA 1
ATOM 2206 C C . CYS A 1 289 ? 11.164 -15.086 -14.922 1 85.38 289 CYS A C 1
ATOM 2208 O O . CYS A 1 289 ? 10.914 -14.828 -16.109 1 85.38 289 CYS A O 1
ATOM 2210 N N . PRO A 1 290 ? 11.898 -14.289 -14.102 1 77 290 PRO A N 1
ATOM 2211 C CA . PRO A 1 290 ? 12.469 -13.086 -14.703 1 77 290 PRO A CA 1
ATOM 2212 C C . PRO A 1 290 ? 13.398 -13.398 -15.875 1 77 290 PRO A C 1
ATOM 2214 O O . PRO A 1 290 ? 14.023 -14.461 -15.906 1 77 290 PRO A O 1
ATOM 2217 N N . PRO A 1 291 ? 13.336 -12.477 -16.812 1 69.12 291 PRO A N 1
ATOM 2218 C CA . PRO A 1 291 ? 14.25 -12.68 -17.938 1 69.12 291 PRO A CA 1
ATOM 2219 C C . PRO A 1 291 ? 15.719 -12.539 -17.531 1 69.12 291 PRO A C 1
ATOM 2221 O O . PRO A 1 291 ? 16.031 -11.836 -16.562 1 69.12 291 PRO A O 1
ATOM 2224 N N . THR A 1 292 ? 16.547 -13.297 -18.109 1 61.34 292 THR A N 1
ATOM 2225 C CA . THR A 1 292 ? 17.984 -13.266 -17.828 1 61.34 292 THR A CA 1
ATOM 2226 C C . THR A 1 292 ? 18.625 -12.031 -18.453 1 61.34 292 THR A C 1
ATOM 2228 O O . THR A 1 292 ? 19.734 -11.633 -18.047 1 61.34 292 THR A O 1
ATOM 2231 N N . THR A 1 293 ? 17.922 -11.594 -19.469 1 55.88 293 THR A N 1
ATOM 2232 C CA . THR A 1 293 ? 18.562 -10.438 -20.078 1 55.88 293 THR A CA 1
ATOM 2233 C C . THR A 1 293 ? 18.109 -9.148 -19.406 1 55.88 293 THR A C 1
ATOM 2235 O O . THR A 1 293 ? 16.922 -8.953 -19.156 1 55.88 293 THR A O 1
ATOM 2238 N N . PRO A 1 294 ? 19.078 -8.539 -18.781 1 50.22 294 PRO A N 1
ATOM 2239 C CA . PRO A 1 294 ? 18.766 -7.316 -18.047 1 50.22 294 PRO A CA 1
ATOM 2240 C C . PRO A 1 294 ? 17.781 -6.414 -18.781 1 50.22 294 PRO A C 1
ATOM 2242 O O . PRO A 1 294 ? 16.938 -5.758 -18.156 1 50.22 294 PRO A O 1
ATOM 2245 N N . TYR A 1 295 ? 18.141 -5.961 -19.984 1 42.94 295 TYR A N 1
ATOM 2246 C CA . TYR A 1 295 ? 17.578 -4.781 -20.641 1 42.94 295 TYR A CA 1
ATOM 2247 C C . TYR A 1 295 ? 16.312 -5.125 -21.406 1 42.94 295 TYR A C 1
ATOM 2249 O O . TYR A 1 295 ? 15.836 -4.336 -22.219 1 42.94 295 TYR A O 1
ATOM 2257 N N . SER A 1 296 ? 15.891 -6.277 -21.188 1 41.72 296 SER A N 1
ATOM 2258 C CA . SER A 1 296 ? 14.766 -6.387 -22.125 1 41.72 296 SER A CA 1
ATOM 2259 C C . SER A 1 296 ? 13.586 -5.539 -21.656 1 41.72 296 SER A C 1
ATOM 2261 O O . SER A 1 296 ? 13.219 -5.562 -20.484 1 41.72 296 SER A O 1
ATOM 2263 N N . LEU A 1 297 ? 13.43 -4.457 -22.266 1 40.94 297 LEU A N 1
ATOM 2264 C CA . LEU A 1 297 ? 12.352 -3.48 -22.109 1 40.94 297 LEU A CA 1
ATOM 2265 C C . LEU A 1 297 ? 10.992 -4.145 -22.25 1 40.94 297 LEU A C 1
ATOM 2267 O O . LEU A 1 297 ? 9.984 -3.469 -22.469 1 40.94 297 LEU A O 1
ATOM 2271 N N . TRP A 1 298 ? 11.055 -5.426 -22.266 1 39.62 298 TRP A N 1
ATOM 2272 C CA . TRP A 1 298 ? 9.711 -5.945 -22.5 1 39.62 298 TRP A CA 1
ATOM 2273 C C . TRP A 1 298 ? 8.789 -5.621 -21.328 1 39.62 298 TRP A C 1
ATOM 2275 O O . TRP A 1 298 ? 9.219 -5.621 -20.172 1 39.62 298 TRP A O 1
ATOM 2285 N N . GLU A 1 299 ? 7.723 -5.008 -21.594 1 44.44 299 GLU A N 1
ATOM 2286 C CA . GLU A 1 299 ? 6.645 -4.516 -20.75 1 44.44 299 GLU A CA 1
ATOM 2287 C C . GLU A 1 299 ? 6.355 -5.488 -19.609 1 44.44 299 GLU A C 1
ATOM 2289 O O . GLU A 1 299 ? 6.098 -5.07 -18.469 1 44.44 299 GLU A O 1
ATOM 2294 N N . GLY A 1 300 ? 6.324 -6.832 -19.922 1 48.88 300 GLY A N 1
ATOM 2295 C CA . GLY A 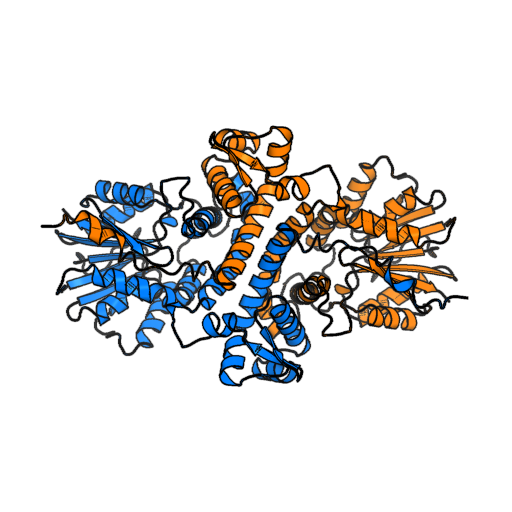1 300 ? 6.031 -7.797 -18.875 1 48.88 300 GLY A CA 1
ATOM 2296 C C . GLY A 1 300 ? 7.125 -7.887 -17.828 1 48.88 300 GLY A C 1
ATOM 2297 O O . GLY A 1 300 ? 6.898 -8.406 -16.734 1 48.88 300 GLY A O 1
ATOM 2298 N N . GLN A 1 301 ? 8.18 -7.234 -18.125 1 53.16 301 GLN A N 1
ATOM 2299 C CA . GLN A 1 301 ? 9.375 -7.297 -17.297 1 53.16 301 GLN A CA 1
ATOM 2300 C C . GLN A 1 301 ? 9.219 -6.457 -16.031 1 53.16 301 GLN A C 1
ATOM 2302 O O . GLN A 1 301 ? 9.789 -6.789 -14.984 1 53.16 301 GLN A O 1
ATOM 2307 N N . SER A 1 302 ? 8.328 -5.484 -16.219 1 58.03 302 SER A N 1
ATOM 2308 C CA . SER A 1 302 ? 8.133 -4.609 -15.062 1 58.03 302 SER A CA 1
ATOM 2309 C C . SER A 1 302 ? 7.512 -5.367 -13.891 1 58.03 302 SER A C 1
ATOM 2311 O O . SER A 1 302 ? 7.973 -5.25 -12.758 1 58.03 302 SER A O 1
ATOM 2313 N N . MET A 1 303 ? 6.656 -6.246 -14.234 1 63.5 303 MET A N 1
ATOM 2314 C CA . MET A 1 303 ? 5.969 -6.984 -13.18 1 63.5 303 MET A CA 1
ATOM 2315 C C . MET A 1 303 ? 6.891 -8.031 -12.555 1 63.5 303 MET A C 1
ATOM 2317 O O . MET A 1 303 ? 6.824 -8.281 -11.352 1 63.5 303 MET A O 1
ATOM 2321 N N . MET A 1 304 ? 7.797 -8.406 -13.414 1 64.12 304 MET A N 1
ATOM 2322 C CA . MET A 1 304 ? 8.688 -9.461 -12.945 1 64.12 304 MET A CA 1
ATOM 2323 C C . MET A 1 304 ? 9.719 -8.898 -11.969 1 64.12 304 MET A C 1
ATOM 2325 O O . MET A 1 304 ? 10.062 -9.555 -10.984 1 64.12 304 MET A O 1
ATOM 2329 N N . ARG A 1 305 ? 10.156 -7.715 -12.227 1 66.12 305 ARG A N 1
ATOM 2330 C CA . ARG A 1 305 ? 11.109 -7.094 -11.32 1 66.12 305 ARG A CA 1
ATOM 2331 C C . ARG A 1 305 ? 10.438 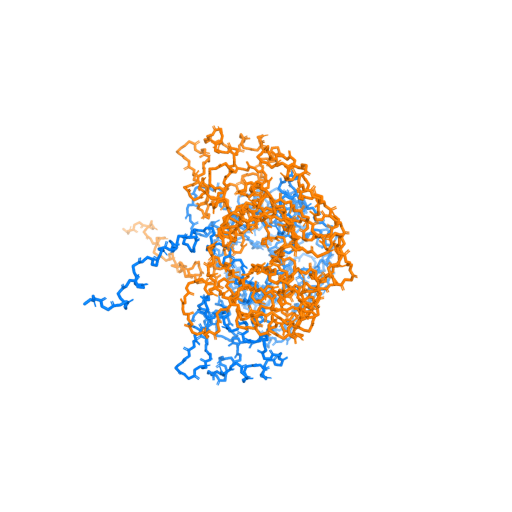-6.711 -10 1 66.12 305 ARG A C 1
ATOM 2333 O O . ARG A 1 305 ? 11.047 -6.832 -8.938 1 66.12 305 ARG A O 1
ATOM 2340 N N . ALA A 1 306 ? 9.242 -6.336 -10.172 1 77 306 ALA A N 1
ATOM 2341 C CA . ALA A 1 306 ? 8.484 -6.047 -8.961 1 77 306 ALA A CA 1
ATOM 2342 C C . ALA A 1 306 ? 8.289 -7.309 -8.117 1 77 306 ALA A C 1
ATOM 2344 O O . ALA A 1 306 ? 8.328 -7.254 -6.887 1 77 306 ALA A O 1
ATOM 2345 N N . PHE A 1 307 ? 8.273 -8.406 -8.867 1 82.5 307 PHE A N 1
ATOM 2346 C CA . PHE A 1 307 ? 8.078 -9.688 -8.203 1 82.5 307 PHE A CA 1
ATOM 2347 C C . PHE A 1 307 ? 9.289 -10.047 -7.352 1 82.5 307 PHE A C 1
ATOM 2349 O O . PHE A 1 307 ? 9.141 -10.57 -6.246 1 82.5 307 PHE A O 1
ATOM 2356 N N . SER A 1 308 ? 10.453 -9.695 -7.82 1 84.69 308 SER A N 1
ATOM 2357 C CA . SER A 1 308 ? 11.664 -10 -7.074 1 84.69 308 SER A CA 1
ATOM 2358 C C . SER A 1 308 ? 11.688 -9.281 -5.73 1 84.69 308 SER A C 1
ATOM 2360 O O . SER A 1 308 ? 12.125 -9.844 -4.723 1 84.69 308 SER A O 1
ATOM 2362 N N . LEU A 1 309 ? 11.219 -8.125 -5.695 1 89.69 309 LEU A N 1
ATOM 2363 C CA . LEU A 1 309 ? 11.203 -7.352 -4.461 1 89.69 309 LEU A CA 1
ATOM 2364 C C . LEU A 1 309 ? 10.125 -7.867 -3.51 1 89.69 309 LEU A C 1
ATOM 2366 O O . LEU A 1 309 ? 10.305 -7.844 -2.291 1 89.69 309 LEU A O 1
ATOM 2370 N N . VAL A 1 310 ? 9.078 -8.32 -4.113 1 89.31 310 VAL A N 1
ATOM 2371 C CA . VAL A 1 310 ? 8.016 -8.906 -3.303 1 89.31 310 VAL A CA 1
ATOM 2372 C C . VAL A 1 310 ? 8.531 -10.164 -2.604 1 89.31 310 VAL A C 1
ATOM 2374 O O . VAL A 1 310 ? 8.344 -10.336 -1.398 1 89.31 310 VAL A O 1
ATOM 2377 N N . ILE A 1 311 ? 9.203 -10.984 -3.363 1 91.06 311 ILE A N 1
ATOM 2378 C CA . ILE A 1 311 ? 9.719 -12.234 -2.816 1 91.06 311 ILE A CA 1
ATOM 2379 C C . ILE A 1 311 ? 10.766 -11.93 -1.745 1 91.06 311 ILE A C 1
ATOM 2381 O O . ILE A 1 311 ? 10.797 -12.586 -0.697 1 91.06 311 ILE A O 1
ATOM 2385 N N . LEU A 1 312 ? 11.602 -10.953 -1.958 1 91.19 312 LEU A N 1
ATOM 2386 C CA . LEU A 1 312 ? 12.609 -10.555 -0.983 1 91.19 312 LEU A CA 1
ATOM 2387 C C . LEU A 1 312 ? 11.961 -10.133 0.331 1 91.19 312 LEU A C 1
ATOM 2389 O O . LEU A 1 312 ? 12.445 -10.492 1.408 1 91.19 312 LEU A O 1
ATOM 2393 N N . ALA A 1 313 ? 10.891 -9.414 0.221 1 92.19 313 ALA A N 1
ATOM 2394 C CA . ALA A 1 313 ? 10.203 -8.914 1.41 1 92.19 313 ALA A CA 1
ATOM 2395 C C . ALA A 1 313 ? 9.477 -10.039 2.137 1 92.19 313 ALA A C 1
ATOM 2397 O O . ALA A 1 313 ? 9.328 -10.008 3.359 1 92.19 313 ALA A O 1
ATOM 2398 N N . MET A 1 314 ? 9.148 -11.094 1.397 1 93.56 314 MET A N 1
ATOM 2399 C CA . MET A 1 314 ? 8.227 -12.086 1.937 1 93.56 314 MET A CA 1
ATOM 2400 C C . MET A 1 314 ? 8.977 -13.328 2.416 1 93.56 314 MET A C 1
ATOM 2402 O O . MET A 1 314 ? 8.461 -14.094 3.229 1 93.56 314 MET A O 1
ATOM 2406 N N . THR A 1 315 ? 10.141 -13.523 1.868 1 94.69 315 THR A N 1
ATOM 2407 C CA . THR A 1 315 ? 10.797 -14.797 2.137 1 94.69 315 THR A CA 1
ATOM 2408 C C . THR A 1 315 ? 12.219 -14.578 2.656 1 94.69 315 THR A C 1
ATOM 2410 O O . THR A 1 315 ? 12.859 -13.594 2.312 1 94.69 315 THR A O 1
ATOM 2413 N N . ARG A 1 316 ? 12.688 -15.508 3.453 1 93.75 316 ARG A N 1
ATOM 2414 C CA . ARG A 1 316 ? 14.039 -15.445 3.998 1 93.75 316 ARG A CA 1
ATOM 2415 C C . ARG A 1 316 ? 15.055 -15.977 2.996 1 93.75 316 ARG A C 1
ATOM 2417 O O . ARG A 1 316 ? 16.188 -15.477 2.924 1 93.75 316 ARG A O 1
ATOM 2424 N N . ASN A 1 317 ? 14.586 -16.922 2.256 1 91.5 317 ASN A N 1
ATOM 2425 C CA . ASN A 1 317 ? 15.57 -17.625 1.437 1 91.5 317 ASN A CA 1
ATOM 2426 C C . ASN A 1 317 ? 15.133 -17.703 -0.023 1 91.5 317 ASN A C 1
ATOM 2428 O O . ASN A 1 317 ? 15.867 -18.203 -0.87 1 91.5 317 ASN A O 1
ATOM 2432 N N . GLY A 1 318 ? 14.008 -17.203 -0.306 1 92.31 318 GLY A N 1
ATOM 2433 C CA . GLY A 1 318 ? 13.477 -17.312 -1.654 1 92.31 318 GLY A CA 1
ATOM 2434 C C . GLY A 1 318 ? 14.062 -16.312 -2.617 1 92.31 318 GLY A C 1
ATOM 2435 O O . GLY A 1 318 ? 14.75 -15.375 -2.199 1 92.31 318 GLY A O 1
ATOM 2436 N N . LYS A 1 319 ? 13.852 -16.547 -3.867 1 89.31 319 LYS A N 1
ATOM 2437 C CA . LYS A 1 319 ? 14.211 -15.625 -4.945 1 89.31 319 LYS A CA 1
ATOM 2438 C C . LYS A 1 319 ? 13.492 -15.992 -6.238 1 89.31 319 LYS A C 1
ATOM 2440 O O . LYS A 1 319 ? 13.055 -17.125 -6.414 1 89.31 319 LYS A O 1
ATOM 2445 N N . ALA A 1 320 ? 13.375 -15.031 -7.082 1 87.88 320 ALA A N 1
ATOM 2446 C CA . ALA A 1 320 ? 12.867 -15.312 -8.422 1 87.88 320 ALA A CA 1
ATOM 2447 C C . ALA A 1 320 ? 13.914 -16.016 -9.273 1 87.88 320 ALA A C 1
ATOM 2449 O O . ALA A 1 320 ? 15.023 -15.5 -9.453 1 87.88 320 ALA A O 1
ATOM 2450 N N . TYR A 1 321 ? 13.555 -17.156 -9.75 1 91.5 321 TYR A N 1
ATOM 2451 C CA . TYR A 1 321 ? 14.492 -17.938 -10.555 1 91.5 321 TYR A CA 1
ATOM 2452 C C . TYR A 1 321 ? 14.172 -17.812 -12.039 1 91.5 321 TYR A C 1
ATOM 2454 O O . TYR A 1 321 ? 13 -17.812 -12.43 1 91.5 321 TYR A O 1
ATOM 2462 N N . SER A 1 322 ? 15.203 -17.656 -12.82 1 88.56 322 SER A N 1
ATOM 2463 C CA . SER A 1 322 ? 15.031 -17.703 -14.266 1 88.56 322 SER A CA 1
ATOM 2464 C C . SER A 1 322 ? 14.727 -19.109 -14.75 1 88.56 322 SER A C 1
ATOM 2466 O O . SER A 1 322 ? 14.953 -20.078 -14.023 1 88.56 322 SER A O 1
ATOM 2468 N N . ALA A 1 323 ? 14.242 -19.156 -16.016 1 92.94 323 ALA A N 1
ATOM 2469 C CA . ALA A 1 323 ? 14 -20.469 -16.625 1 92.94 323 ALA A CA 1
ATOM 2470 C C . ALA A 1 323 ? 15.281 -21.281 -16.719 1 92.94 323 ALA A C 1
ATOM 2472 O O . ALA A 1 323 ? 15.273 -22.5 -16.531 1 92.94 323 ALA A O 1
ATOM 2473 N N . THR A 1 324 ? 16.359 -20.562 -16.906 1 93.88 324 THR A N 1
ATOM 2474 C CA . THR A 1 324 ? 17.656 -21.219 -17.031 1 93.88 324 THR A CA 1
ATOM 2475 C C . THR A 1 324 ? 18.094 -21.797 -15.688 1 93.88 324 THR A C 1
ATOM 2477 O O . THR A 1 324 ? 18.594 -22.922 -15.617 1 93.88 324 THR A O 1
ATOM 2480 N N . GLU A 1 325 ? 17.859 -21.062 -14.68 1 94.5 325 GLU A N 1
ATOM 2481 C CA . GLU A 1 325 ? 18.219 -21.531 -13.344 1 94.5 325 GLU A CA 1
ATOM 2482 C C . GLU A 1 325 ? 17.375 -22.75 -12.953 1 94.5 325 GLU A C 1
ATOM 2484 O O . GLU A 1 325 ? 17.891 -23.688 -12.336 1 94.5 325 GLU A O 1
ATOM 2489 N N . ILE A 1 326 ? 16.141 -22.75 -13.281 1 97.38 326 ILE A N 1
ATOM 2490 C CA . ILE A 1 326 ? 15.273 -23.875 -12.977 1 97.38 326 ILE A CA 1
ATOM 2491 C C . ILE A 1 326 ? 15.695 -25.094 -13.789 1 97.38 326 ILE A C 1
ATOM 2493 O O . ILE A 1 326 ? 15.734 -26.219 -13.273 1 97.38 326 ILE A O 1
ATOM 2497 N N . ASP A 1 327 ? 16.031 -24.875 -15.031 1 97.62 327 ASP A N 1
ATOM 2498 C CA . ASP A 1 327 ? 16.516 -25.969 -15.875 1 97.62 327 ASP A CA 1
ATOM 2499 C C . ASP A 1 327 ? 17.781 -26.594 -15.289 1 97.62 327 ASP A C 1
ATOM 2501 O O . ASP A 1 327 ? 17.922 -27.812 -15.289 1 97.62 327 ASP A O 1
ATOM 2505 N N . ASP A 1 328 ? 18.641 -25.719 -14.852 1 97.56 328 ASP A N 1
ATOM 2506 C CA . ASP A 1 328 ? 19.859 -26.203 -14.227 1 97.56 328 ASP A CA 1
ATOM 2507 C C . ASP A 1 328 ? 19.562 -27.094 -13.016 1 97.56 328 ASP A C 1
ATOM 2509 O O . ASP A 1 328 ? 20.172 -28.141 -12.844 1 97.56 328 ASP A O 1
ATOM 2513 N N . MET A 1 329 ? 18.672 -26.672 -12.195 1 98.12 329 MET A N 1
ATOM 2514 C CA . MET A 1 329 ? 18.281 -27.453 -11.023 1 98.12 329 MET A CA 1
ATOM 2515 C C . MET A 1 329 ? 17.625 -28.766 -11.43 1 98.12 329 MET A C 1
ATOM 2517 O O . MET A 1 329 ? 17.859 -29.797 -10.797 1 98.12 329 MET A O 1
ATOM 2521 N N . LEU A 1 330 ? 16.844 -28.734 -12.438 1 98.5 330 LEU A N 1
ATOM 2522 C CA . LEU A 1 330 ? 16.203 -29.938 -12.945 1 98.5 330 LEU A CA 1
ATOM 2523 C C . LEU A 1 330 ? 17.234 -30.953 -13.414 1 98.5 330 LEU A C 1
ATOM 2525 O O . LEU A 1 330 ? 17.172 -32.125 -13.047 1 98.5 330 LEU A O 1
ATOM 2529 N N . GLN A 1 331 ? 18.188 -30.516 -14.148 1 98.12 331 GLN A N 1
ATOM 2530 C CA . GLN A 1 331 ? 19.219 -31.406 -14.664 1 98.12 331 GLN A CA 1
ATOM 2531 C C . GLN A 1 331 ? 20.062 -32 -13.523 1 98.12 331 GLN A C 1
ATOM 2533 O O . GLN A 1 331 ? 20.375 -33.188 -13.531 1 98.12 331 GLN A O 1
ATOM 2538 N N . GLN A 1 332 ? 20.328 -31.188 -12.609 1 98.12 332 GLN A N 1
ATOM 2539 C CA . GLN A 1 332 ? 21.062 -31.641 -11.445 1 98.12 332 GLN A CA 1
ATOM 2540 C C . GLN A 1 332 ? 20.266 -32.688 -10.656 1 98.12 332 GLN A C 1
ATOM 2542 O O . GLN A 1 332 ? 20.828 -33.562 -10.008 1 98.12 332 GLN A O 1
ATOM 2547 N N . ALA A 1 333 ? 19 -32.562 -10.688 1 98.31 333 ALA A N 1
ATOM 2548 C CA . ALA A 1 333 ? 18.109 -33.469 -9.961 1 98.31 333 ALA A CA 1
ATOM 2549 C C . ALA A 1 333 ? 17.891 -34.781 -10.75 1 98.31 333 ALA A C 1
ATOM 2551 O O . ALA A 1 333 ? 17.25 -35.688 -10.25 1 98.31 333 ALA A O 1
ATOM 2552 N N . GLY A 1 334 ? 18.312 -34.812 -12.023 1 97.81 334 GLY A N 1
ATOM 2553 C CA . GLY A 1 334 ? 18.25 -36.031 -12.789 1 97.81 334 GLY A CA 1
ATOM 2554 C C . GLY A 1 334 ? 17.266 -35.969 -13.938 1 97.81 334 GLY A C 1
ATOM 2555 O O . GLY A 1 334 ? 17.047 -36.969 -14.648 1 97.81 334 GLY A O 1
ATOM 2556 N N . PHE A 1 335 ? 16.719 -34.844 -14.203 1 98.56 335 PHE A N 1
ATOM 2557 C CA . PHE A 1 335 ? 15.773 -34.688 -15.297 1 98.56 335 PHE A CA 1
ATOM 2558 C C . PHE A 1 335 ? 16.5 -34.406 -16.609 1 98.56 335 PHE A C 1
ATOM 2560 O O . PHE A 1 335 ? 17.656 -34 -16.609 1 98.56 335 PHE A O 1
ATOM 2567 N N . ALA A 1 336 ? 15.758 -34.594 -17.688 1 98 336 ALA A N 1
ATOM 2568 C CA . ALA A 1 336 ? 16.25 -34.188 -19.016 1 98 336 ALA A CA 1
ATOM 2569 C C . ALA A 1 336 ? 16.234 -32.688 -19.188 1 98 336 ALA A C 1
ATOM 2571 O O . ALA A 1 336 ? 15.633 -31.969 -18.375 1 98 336 ALA A O 1
ATOM 2572 N N . LYS A 1 337 ? 16.828 -32.219 -20.219 1 97.31 337 LYS A N 1
ATOM 2573 C CA . LYS A 1 337 ? 16.781 -30.797 -20.562 1 97.31 337 LYS A CA 1
ATOM 2574 C C . LYS A 1 337 ? 15.336 -30.328 -20.766 1 97.31 337 LYS A C 1
ATOM 2576 O O . LYS A 1 337 ? 14.547 -30.984 -21.438 1 97.31 337 LYS A O 1
ATOM 2581 N N . SER A 1 338 ? 15.07 -29.219 -20.109 1 97.56 338 SER A N 1
ATOM 2582 C CA . SER A 1 338 ? 13.688 -28.75 -20.125 1 97.56 338 SER A CA 1
ATOM 2583 C C . SER A 1 338 ? 13.438 -27.797 -21.281 1 97.56 338 SER A C 1
ATOM 2585 O O . SER A 1 338 ? 14.383 -27.297 -21.891 1 97.56 338 SER A O 1
ATOM 2587 N N . THR A 1 339 ? 12.211 -27.625 -21.609 1 96.12 339 THR A N 1
ATOM 2588 C CA . THR A 1 339 ? 11.734 -26.562 -22.5 1 96.12 339 THR A CA 1
ATOM 2589 C C . THR A 1 339 ? 10.914 -25.531 -21.719 1 96.12 339 THR A C 1
ATOM 2591 O O . THR A 1 339 ? 10.242 -25.875 -20.734 1 96.12 339 THR A O 1
ATOM 2594 N N . SER A 1 340 ? 11 -24.297 -22.125 1 94.12 340 SER A N 1
ATOM 2595 C CA . SER A 1 340 ? 10.258 -23.25 -21.453 1 94.12 340 SER A CA 1
ATOM 2596 C C . SER A 1 340 ? 9.383 -22.469 -22.438 1 94.12 340 SER A C 1
ATOM 2598 O O . SER A 1 340 ? 9.789 -22.219 -23.578 1 94.12 340 SER A O 1
ATOM 2600 N N . THR A 1 341 ? 8.148 -22.156 -22.047 1 89.88 341 THR A N 1
ATOM 2601 C CA . THR A 1 341 ? 7.215 -21.359 -22.812 1 89.88 341 THR A CA 1
ATOM 2602 C C . THR A 1 341 ? 6.582 -20.266 -21.938 1 89.88 341 THR A C 1
ATOM 2604 O O . THR A 1 341 ? 6.199 -20.531 -20.797 1 89.88 341 THR A O 1
ATOM 2607 N N . ASN A 1 342 ? 6.469 -19.094 -22.453 1 82.19 342 ASN A N 1
ATOM 2608 C CA . ASN A 1 342 ? 5.82 -18.016 -21.734 1 82.19 342 ASN A CA 1
ATOM 2609 C C . ASN A 1 342 ? 4.301 -18.141 -21.766 1 82.19 342 ASN A C 1
ATOM 2611 O O . ASN A 1 342 ? 3.725 -18.453 -22.812 1 82.19 342 ASN A O 1
ATOM 2615 N N . LEU A 1 343 ? 3.748 -18.047 -20.547 1 78.56 343 LEU A N 1
ATOM 2616 C CA . LEU A 1 343 ? 2.295 -18.031 -20.422 1 78.56 343 LEU A CA 1
ATOM 2617 C C . LEU A 1 343 ? 1.784 -16.625 -20.156 1 78.56 343 LEU A C 1
ATOM 2619 O O . LEU A 1 343 ? 2.492 -15.797 -19.562 1 78.56 343 LEU A O 1
ATOM 2623 N N . PHE A 1 344 ? 0.649 -16.328 -20.578 1 64.81 344 PHE A N 1
ATOM 2624 C CA . PHE A 1 344 ? 0.014 -15.039 -20.297 1 64.81 344 PHE A CA 1
ATOM 2625 C C . PHE A 1 344 ? -0.63 -15.055 -18.922 1 64.81 344 PHE A C 1
ATOM 2627 O O . PHE A 1 344 ? -1.208 -16.062 -18.5 1 64.81 344 PHE A O 1
ATOM 2634 N N . PRO A 1 345 ? -0.447 -14 -18.297 1 62.84 345 PRO A N 1
ATOM 2635 C CA . PRO A 1 345 ? 0.207 -12.727 -18.625 1 62.84 345 PRO A CA 1
ATOM 2636 C C . PRO A 1 345 ? 1.668 -12.688 -18.172 1 62.84 345 PRO A C 1
ATOM 2638 O O . PRO A 1 345 ? 2.469 -11.938 -18.75 1 62.84 345 PRO A O 1
ATOM 2641 N N . ILE A 1 346 ? 2.094 -13.531 -17.266 1 68.69 346 ILE A N 1
ATOM 2642 C CA . ILE A 1 346 ? 3.434 -13.258 -16.75 1 68.69 346 ILE A CA 1
ATOM 2643 C C . ILE A 1 346 ? 4.113 -14.57 -16.359 1 68.69 346 ILE A C 1
ATOM 2645 O O . ILE A 1 346 ? 5.281 -14.57 -15.969 1 68.69 346 ILE A O 1
ATOM 2649 N N . SER A 1 347 ? 3.469 -15.68 -16.531 1 83.12 347 SER A N 1
ATOM 2650 C CA . SER A 1 347 ? 4.027 -16.938 -16.047 1 83.12 347 SER A CA 1
ATOM 2651 C C . SER A 1 347 ? 4.836 -17.641 -17.141 1 83.12 347 SER A C 1
ATOM 2653 O O . SER A 1 347 ? 4.727 -17.312 -18.312 1 83.12 347 SER A O 1
ATOM 2655 N N . THR A 1 348 ? 5.668 -18.5 -16.734 1 89.12 348 THR A N 1
ATOM 2656 C CA . THR A 1 348 ? 6.457 -19.391 -17.578 1 89.12 348 THR A CA 1
ATOM 2657 C C . THR A 1 348 ? 6.156 -20.859 -17.266 1 89.12 348 THR A C 1
ATOM 2659 O O . THR A 1 348 ? 6.02 -21.219 -16.094 1 89.12 348 THR A O 1
ATOM 2662 N N . LEU A 1 349 ? 5.957 -21.609 -18.328 1 94.94 349 LEU A N 1
ATOM 2663 C CA . LEU A 1 349 ? 5.828 -23.047 -18.203 1 94.94 349 LEU A CA 1
ATOM 2664 C C . LEU A 1 349 ? 7.141 -23.75 -18.562 1 94.94 349 LEU A C 1
ATOM 2666 O O . LEU A 1 349 ? 7.695 -23.516 -19.641 1 94.94 349 LEU A O 1
ATOM 2670 N N . ILE A 1 350 ? 7.633 -24.516 -17.625 1 97.12 350 ILE A N 1
ATOM 2671 C CA . ILE A 1 350 ? 8.836 -25.312 -17.844 1 97.12 350 ILE A CA 1
ATOM 2672 C C . ILE A 1 350 ? 8.477 -26.812 -17.797 1 97.12 350 ILE A C 1
ATOM 2674 O O . ILE A 1 350 ? 7.887 -27.281 -16.828 1 97.12 350 ILE A O 1
ATOM 2678 N N . VAL A 1 351 ? 8.875 -27.562 -18.875 1 97.88 351 VAL A N 1
ATOM 2679 C CA . VAL A 1 351 ? 8.508 -28.969 -19 1 97.88 351 VAL A CA 1
ATOM 2680 C C . VAL A 1 351 ? 9.773 -29.828 -19.141 1 97.88 351 VAL A C 1
ATOM 2682 O O . VAL A 1 351 ? 10.695 -29.453 -19.859 1 97.88 351 VAL A O 1
ATOM 2685 N N . SER A 1 352 ? 9.836 -30.844 -18.375 1 98.06 352 SER A N 1
ATOM 2686 C CA . SER A 1 352 ? 10.922 -31.812 -18.453 1 98.06 352 SER A CA 1
ATOM 2687 C C . SER A 1 352 ? 10.422 -33.219 -18.156 1 98.06 352 SER A C 1
ATOM 2689 O O . SER A 1 352 ? 9.219 -33.438 -18 1 98.06 352 SER A O 1
ATOM 2691 N N . LYS A 1 353 ? 11.289 -34.219 -18.219 1 97.5 353 LYS A N 1
ATOM 2692 C CA . LYS A 1 353 ? 10.945 -35.594 -17.969 1 97.5 353 LYS A CA 1
ATOM 2693 C C . LYS A 1 353 ? 12.102 -36.344 -17.312 1 97.5 353 LYS A C 1
ATOM 2695 O O . LYS A 1 353 ? 13.25 -35.906 -17.375 1 97.5 353 LYS A O 1
ATOM 2700 N N . THR A 1 354 ? 11.727 -37.375 -16.641 1 95.31 354 THR A N 1
ATOM 2701 C CA . THR A 1 354 ? 12.773 -38.219 -16.094 1 95.31 354 THR A CA 1
ATOM 2702 C C . THR A 1 354 ? 13.469 -39 -17.203 1 95.31 354 THR A C 1
ATOM 2704 O O . THR A 1 354 ? 12.859 -39.312 -18.234 1 95.31 354 THR A O 1
ATOM 2707 N N . VAL A 1 355 ? 14.82 -39.188 -17.094 1 85.75 355 VAL A N 1
ATOM 2708 C CA . VAL A 1 355 ? 15.578 -39.969 -18.047 1 85.75 355 VAL A CA 1
ATOM 2709 C C . VAL A 1 355 ? 15.656 -41.438 -17.562 1 85.75 355 VAL A C 1
ATOM 2711 O O . VAL A 1 355 ? 15.617 -41.688 -16.344 1 85.75 355 VAL A O 1
ATOM 2714 N N . MET B 1 1 ? 10.68 -24.109 -52.094 1 23.64 1 MET B N 1
ATOM 2715 C CA . MET B 1 1 ? 9.797 -24.391 -50.969 1 23.64 1 MET B CA 1
ATOM 2716 C C . MET B 1 1 ? 10.047 -23.422 -49.812 1 23.64 1 MET B C 1
ATOM 2718 O O . MET B 1 1 ? 11.18 -23.266 -49.375 1 23.64 1 MET B O 1
ATOM 2722 N N . PRO B 1 2 ? 9.203 -22.391 -49.594 1 28.62 2 PRO B N 1
ATOM 2723 C CA . PRO B 1 2 ? 9.734 -21.203 -48.938 1 28.62 2 PRO B CA 1
ATOM 2724 C C . PRO B 1 2 ? 10.094 -21.469 -47.469 1 28.62 2 PRO B C 1
ATOM 2726 O O . PRO B 1 2 ? 9.531 -22.375 -46.844 1 28.62 2 PRO B O 1
ATOM 2729 N N . PRO B 1 3 ? 11.297 -21.109 -47.062 1 27.56 3 PRO B N 1
ATOM 2730 C CA . PRO B 1 3 ? 11.969 -21.609 -45.844 1 27.56 3 PRO B CA 1
ATOM 2731 C C . PRO B 1 3 ? 11.172 -21.312 -44.594 1 27.56 3 PRO B C 1
ATOM 2733 O O . PRO B 1 3 ? 10.352 -20.391 -44.562 1 27.56 3 PRO B O 1
ATOM 2736 N N . ILE B 1 4 ? 10.953 -22.25 -43.531 1 27.38 4 ILE B N 1
ATOM 2737 C CA . ILE B 1 4 ? 10.273 -22.469 -42.25 1 27.38 4 ILE B CA 1
ATOM 2738 C C . ILE B 1 4 ? 10.477 -21.266 -41.344 1 27.38 4 ILE B C 1
ATOM 2740 O O . ILE B 1 4 ? 9.898 -21.188 -40.25 1 27.38 4 ILE B O 1
ATOM 2744 N N . SER B 1 5 ? 11.398 -20.344 -41.625 1 28.16 5 SER B N 1
ATOM 2745 C CA . SER B 1 5 ? 11.82 -19.188 -40.844 1 28.16 5 SER B CA 1
ATOM 2746 C C . SER B 1 5 ? 10.664 -18.203 -40.656 1 28.16 5 SER B C 1
ATOM 2748 O O . SER B 1 5 ? 10.688 -17.391 -39.719 1 28.16 5 SER B O 1
ATOM 2750 N N . THR B 1 6 ? 9.781 -18 -41.594 1 26.41 6 THR B N 1
ATOM 2751 C CA . THR B 1 6 ? 8.797 -16.938 -41.719 1 26.41 6 THR B CA 1
ATOM 2752 C C . THR B 1 6 ? 7.637 -17.156 -40.75 1 26.41 6 THR B C 1
ATOM 2754 O O . THR B 1 6 ? 6.938 -16.219 -40.375 1 26.41 6 THR B O 1
ATOM 2757 N N . ILE B 1 7 ? 7.227 -18.406 -40.531 1 24.09 7 ILE B N 1
ATOM 2758 C CA . ILE B 1 7 ? 5.953 -18.703 -39.906 1 24.09 7 ILE B CA 1
ATOM 2759 C C . ILE B 1 7 ? 6.043 -18.391 -38.406 1 24.09 7 ILE B C 1
ATOM 2761 O O . ILE B 1 7 ? 5.023 -18.281 -37.719 1 24.09 7 ILE B O 1
ATOM 2765 N N . ALA B 1 8 ? 7.211 -18.547 -37.812 1 25.59 8 ALA B N 1
ATOM 2766 C CA . ALA B 1 8 ? 7.371 -18.406 -36.375 1 25.59 8 ALA B CA 1
ATOM 2767 C C . ALA B 1 8 ? 7.012 -17 -35.906 1 25.59 8 ALA B C 1
ATOM 2769 O O . ALA B 1 8 ? 6.848 -16.766 -34.719 1 25.59 8 ALA B O 1
ATOM 2770 N N . SER B 1 9 ? 7.035 -16.016 -36.844 1 25.28 9 SER B N 1
ATOM 2771 C CA . SER B 1 9 ? 6.867 -14.594 -36.562 1 25.28 9 SER B CA 1
ATOM 2772 C C . SER B 1 9 ? 5.434 -14.273 -36.156 1 25.28 9 SER B C 1
ATOM 2774 O O . SER B 1 9 ? 5.199 -13.391 -35.344 1 25.28 9 SER B O 1
ATOM 2776 N N . HIS B 1 10 ? 4.438 -14.695 -36.938 1 24.08 10 HIS B N 1
ATOM 2777 C CA . HIS B 1 10 ? 3.105 -14.094 -36.969 1 24.08 10 HIS B CA 1
ATOM 2778 C C . HIS B 1 10 ? 2.281 -14.531 -35.75 1 24.08 10 HIS B C 1
ATOM 2780 O O . HIS B 1 10 ? 1.338 -13.844 -35.375 1 24.08 10 HIS B O 1
ATOM 2786 N N . TYR B 1 11 ? 2.207 -15.836 -35.594 1 23.55 11 TYR B N 1
ATOM 2787 C CA . TYR B 1 11 ? 1.221 -16.266 -34.594 1 23.55 11 TYR B CA 1
ATOM 2788 C C . TYR B 1 11 ? 1.646 -15.875 -33.188 1 23.55 11 TYR B C 1
ATOM 2790 O O . TYR B 1 11 ? 1.932 -16.734 -32.375 1 23.55 11 TYR B O 1
ATOM 2798 N N . PHE B 1 12 ? 2.723 -15.133 -33.125 1 26.36 12 PHE B N 1
ATOM 2799 C CA . PHE B 1 12 ? 2.889 -14.484 -31.812 1 26.36 12 PHE B CA 1
ATOM 2800 C C . PHE B 1 12 ? 1.559 -13.938 -31.312 1 26.36 12 PHE B C 1
ATOM 2802 O O . PHE B 1 12 ? 1.023 -12.977 -31.875 1 26.36 12 PHE B O 1
ATOM 2809 N N . VAL B 1 13 ? 0.642 -14.883 -31.156 1 26.45 13 VAL B N 1
ATOM 2810 C CA . VAL B 1 13 ? -0.572 -14.406 -30.5 1 26.45 13 VAL B CA 1
ATOM 2811 C C . VAL B 1 13 ? -0.27 -13.141 -29.703 1 26.45 13 VAL B C 1
ATOM 2813 O O . VAL B 1 13 ? 0.626 -13.125 -28.859 1 26.45 13 VAL B O 1
ATOM 2816 N N . LYS B 1 14 ? -0.498 -12.055 -30.297 1 28.25 14 LYS B N 1
ATOM 2817 C CA . LYS B 1 14 ? -0.63 -10.695 -29.781 1 28.25 14 LYS B CA 1
ATOM 2818 C C . LYS B 1 14 ? -1.078 -10.703 -28.312 1 28.25 14 LYS B C 1
ATOM 2820 O O . LYS B 1 14 ? -2.275 -10.773 -28.031 1 28.25 14 LYS B O 1
ATOM 2825 N N . TRP B 1 15 ? -0.555 -11.625 -27.609 1 29.75 15 TRP B N 1
ATOM 2826 C CA . TRP B 1 15 ? -0.824 -11.391 -26.188 1 29.75 15 TRP B CA 1
ATOM 2827 C C . TRP B 1 15 ? -0.996 -9.906 -25.906 1 29.75 15 TRP B C 1
ATOM 2829 O O . TRP B 1 15 ? -0.097 -9.109 -26.172 1 29.75 15 TRP B O 1
ATOM 2839 N N . HIS B 1 16 ? -2.111 -9.312 -26.141 1 30.23 16 HIS B N 1
ATOM 2840 C CA . HIS B 1 16 ? -2.582 -7.934 -26.078 1 30.23 16 HIS B CA 1
ATOM 2841 C C . HIS B 1 16 ? -1.887 -7.164 -24.953 1 30.23 16 HIS B C 1
ATOM 2843 O O . HIS B 1 16 ? -1.826 -7.637 -23.812 1 30.23 16 HIS B O 1
ATOM 2849 N N . PRO B 1 17 ? -0.998 -6.293 -25.109 1 34.69 17 PRO B N 1
ATOM 2850 C CA . PRO B 1 17 ? -0.58 -5.152 -24.297 1 34.69 17 PRO B CA 1
ATOM 2851 C C . PRO B 1 17 ? -1.621 -4.762 -23.25 1 34.69 17 PRO B C 1
ATOM 2853 O O . PRO B 1 17 ? -1.478 -3.73 -22.578 1 34.69 17 PRO B O 1
ATOM 2856 N N . VAL B 1 18 ? -2.732 -5.277 -23.25 1 35.69 18 VAL B N 1
ATOM 2857 C CA . VAL B 1 18 ? -4.02 -4.883 -22.688 1 35.69 18 VAL B CA 1
ATOM 2858 C C . VAL B 1 18 ? -3.961 -4.941 -21.156 1 35.69 18 VAL B C 1
ATOM 2860 O O . VAL B 1 18 ? -4.504 -4.07 -20.484 1 35.69 18 VAL B O 1
ATOM 2863 N N . ALA B 1 19 ? -3.461 -6.125 -20.688 1 44.56 19 ALA B N 1
ATOM 2864 C CA . ALA B 1 19 ? -3.592 -6.172 -19.234 1 44.56 19 ALA B CA 1
ATOM 2865 C C . ALA B 1 19 ? -2.803 -5.043 -18.562 1 44.56 19 ALA B C 1
ATOM 2867 O O . ALA B 1 19 ? -3.238 -4.477 -17.562 1 44.56 19 ALA B O 1
ATOM 2868 N N . ARG B 1 20 ? -1.475 -4.797 -19.109 1 47.31 20 ARG B N 1
ATOM 2869 C CA . ARG B 1 20 ? -0.594 -3.742 -18.609 1 47.31 20 ARG B CA 1
ATOM 2870 C C . ARG B 1 20 ? -1.169 -2.363 -18.922 1 47.31 20 ARG B C 1
ATOM 2872 O O . ARG B 1 20 ? -0.757 -1.367 -18.328 1 47.31 20 ARG B O 1
ATOM 2879 N N . GLN B 1 21 ? -2.223 -2.604 -19.688 1 60.62 21 GLN B N 1
ATOM 2880 C CA . GLN B 1 21 ? -2.66 -1.305 -20.188 1 60.62 21 GLN B CA 1
ATOM 2881 C C . GLN B 1 21 ? -3.955 -0.862 -19.5 1 60.62 21 GLN B C 1
ATOM 2883 O O . GLN B 1 21 ? -4.434 0.251 -19.734 1 60.62 21 GLN B O 1
ATOM 2888 N N . THR B 1 22 ? -4.156 -1.892 -18.547 1 75.69 22 THR B N 1
ATOM 2889 C CA . THR B 1 22 ? -5.418 -1.436 -17.984 1 75.69 22 THR B CA 1
ATOM 2890 C C . THR B 1 22 ? -5.176 -0.447 -16.844 1 75.69 22 THR B C 1
ATOM 2892 O O . THR B 1 22 ? -4.086 -0.41 -16.266 1 75.69 22 THR B O 1
ATOM 2895 N N . LYS B 1 23 ? -6.043 0.279 -16.703 1 86.06 23 LYS B N 1
ATOM 2896 C CA . LYS B 1 23 ? -6.008 1.229 -15.594 1 86.06 23 LYS B CA 1
ATOM 2897 C C . LYS B 1 23 ? -5.77 0.516 -14.266 1 86.06 23 LYS B C 1
ATOM 2899 O O . LYS B 1 23 ? -5.055 1.025 -13.398 1 86.06 23 LYS B O 1
ATOM 2904 N N . VAL B 1 24 ? -6.262 -0.706 -14.125 1 88.31 24 VAL B N 1
ATOM 2905 C CA . VAL B 1 24 ? -6.098 -1.471 -12.891 1 88.31 24 VAL B CA 1
ATOM 2906 C C . VAL B 1 24 ? -4.641 -1.896 -12.734 1 88.31 24 VAL B C 1
ATOM 2908 O O . VAL B 1 24 ? -4.062 -1.78 -11.656 1 88.31 24 VAL B O 1
ATOM 2911 N N . ALA B 1 25 ? -4.043 -2.312 -13.812 1 82.5 25 ALA B N 1
ATOM 2912 C CA . ALA B 1 25 ? -2.639 -2.711 -13.781 1 82.5 25 ALA B CA 1
ATOM 2913 C C . ALA B 1 25 ? -1.743 -1.532 -13.406 1 82.5 25 ALA B C 1
ATOM 2915 O O . ALA B 1 25 ? -0.778 -1.692 -12.648 1 82.5 25 ALA B O 1
ATOM 2916 N N . GLN B 1 26 ? -2.119 -0.434 -13.898 1 83.81 26 GLN B N 1
ATOM 2917 C CA . GLN B 1 26 ? -1.36 0.769 -13.57 1 83.81 26 GLN B CA 1
ATOM 2918 C C . GLN B 1 26 ? -1.499 1.118 -12.094 1 83.81 26 GLN B C 1
ATOM 2920 O O . GLN B 1 26 ? -0.539 1.569 -11.461 1 83.81 26 GLN B O 1
ATOM 2925 N N . THR B 1 27 ? -2.678 1.001 -11.57 1 89.44 27 THR B N 1
ATOM 2926 C CA . THR B 1 27 ? -2.912 1.255 -10.156 1 89.44 27 THR B CA 1
ATOM 2927 C C . THR B 1 27 ? -2.102 0.292 -9.289 1 89.44 27 THR B C 1
ATOM 2929 O O . THR B 1 27 ? -1.493 0.701 -8.297 1 89.44 27 THR B O 1
ATOM 2932 N N . VAL B 1 28 ? -2.006 -0.939 -9.719 1 86.81 28 VAL B N 1
ATOM 2933 C CA . VAL B 1 28 ? -1.231 -1.937 -8.984 1 86.81 28 VAL B CA 1
ATOM 2934 C C . VAL B 1 28 ? 0.253 -1.583 -9.047 1 86.81 28 VAL B C 1
ATOM 2936 O O . VAL B 1 28 ? 0.964 -1.696 -8.047 1 86.81 28 VAL B O 1
ATOM 2939 N N . ALA B 1 29 ? 0.664 -1.167 -10.203 1 84.06 29 ALA B N 1
ATOM 2940 C CA . ALA B 1 29 ? 2.062 -0.777 -10.367 1 84.06 29 ALA B CA 1
ATOM 2941 C C . ALA B 1 29 ? 2.414 0.396 -9.453 1 84.06 29 ALA B C 1
ATOM 2943 O O . ALA B 1 29 ? 3.496 0.43 -8.867 1 84.06 29 ALA B O 1
ATOM 2944 N N . GLY B 1 30 ? 1.541 1.34 -9.398 1 87.69 30 GLY B N 1
ATOM 2945 C CA . GLY B 1 30 ? 1.756 2.465 -8.508 1 87.69 30 GLY B CA 1
ATOM 2946 C C . GLY B 1 30 ? 1.835 2.061 -7.047 1 87.69 30 GLY B C 1
ATOM 2947 O O . GLY B 1 30 ? 2.666 2.576 -6.297 1 87.69 30 GLY B O 1
ATOM 2948 N N . PHE B 1 31 ? 0.992 1.16 -6.738 1 91.5 31 PHE B N 1
ATOM 2949 C CA . PHE B 1 31 ? 0.967 0.63 -5.383 1 91.5 31 PHE B CA 1
ATOM 2950 C C . PHE B 1 31 ? 2.303 -0.009 -5.023 1 91.5 31 PHE B C 1
ATOM 2952 O O . PHE B 1 31 ? 2.883 0.294 -3.98 1 91.5 31 PHE B O 1
ATOM 2959 N N . GLN B 1 32 ? 2.865 -0.798 -5.844 1 90.19 32 GLN B N 1
ATOM 2960 C CA . GLN B 1 32 ? 4.145 -1.457 -5.602 1 90.19 32 GLN B CA 1
ATOM 2961 C C . GLN B 1 32 ? 5.289 -0.449 -5.598 1 90.19 32 GLN B C 1
ATOM 2963 O O . GLN B 1 32 ? 6.203 -0.543 -4.773 1 90.19 32 GLN B O 1
ATOM 2968 N N . THR B 1 33 ? 5.215 0.472 -6.48 1 92.44 33 THR B N 1
ATOM 2969 C CA . THR B 1 33 ? 6.262 1.478 -6.625 1 92.44 33 THR B CA 1
ATOM 2970 C C . THR B 1 33 ? 6.402 2.295 -5.344 1 92.44 33 THR B C 1
ATOM 2972 O O . THR B 1 33 ? 7.512 2.703 -4.98 1 92.44 33 THR B O 1
ATOM 2975 N N . MET B 1 34 ? 5.312 2.496 -4.68 1 93.81 34 MET B N 1
ATOM 2976 C CA . MET B 1 34 ? 5.336 3.297 -3.457 1 93.81 34 MET B CA 1
ATOM 2977 C C . MET B 1 34 ? 6.266 2.676 -2.42 1 93.81 34 MET B C 1
ATOM 2979 O O . MET B 1 34 ? 7.031 3.385 -1.763 1 93.81 34 MET B O 1
ATOM 2983 N N . PHE B 1 35 ? 6.246 1.411 -2.275 1 94.38 35 PHE B N 1
ATOM 2984 C CA . PHE B 1 35 ? 7.102 0.735 -1.308 1 94.38 35 PHE B CA 1
ATOM 2985 C C . PHE B 1 35 ? 8.562 0.774 -1.751 1 94.38 35 PHE B C 1
ATOM 2987 O O . PHE B 1 35 ? 9.461 0.9 -0.921 1 94.38 35 PHE B O 1
ATOM 2994 N N . GLN B 1 36 ? 8.758 0.703 -3.037 1 93.81 36 GLN B N 1
ATOM 2995 C CA . GLN B 1 36 ? 10.109 0.797 -3.59 1 93.81 36 GLN B CA 1
ATOM 2996 C C . GLN B 1 36 ? 10.711 2.178 -3.342 1 93.81 36 GLN B C 1
ATOM 2998 O O . GLN B 1 36 ? 11.867 2.293 -2.943 1 93.81 36 GLN B O 1
ATOM 3003 N N . LEU B 1 37 ? 9.883 3.182 -3.564 1 95.56 37 LEU B N 1
ATOM 3004 C CA . LEU B 1 37 ? 10.328 4.555 -3.35 1 95.56 37 LEU B CA 1
ATOM 3005 C C . LEU B 1 37 ? 10.68 4.789 -1.885 1 95.56 37 LEU B C 1
ATOM 3007 O O . LEU B 1 37 ? 11.719 5.383 -1.58 1 95.56 37 LEU B O 1
ATOM 3011 N N . SER B 1 38 ? 9.812 4.379 -1.076 1 94.75 38 SER B N 1
ATOM 3012 C CA . SER B 1 38 ? 10.055 4.555 0.352 1 94.75 38 SER B CA 1
ATOM 3013 C C . SER B 1 38 ? 11.359 3.887 0.778 1 94.75 38 SER B C 1
ATOM 3015 O O . SER B 1 38 ? 12.141 4.465 1.534 1 94.75 38 SER B O 1
ATOM 3017 N N . ALA B 1 39 ? 11.617 2.705 0.309 1 95.5 39 ALA B N 1
ATOM 3018 C CA . ALA B 1 39 ? 12.844 1.981 0.644 1 95.5 39 ALA B CA 1
ATOM 3019 C C . ALA B 1 39 ? 14.07 2.703 0.099 1 95.5 39 ALA B C 1
ATOM 3021 O O . ALA B 1 39 ? 15.094 2.801 0.781 1 95.5 39 ALA B O 1
ATOM 3022 N N . ALA B 1 40 ? 13.977 3.152 -1.12 1 97.25 40 ALA B N 1
ATOM 3023 C CA . ALA B 1 40 ? 15.086 3.875 -1.742 1 97.25 40 ALA B CA 1
ATOM 3024 C C . ALA B 1 40 ? 15.414 5.145 -0.965 1 97.25 40 ALA B C 1
ATOM 3026 O O . ALA B 1 40 ? 16.594 5.48 -0.785 1 97.25 40 ALA B O 1
ATOM 3027 N N . ILE B 1 41 ? 14.383 5.844 -0.543 1 94.5 41 ILE B N 1
ATOM 3028 C CA . ILE B 1 41 ? 14.547 7.055 0.251 1 94.5 41 ILE B CA 1
ATOM 3029 C C . ILE B 1 41 ? 15.219 6.715 1.58 1 94.5 41 ILE B C 1
ATOM 3031 O O . ILE B 1 41 ? 16.188 7.363 1.977 1 94.5 41 ILE B O 1
ATOM 3035 N N . ASP B 1 42 ? 14.75 5.703 2.221 1 93.88 42 ASP B N 1
ATOM 3036 C CA . ASP B 1 42 ? 15.281 5.293 3.52 1 93.88 42 ASP B CA 1
ATOM 3037 C C . ASP B 1 42 ? 16.734 4.871 3.41 1 93.88 42 ASP B C 1
ATOM 3039 O O . ASP B 1 42 ? 17.531 5.121 4.324 1 93.88 42 ASP B O 1
ATOM 3043 N N . LEU B 1 43 ? 17.078 4.258 2.326 1 96.12 43 LEU B N 1
ATOM 3044 C CA . LEU B 1 43 ? 18.438 3.775 2.127 1 96.12 43 LEU B CA 1
ATOM 3045 C C . LEU B 1 43 ? 19.359 4.914 1.715 1 96.12 43 LEU B C 1
ATOM 3047 O O . LEU B 1 43 ? 20.594 4.766 1.736 1 96.12 43 LEU B O 1
ATOM 3051 N N . GLY B 1 44 ? 18.797 6.051 1.28 1 96.25 44 GLY B N 1
ATOM 3052 C CA . GLY B 1 44 ? 19.578 7.188 0.823 1 96.25 44 GLY B CA 1
ATOM 3053 C C . GLY B 1 44 ? 20.047 7.055 -0.616 1 96.25 44 GLY B C 1
ATOM 3054 O O . GLY B 1 44 ? 21.062 7.641 -1.004 1 96.25 44 GLY B O 1
ATOM 3055 N N . LEU B 1 45 ? 19.312 6.277 -1.35 1 98 45 LEU B N 1
ATOM 3056 C CA . LEU B 1 45 ? 19.719 5.957 -2.713 1 98 45 LEU B CA 1
ATOM 3057 C C . LEU B 1 45 ? 19.766 7.211 -3.576 1 98 45 LEU B C 1
ATOM 3059 O O . LEU B 1 45 ? 20.766 7.477 -4.238 1 98 45 LEU B O 1
ATOM 3063 N N . PHE B 1 46 ? 18.719 8.016 -3.594 1 97.5 46 PHE B N 1
ATOM 3064 C CA . PHE B 1 46 ? 18.609 9.188 -4.457 1 97.5 46 PHE B CA 1
ATOM 3065 C C . PHE B 1 46 ? 19.641 10.242 -4.07 1 97.5 46 PHE B C 1
ATOM 3067 O O . PHE B 1 46 ? 20.266 10.859 -4.938 1 97.5 46 PHE B O 1
ATOM 3074 N N . ASP B 1 47 ? 19.828 10.398 -2.811 1 96.19 47 ASP B N 1
ATOM 3075 C CA . ASP B 1 47 ? 20.812 11.367 -2.342 1 96.19 47 ASP B CA 1
ATOM 3076 C C . ASP B 1 47 ? 22.234 10.93 -2.713 1 96.19 47 ASP B C 1
ATOM 3078 O O . ASP B 1 47 ? 23.062 11.766 -3.074 1 96.19 47 ASP B O 1
ATOM 3082 N N . THR B 1 48 ? 22.516 9.664 -2.557 1 97.81 48 THR B N 1
ATOM 3083 C CA . THR B 1 48 ? 23.828 9.133 -2.922 1 97.81 48 THR B CA 1
ATOM 3084 C C . THR B 1 48 ? 24.125 9.391 -4.398 1 97.81 48 THR B C 1
ATOM 3086 O O . THR B 1 48 ? 25.219 9.844 -4.746 1 97.81 48 THR B O 1
ATOM 3089 N N . LEU B 1 49 ? 23.141 9.156 -5.203 1 97.69 49 LEU B N 1
ATOM 3090 C CA . LEU B 1 49 ? 23.312 9.352 -6.637 1 97.69 49 LEU B CA 1
ATOM 3091 C C . LEU B 1 49 ? 23.469 10.836 -6.961 1 97.69 49 LEU B C 1
ATOM 3093 O O . LEU B 1 49 ? 24.188 11.195 -7.895 1 97.69 49 LEU B O 1
ATOM 3097 N N . LYS B 1 50 ? 22.812 11.672 -6.25 1 95.75 50 LYS B N 1
ATOM 3098 C CA . LYS B 1 50 ? 22.969 13.109 -6.422 1 95.75 50 LYS B CA 1
ATOM 3099 C C . LYS B 1 50 ? 24.391 13.555 -6.066 1 95.75 50 LYS B C 1
ATOM 3101 O O . LYS B 1 50 ? 25 14.352 -6.781 1 95.75 50 LYS B O 1
ATOM 3106 N N . LEU B 1 51 ? 24.922 13.047 -5.059 1 95.31 51 LEU B N 1
ATOM 3107 C CA . LEU B 1 51 ? 26.219 13.461 -4.52 1 95.31 51 LEU B CA 1
ATOM 3108 C C . LEU B 1 51 ? 27.359 12.844 -5.324 1 95.31 51 LEU B C 1
ATOM 3110 O O . LEU B 1 51 ? 28.359 13.516 -5.594 1 95.31 51 LEU B O 1
ATOM 3114 N N . LYS B 1 52 ? 27.25 11.609 -5.73 1 96.81 52 LYS B N 1
ATOM 3115 C CA . LYS B 1 52 ? 28.391 10.867 -6.289 1 96.81 52 LYS B CA 1
ATOM 3116 C C . LYS B 1 52 ? 28.266 10.758 -7.805 1 96.81 52 LYS B C 1
ATOM 3118 O O . LYS B 1 52 ? 29.25 10.414 -8.484 1 96.81 52 LYS B O 1
ATOM 3123 N N . GLY B 1 53 ? 27.125 11.094 -8.273 1 95.62 53 GLY B N 1
ATOM 3124 C CA . GLY B 1 53 ? 26.891 10.867 -9.695 1 95.62 53 GLY B CA 1
ATOM 3125 C C . GLY B 1 53 ? 26.469 9.438 -10.008 1 95.62 53 GLY B C 1
ATOM 3126 O O . GLY B 1 53 ? 26.062 8.695 -9.117 1 95.62 53 GLY B O 1
ATOM 3127 N N . PRO B 1 54 ? 26.516 9.078 -11.312 1 97 54 PRO B N 1
ATOM 3128 C CA . PRO B 1 54 ? 26.109 7.734 -11.727 1 97 54 PRO B CA 1
ATOM 3129 C C . PRO B 1 54 ? 26.953 6.633 -11.094 1 97 54 PRO B C 1
ATOM 3131 O O . PRO B 1 54 ? 28.172 6.762 -11.008 1 97 54 PRO B O 1
ATOM 3134 N N . LEU B 1 55 ? 26.328 5.574 -10.633 1 98 55 LEU B N 1
ATOM 3135 C CA . LEU B 1 55 ? 27 4.449 -10 1 98 55 LEU B CA 1
ATOM 3136 C C . LEU B 1 55 ? 26.469 3.123 -10.531 1 98 55 LEU B C 1
ATOM 3138 O O . LEU B 1 55 ? 25.297 3.018 -10.891 1 98 55 LEU B O 1
ATOM 3142 N N . SER B 1 56 ? 27.328 2.135 -10.539 1 96.62 56 SER B N 1
ATOM 3143 C CA . SER B 1 56 ? 26.891 0.769 -10.828 1 96.62 56 SER B CA 1
ATOM 3144 C C . SER B 1 56 ? 26.141 0.171 -9.648 1 96.62 56 SER B C 1
ATOM 3146 O O . SER B 1 56 ? 26.141 0.733 -8.547 1 96.62 56 SER B O 1
ATOM 3148 N N . ALA B 1 57 ? 25.469 -0.944 -9.914 1 95.19 57 ALA B N 1
ATOM 3149 C CA . ALA B 1 57 ? 24.766 -1.628 -8.836 1 95.19 57 ALA B CA 1
ATOM 3150 C C . ALA B 1 57 ? 25.734 -2.02 -7.715 1 95.19 57 ALA B C 1
ATOM 3152 O O . ALA B 1 57 ? 25.391 -1.94 -6.531 1 95.19 57 ALA B O 1
ATOM 3153 N N . GLU B 1 58 ? 26.891 -2.451 -8.078 1 97 58 GLU B N 1
ATOM 3154 C CA . GLU B 1 58 ? 27.906 -2.846 -7.109 1 97 58 GLU B CA 1
ATOM 3155 C C . GLU B 1 58 ? 28.328 -1.663 -6.246 1 97 58 GLU B C 1
ATOM 3157 O O . GLU B 1 58 ? 28.406 -1.778 -5.02 1 97 58 GLU B O 1
ATOM 3162 N N . GLN B 1 59 ? 28.609 -0.573 -6.891 1 98 59 GLN B N 1
ATOM 3163 C CA . GLN B 1 59 ? 29.016 0.629 -6.168 1 98 59 GLN B CA 1
ATOM 3164 C C . GLN B 1 59 ? 27.891 1.119 -5.25 1 98 59 GLN B C 1
ATOM 3166 O O . GLN B 1 59 ? 28.156 1.546 -4.121 1 98 59 GLN B O 1
ATOM 3171 N N . LEU B 1 60 ? 26.719 1.087 -5.738 1 97.5 60 LEU B N 1
ATOM 3172 C CA . LEU B 1 60 ? 25.578 1.501 -4.941 1 97.5 60 LEU B CA 1
ATOM 3173 C C . LEU B 1 60 ? 25.406 0.603 -3.719 1 97.5 60 LEU B C 1
ATOM 3175 O O . LEU B 1 60 ? 25.094 1.083 -2.629 1 97.5 60 LEU B O 1
ATOM 3179 N N . ALA B 1 61 ? 25.531 -0.699 -3.947 1 97.62 61 ALA B N 1
ATOM 3180 C CA . ALA B 1 61 ? 25.422 -1.644 -2.838 1 97.62 61 ALA B CA 1
ATOM 3181 C C . ALA B 1 61 ? 26.422 -1.314 -1.739 1 97.62 61 ALA B C 1
ATOM 3183 O O . ALA B 1 61 ? 26.094 -1.349 -0.553 1 97.62 61 ALA B O 1
ATOM 3184 N N . ASP B 1 62 ? 27.594 -1.007 -2.111 1 97.69 62 ASP B N 1
ATOM 3185 C CA . ASP B 1 62 ? 28.656 -0.642 -1.169 1 97.69 62 ASP B CA 1
ATOM 3186 C C . ASP B 1 62 ? 28.312 0.653 -0.436 1 97.69 62 ASP B C 1
ATOM 3188 O O . ASP B 1 62 ? 28.438 0.732 0.788 1 97.69 62 ASP B O 1
ATOM 3192 N N . GLU B 1 63 ? 27.906 1.652 -1.176 1 97.5 63 GLU B N 1
ATOM 3193 C CA . GLU B 1 63 ? 27.609 2.963 -0.608 1 97.5 63 GLU B CA 1
ATOM 3194 C C . GLU B 1 63 ? 26.422 2.889 0.356 1 97.5 63 GLU B C 1
ATOM 3196 O O . GLU B 1 63 ? 26.391 3.609 1.356 1 97.5 63 GLU B O 1
ATOM 3201 N N . LEU B 1 64 ? 25.484 2.072 0.004 1 97.31 64 LEU B N 1
ATOM 3202 C CA . LEU B 1 64 ? 24.25 1.997 0.793 1 97.31 64 LEU B CA 1
ATOM 3203 C C . LEU B 1 64 ? 24.375 0.921 1.868 1 97.31 64 LEU B C 1
ATOM 3205 O O . LEU B 1 64 ? 23.453 0.756 2.684 1 97.31 64 LEU B O 1
ATOM 3209 N N . ARG B 1 65 ? 25.438 0.145 1.816 1 96.38 65 ARG B N 1
ATOM 3210 C CA . ARG B 1 65 ? 25.688 -0.921 2.779 1 96.38 65 ARG B CA 1
ATOM 3211 C C . ARG B 1 65 ? 24.547 -1.936 2.785 1 96.38 65 ARG B C 1
ATOM 3213 O O . ARG B 1 65 ? 23.984 -2.244 3.84 1 96.38 65 ARG B O 1
ATOM 3220 N N . ALA B 1 66 ? 24.203 -2.381 1.649 1 96.56 66 ALA B N 1
ATOM 3221 C CA . ALA B 1 66 ? 23.188 -3.406 1.429 1 96.56 66 ALA B CA 1
ATOM 3222 C C . ALA B 1 66 ? 23.688 -4.461 0.443 1 96.56 66 ALA B C 1
ATOM 3224 O O . ALA B 1 66 ? 24.562 -4.191 -0.384 1 96.56 66 ALA B O 1
ATOM 3225 N N . PRO B 1 67 ? 23.172 -5.684 0.564 1 95.62 67 PRO B N 1
ATOM 3226 C CA . PRO B 1 67 ? 23.609 -6.742 -0.349 1 95.62 67 PRO B CA 1
ATOM 3227 C C . PRO B 1 67 ? 23.359 -6.398 -1.815 1 95.62 67 PRO B C 1
ATOM 3229 O O . PRO B 1 67 ? 22.344 -5.785 -2.145 1 95.62 67 PRO B O 1
ATOM 3232 N N . LEU B 1 68 ? 24.266 -6.871 -2.65 1 94.81 68 LEU B N 1
ATOM 3233 C CA . LEU B 1 68 ? 24.219 -6.562 -4.074 1 94.81 68 LEU B CA 1
ATOM 3234 C C . LEU B 1 68 ? 22.922 -7.043 -4.703 1 94.81 68 LEU B C 1
ATOM 3236 O O . LEU B 1 68 ? 22.312 -6.332 -5.512 1 94.81 68 LEU B O 1
ATOM 3240 N N . HIS B 1 69 ? 22.453 -8.188 -4.344 1 88.81 69 HIS B N 1
ATOM 3241 C CA . HIS B 1 69 ? 21.25 -8.719 -4.973 1 88.81 69 HIS B CA 1
ATOM 3242 C C . HIS B 1 69 ? 20.031 -7.875 -4.633 1 88.81 69 HIS B C 1
ATOM 3244 O O . HIS B 1 69 ? 19.125 -7.715 -5.461 1 88.81 69 HIS B O 1
ATOM 3250 N N . SER B 1 70 ? 20.016 -7.328 -3.416 1 92.31 70 SER B N 1
ATOM 3251 C CA . SER B 1 70 ? 18.938 -6.438 -3.004 1 92.31 70 SER B CA 1
ATOM 3252 C C . SER B 1 70 ? 18.938 -5.152 -3.826 1 92.31 70 SER B C 1
ATOM 3254 O O . SER B 1 70 ? 17.891 -4.711 -4.297 1 92.31 70 SER B O 1
ATOM 3256 N N . ILE B 1 71 ? 20.094 -4.641 -3.973 1 94.25 71 ILE B N 1
ATOM 3257 C CA . ILE B 1 71 ? 20.219 -3.359 -4.652 1 94.25 71 ILE B CA 1
ATOM 3258 C C . ILE B 1 71 ? 19.922 -3.535 -6.145 1 94.25 71 ILE B C 1
ATOM 3260 O O . ILE B 1 71 ? 19.297 -2.678 -6.77 1 94.25 71 ILE B O 1
ATOM 3264 N N . ARG B 1 72 ? 20.312 -4.598 -6.727 1 90.31 72 ARG B N 1
ATOM 3265 C CA . ARG B 1 72 ? 20 -4.879 -8.125 1 90.31 72 ARG B CA 1
ATOM 3266 C C . ARG B 1 72 ? 18.5 -4.938 -8.367 1 90.31 72 ARG B C 1
ATOM 3268 O O . ARG B 1 72 ? 18 -4.398 -9.352 1 90.31 72 ARG B O 1
ATOM 3275 N N . ALA B 1 73 ? 17.859 -5.613 -7.492 1 87.94 73 ALA B N 1
ATOM 3276 C CA . ALA B 1 73 ? 16.406 -5.707 -7.605 1 87.94 73 ALA B CA 1
ATOM 3277 C C . ALA B 1 73 ? 15.758 -4.328 -7.484 1 87.94 73 ALA B C 1
ATOM 3279 O O . ALA B 1 73 ? 14.859 -3.986 -8.258 1 87.94 73 ALA B O 1
ATOM 3280 N N . LEU B 1 74 ? 16.219 -3.572 -6.516 1 93.38 74 LEU B N 1
ATOM 3281 C CA . LEU B 1 74 ? 15.633 -2.262 -6.246 1 93.38 74 LEU B CA 1
ATOM 3282 C C . LEU B 1 74 ? 15.867 -1.313 -7.418 1 93.38 74 LEU B C 1
ATOM 3284 O O . LEU B 1 74 ? 14.938 -0.662 -7.895 1 93.38 74 LEU B O 1
ATOM 3288 N N . VAL B 1 75 ? 17.109 -1.222 -7.906 1 93.75 75 VAL B N 1
ATOM 3289 C CA . VAL B 1 75 ? 17.406 -0.267 -8.969 1 93.75 75 VAL B CA 1
ATOM 3290 C C . VAL B 1 75 ? 16.734 -0.702 -10.266 1 93.75 75 VAL B C 1
ATOM 3292 O O . VAL B 1 75 ? 16.328 0.137 -11.07 1 93.75 75 VAL B O 1
ATOM 3295 N N . GLY B 1 76 ? 16.625 -1.993 -10.484 1 87 76 GLY B N 1
ATOM 3296 C CA . GLY B 1 76 ? 15.875 -2.467 -11.633 1 87 76 GLY B CA 1
ATOM 3297 C C . GLY B 1 76 ? 14.422 -2.027 -11.617 1 87 76 GLY B C 1
ATOM 3298 O O . GLY B 1 76 ? 13.898 -1.558 -12.625 1 87 76 GLY B O 1
ATOM 3299 N N . ALA B 1 77 ? 13.797 -2.184 -10.5 1 88.38 77 ALA B N 1
ATOM 3300 C CA . ALA B 1 77 ? 12.398 -1.79 -10.344 1 88.38 77 ALA B CA 1
ATOM 3301 C C . ALA B 1 77 ? 12.234 -0.284 -10.516 1 88.38 77 ALA B C 1
ATOM 3303 O O . ALA B 1 77 ? 11.266 0.17 -11.141 1 88.38 77 ALA B O 1
ATOM 3304 N N . LEU B 1 78 ? 13.148 0.502 -9.992 1 92.94 78 LEU B N 1
ATOM 3305 C CA . LEU B 1 78 ? 13.055 1.957 -10.055 1 92.94 78 LEU B CA 1
ATOM 3306 C C . LEU B 1 78 ? 13.289 2.457 -11.477 1 92.94 78 LEU B C 1
ATOM 3308 O O . LEU B 1 78 ? 12.734 3.484 -11.875 1 92.94 78 LEU B O 1
ATOM 3312 N N . CYS B 1 79 ? 14.086 1.744 -12.258 1 90.06 79 CYS B N 1
ATOM 3313 C CA . CYS B 1 79 ? 14.242 2.08 -13.664 1 90.06 79 CYS B CA 1
ATOM 3314 C C . CYS B 1 79 ? 12.953 1.825 -14.438 1 90.06 79 CYS B C 1
ATOM 3316 O O . CYS B 1 79 ? 12.562 2.631 -15.281 1 90.06 79 CYS B O 1
ATOM 3318 N N . GLU B 1 80 ? 12.312 0.784 -14.062 1 83.06 80 GLU B N 1
ATOM 3319 C CA . GLU B 1 80 ? 11.062 0.444 -14.727 1 83.06 80 GLU B CA 1
ATOM 3320 C C . GLU B 1 80 ? 9.984 1.485 -14.445 1 83.06 80 GLU B C 1
ATOM 3322 O O . GLU B 1 80 ? 9.172 1.802 -15.312 1 83.06 80 GLU B O 1
ATOM 3327 N N . SER B 1 81 ? 9.992 1.937 -13.266 1 87.88 81 SER B N 1
ATOM 3328 C CA . SER B 1 81 ? 8.969 2.906 -12.898 1 87.88 81 SER B CA 1
ATOM 3329 C C . SER B 1 81 ? 9.375 4.324 -13.289 1 87.88 81 SER B C 1
ATOM 3331 O O . SER B 1 81 ? 8.609 5.27 -13.109 1 87.88 81 SER B O 1
ATOM 3333 N N . GLY B 1 82 ? 10.586 4.508 -13.773 1 90.25 82 GLY B N 1
ATOM 3334 C CA . GLY B 1 82 ? 11.016 5.781 -14.328 1 90.25 82 GLY B CA 1
ATOM 3335 C C . GLY B 1 82 ? 11.648 6.699 -13.305 1 90.25 82 GLY B C 1
ATOM 3336 O O . GLY B 1 82 ? 11.82 7.895 -13.547 1 90.25 82 GLY B O 1
ATOM 3337 N N . TYR B 1 83 ? 11.984 6.18 -12.148 1 94.81 83 TYR B N 1
ATOM 3338 C CA . TYR B 1 83 ? 12.57 7.016 -11.102 1 94.81 83 TYR B CA 1
ATOM 3339 C C . TYR B 1 83 ? 14.094 6.988 -11.172 1 94.81 83 TYR B C 1
ATOM 3341 O O . TYR B 1 83 ? 14.758 7.836 -10.57 1 94.81 83 TYR B O 1
ATOM 3349 N N . LEU B 1 84 ? 14.625 5.969 -11.883 1 95.81 84 LEU B N 1
ATOM 3350 C CA . LEU B 1 84 ? 16.031 5.914 -12.234 1 95.81 84 LEU B CA 1
ATOM 3351 C C . LEU B 1 84 ? 16.219 5.719 -13.734 1 95.81 84 LEU B C 1
ATOM 3353 O O . LEU B 1 84 ? 15.273 5.32 -14.43 1 95.81 84 LEU B O 1
ATOM 3357 N N . VAL B 1 85 ? 17.328 6.086 -14.195 1 95.06 85 VAL B N 1
ATOM 3358 C CA . VAL B 1 85 ? 17.75 5.84 -15.57 1 95.06 85 VAL B CA 1
ATOM 3359 C C . VAL B 1 85 ? 19.094 5.125 -15.586 1 95.06 85 VAL B C 1
ATOM 3361 O O . VAL B 1 85 ? 19.906 5.301 -14.68 1 95.06 85 VAL B O 1
ATOM 3364 N N . VAL B 1 86 ? 19.203 4.293 -16.562 1 91.81 86 VAL B N 1
ATOM 3365 C CA . VAL B 1 86 ? 20.484 3.596 -16.75 1 91.81 86 VAL B CA 1
ATOM 3366 C C . VAL B 1 86 ? 21.219 4.195 -17.938 1 91.81 86 VAL B C 1
ATOM 3368 O O . VAL B 1 86 ? 20.641 4.434 -18.984 1 91.81 86 VAL B O 1
ATOM 3371 N N . ASP B 1 87 ? 22.5 4.488 -17.688 1 92.31 87 ASP B N 1
ATOM 3372 C CA . ASP B 1 87 ? 23.266 5.047 -18.812 1 92.31 87 ASP B CA 1
ATOM 3373 C C . ASP B 1 87 ? 23.875 3.939 -19.656 1 92.31 87 ASP B C 1
ATOM 3375 O O . ASP B 1 87 ? 23.625 2.756 -19.422 1 92.31 87 ASP B O 1
ATOM 3379 N N . GLY B 1 88 ? 24.578 4.312 -20.703 1 88.12 88 GLY B N 1
ATOM 3380 C CA . GLY B 1 88 ? 25.141 3.371 -21.656 1 88.12 88 GLY B CA 1
ATOM 3381 C C . GLY B 1 88 ? 26.203 2.477 -21.047 1 88.12 88 GLY B C 1
ATOM 3382 O O . GLY B 1 88 ? 26.578 1.451 -21.625 1 88.12 88 GLY B O 1
ATOM 3383 N N . PHE B 1 89 ? 26.688 2.814 -19.844 1 91.31 89 PHE B N 1
ATOM 3384 C CA . PHE B 1 89 ? 27.734 2.053 -19.172 1 91.31 89 PHE B CA 1
ATOM 3385 C C . PHE B 1 89 ? 27.156 1.177 -18.078 1 91.31 89 PHE B C 1
ATOM 3387 O O . PHE B 1 89 ? 27.906 0.583 -17.281 1 91.31 89 PHE B O 1
ATOM 3394 N N . GLY B 1 90 ? 25.828 1.135 -17.984 1 89.81 90 GLY B N 1
ATOM 3395 C CA . GLY B 1 90 ? 25.172 0.302 -16.984 1 89.81 90 GLY B CA 1
ATOM 3396 C C . GLY B 1 90 ? 25.141 0.937 -15.609 1 89.81 90 GLY B C 1
ATOM 3397 O O . GLY B 1 90 ? 24.953 0.244 -14.602 1 89.81 90 GLY B O 1
ATOM 3398 N N . ARG B 1 91 ? 25.469 2.264 -15.617 1 96 91 ARG B N 1
ATOM 3399 C CA . ARG B 1 91 ? 25.391 2.984 -14.352 1 96 91 ARG B CA 1
ATOM 3400 C C . ARG B 1 91 ? 24.047 3.658 -14.172 1 96 91 ARG B C 1
ATOM 3402 O O . ARG B 1 91 ? 23.406 4.047 -15.148 1 96 91 ARG B O 1
ATOM 3409 N N . TYR B 1 92 ? 23.594 3.732 -12.883 1 96.44 92 TYR B N 1
ATOM 3410 C CA . TYR B 1 92 ? 22.281 4.266 -12.57 1 96.44 92 TYR B CA 1
ATOM 3411 C C . TYR B 1 92 ? 22.375 5.719 -12.117 1 96.44 92 TYR B C 1
ATOM 3413 O O . TYR B 1 92 ? 23.328 6.105 -11.438 1 96.44 92 TYR B O 1
ATOM 3421 N N . LEU B 1 93 ? 21.422 6.5 -12.531 1 97.12 93 LEU B N 1
ATOM 3422 C CA . LEU B 1 93 ? 21.328 7.891 -12.094 1 97.12 93 LEU B CA 1
ATOM 3423 C C . LEU B 1 93 ? 19.875 8.273 -11.797 1 97.12 93 LEU B C 1
ATOM 3425 O O . LEU B 1 93 ? 18.953 7.586 -12.227 1 97.12 93 LEU B O 1
ATOM 3429 N N . ASN B 1 94 ? 19.766 9.367 -11.055 1 97.06 94 ASN B N 1
ATOM 3430 C CA . ASN B 1 94 ? 18.438 9.883 -10.773 1 97.06 94 ASN B CA 1
ATOM 3431 C C . ASN B 1 94 ? 17.75 10.359 -12.055 1 97.06 94 ASN B C 1
ATOM 3433 O O . ASN B 1 94 ? 18.375 10.953 -12.922 1 97.06 94 ASN B O 1
ATOM 3437 N N . SER B 1 95 ? 16.469 10.023 -12.234 1 95.5 95 SER B N 1
ATOM 3438 C CA . SER B 1 95 ? 15.656 10.75 -13.211 1 95.5 95 SER B CA 1
ATOM 3439 C C . SER B 1 95 ? 15.492 12.211 -12.812 1 95.5 95 SER B C 1
ATOM 3441 O O . SER B 1 95 ? 15.883 12.609 -11.711 1 95.5 95 SER B O 1
ATOM 3443 N N . ALA B 1 96 ? 14.906 12.969 -13.75 1 92.44 96 ALA B N 1
ATOM 3444 C CA . ALA B 1 96 ? 14.633 14.367 -13.422 1 92.44 96 ALA B CA 1
ATOM 3445 C C . ALA B 1 96 ? 13.672 14.477 -12.242 1 92.44 96 ALA B C 1
ATOM 3447 O O . ALA B 1 96 ? 13.859 15.312 -11.359 1 92.44 96 ALA B O 1
ATOM 3448 N N . THR B 1 97 ? 12.711 13.641 -12.234 1 91.56 97 THR B N 1
ATOM 3449 C CA . THR B 1 97 ? 11.719 13.625 -11.164 1 91.56 97 THR B CA 1
ATOM 3450 C C . THR B 1 97 ? 12.383 13.312 -9.82 1 91.56 97 THR B C 1
ATOM 3452 O O . THR B 1 97 ? 12.125 13.977 -8.82 1 91.56 97 THR B O 1
ATOM 3455 N N . SER B 1 98 ? 13.219 12.297 -9.805 1 94.62 98 SER B N 1
ATOM 3456 C CA . SER B 1 98 ? 13.875 11.891 -8.562 1 94.62 98 SER B CA 1
ATOM 3457 C C . SER B 1 98 ? 14.82 12.977 -8.062 1 94.62 98 SER B C 1
ATOM 3459 O O . SER B 1 98 ? 14.883 13.242 -6.863 1 94.62 98 SER B O 1
ATOM 3461 N N . LEU B 1 99 ? 15.492 13.586 -8.961 1 91.62 99 LEU B N 1
ATOM 3462 C CA . LEU B 1 99 ? 16.438 14.633 -8.594 1 91.62 99 LEU B CA 1
ATOM 3463 C C . LEU B 1 99 ? 15.711 15.828 -7.98 1 91.62 99 LEU B C 1
ATOM 3465 O O . LEU B 1 99 ? 16.188 16.422 -7.004 1 91.62 99 LEU B O 1
ATOM 3469 N N . HIS B 1 100 ? 14.539 16.109 -8.438 1 86.62 100 HIS B N 1
ATOM 3470 C CA . HIS B 1 100 ? 13.836 17.328 -8.031 1 86.62 100 HIS B CA 1
ATOM 3471 C C . HIS B 1 100 ? 12.992 17.078 -6.781 1 86.62 100 HIS B C 1
ATOM 3473 O O . HIS B 1 100 ? 12.797 17.984 -5.969 1 86.62 100 HIS B O 1
ATOM 3479 N N . HIS B 1 101 ? 12.547 15.828 -6.609 1 87.69 101 HIS B N 1
ATOM 3480 C CA . HIS B 1 101 ? 11.508 15.656 -5.594 1 87.69 101 HIS B CA 1
ATOM 3481 C C . HIS B 1 101 ? 11.938 14.633 -4.543 1 87.69 101 HIS B C 1
ATOM 3483 O O . HIS B 1 101 ? 11.297 14.508 -3.498 1 87.69 101 HIS B O 1
ATOM 3489 N N . LEU B 1 102 ? 13.016 13.914 -4.812 1 92.44 102 LEU B N 1
ATOM 3490 C CA . LEU B 1 102 ? 13.328 12.812 -3.91 1 92.44 102 LEU B CA 1
ATOM 3491 C C . LEU B 1 102 ? 14.766 12.914 -3.402 1 92.44 102 LEU B C 1
ATOM 3493 O O . LEU B 1 102 ? 15.367 11.906 -3.039 1 92.44 102 LEU B O 1
ATOM 3497 N N . THR B 1 103 ? 15.305 14.062 -3.504 1 91.5 103 THR B N 1
ATOM 3498 C CA . THR B 1 103 ? 16.625 14.328 -2.934 1 91.5 103 THR B CA 1
ATOM 3499 C C . THR B 1 103 ? 16.547 15.461 -1.91 1 91.5 103 THR B C 1
ATOM 3501 O O . THR B 1 103 ? 15.594 16.234 -1.905 1 91.5 103 THR B O 1
ATOM 3504 N N . SER B 1 104 ? 17.531 15.508 -0.95 1 82.38 104 SER B N 1
ATOM 3505 C CA . SER B 1 104 ? 17.594 16.547 0.069 1 82.38 104 SER B CA 1
ATOM 3506 C C . SER B 1 104 ? 18.109 17.859 -0.513 1 82.38 104 SER B C 1
ATOM 3508 O O . SER B 1 104 ? 18.844 17.859 -1.509 1 82.38 104 SER B O 1
ATOM 3510 N N . GLY B 1 105 ? 17.859 19.047 0.144 1 69.31 105 GLY B N 1
ATOM 3511 C CA . GLY B 1 105 ? 18.609 20.281 0.01 1 69.31 105 GLY B CA 1
ATOM 3512 C C . GLY B 1 105 ? 17.875 21.359 -0.759 1 69.31 105 GLY B C 1
ATOM 3513 O O . GLY B 1 105 ? 17.969 22.547 -0.436 1 69.31 105 GLY B O 1
ATOM 3514 N N . LEU B 1 106 ? 17.391 21.141 -2.014 1 60.66 106 LEU B N 1
ATOM 3515 C CA . LEU B 1 106 ? 17.172 22.297 -2.873 1 60.66 106 LEU B CA 1
ATOM 3516 C C . LEU B 1 106 ? 16 23.141 -2.375 1 60.66 106 LEU B C 1
ATOM 3518 O O . LEU B 1 106 ? 16.172 24.312 -2.033 1 60.66 106 LEU B O 1
ATOM 3522 N N . ASP B 1 107 ? 14.867 22.781 -2.514 1 67.5 107 ASP B N 1
ATOM 3523 C CA . ASP B 1 107 ? 13.602 23.422 -2.178 1 67.5 107 ASP B CA 1
ATOM 3524 C C . ASP B 1 107 ? 12.719 22.5 -1.348 1 67.5 107 ASP B C 1
ATOM 3526 O O . ASP B 1 107 ? 12.148 21.531 -1.872 1 67.5 107 ASP B O 1
ATOM 3530 N N . PRO B 1 108 ? 12.805 22.781 0.029 1 66.5 108 PRO B N 1
ATOM 3531 C CA . PRO B 1 108 ? 11.992 21.922 0.893 1 66.5 108 PRO B CA 1
ATOM 3532 C C . PRO B 1 108 ? 10.555 21.781 0.406 1 66.5 108 PRO B C 1
ATOM 3534 O O . PRO B 1 108 ? 9.898 20.766 0.68 1 66.5 108 PRO B O 1
ATOM 3537 N N . SER B 1 109 ? 10.109 22.734 -0.347 1 65 109 SER B N 1
ATOM 3538 C CA . SER B 1 109 ? 8.727 22.703 -0.815 1 65 109 SER B CA 1
ATOM 3539 C C . SER B 1 109 ? 8.531 21.656 -1.9 1 65 109 SER B C 1
ATOM 3541 O O . SER B 1 109 ? 7.402 21.219 -2.164 1 65 109 SER B O 1
ATOM 3543 N N . LYS B 1 110 ? 9.633 21.281 -2.43 1 74.38 110 LYS B N 1
ATOM 3544 C CA . LYS B 1 110 ? 9.539 20.297 -3.516 1 74.38 110 LYS B CA 1
ATOM 3545 C C . LYS B 1 110 ? 9.898 18.906 -3.031 1 74.38 110 LYS B C 1
ATOM 3547 O O . LYS B 1 110 ? 9.773 17.922 -3.777 1 74.38 110 LYS B O 1
ATOM 3552 N N . ASP B 1 111 ? 10.352 18.859 -1.831 1 81.25 111 ASP B N 1
ATOM 3553 C CA . ASP B 1 111 ? 10.766 17.578 -1.274 1 81.25 111 ASP B CA 1
ATOM 3554 C C . ASP B 1 111 ? 9.555 16.719 -0.933 1 81.25 111 ASP B C 1
ATOM 3556 O O . ASP B 1 111 ? 8.797 17.031 -0.017 1 81.25 111 ASP B O 1
ATOM 3560 N N . MET B 1 112 ? 9.391 15.617 -1.604 1 82.62 112 MET B N 1
ATOM 3561 C CA . MET B 1 112 ? 8.227 14.758 -1.414 1 82.62 112 MET B CA 1
ATOM 3562 C C . MET B 1 112 ? 8.586 13.516 -0.615 1 82.62 112 MET B C 1
ATOM 3564 O O . MET B 1 112 ? 7.727 12.672 -0.337 1 82.62 112 MET B O 1
ATOM 3568 N N . ARG B 1 113 ? 9.844 13.414 -0.226 1 88.31 113 ARG B N 1
ATOM 3569 C CA . ARG B 1 113 ? 10.305 12.234 0.497 1 88.31 113 ARG B CA 1
ATOM 3570 C C . ARG B 1 113 ? 9.492 12.023 1.771 1 88.31 113 ARG B C 1
ATOM 3572 O O . ARG B 1 113 ? 9.047 10.906 2.053 1 88.31 113 ARG B O 1
ATOM 3579 N N . PRO B 1 114 ? 9.188 13.086 2.49 1 79.75 114 PRO B N 1
ATOM 3580 C CA . PRO B 1 114 ? 8.414 12.891 3.715 1 79.75 114 PRO B CA 1
ATOM 3581 C C . PRO B 1 114 ? 7 12.375 3.441 1 79.75 114 PRO B C 1
ATOM 3583 O O . PRO B 1 114 ? 6.48 11.555 4.199 1 79.75 114 PRO B O 1
ATOM 3586 N N . TRP B 1 115 ? 6.441 12.82 2.418 1 80.44 115 TRP B N 1
ATOM 3587 C CA . TRP B 1 115 ? 5.098 12.391 2.059 1 80.44 115 TRP B CA 1
ATOM 3588 C C . TRP B 1 115 ? 5.074 10.906 1.694 1 80.44 115 TRP B C 1
ATOM 3590 O O . TRP B 1 115 ? 4.188 10.172 2.121 1 80.44 115 TRP B O 1
ATOM 3600 N N . VAL B 1 116 ? 6.039 10.492 0.922 1 88.44 116 VAL B N 1
ATOM 3601 C CA . VAL B 1 116 ? 6.16 9.086 0.537 1 88.44 116 VAL B CA 1
ATOM 3602 C C . VAL B 1 116 ? 6.32 8.219 1.784 1 88.44 116 VAL B C 1
ATOM 3604 O O . VAL B 1 116 ? 5.633 7.211 1.939 1 88.44 116 VAL B O 1
ATOM 3607 N N . SER B 1 117 ? 7.199 8.648 2.621 1 86.5 117 SER B N 1
ATOM 3608 C CA . SER B 1 117 ? 7.465 7.906 3.848 1 86.5 117 SER B CA 1
ATOM 3609 C C . SER B 1 117 ? 6.219 7.801 4.715 1 86.5 117 SER B C 1
ATOM 3611 O O . SER B 1 117 ? 5.922 6.738 5.266 1 86.5 117 SER B O 1
ATOM 3613 N N . LEU B 1 118 ? 5.512 8.898 4.828 1 85.19 118 LEU B N 1
ATOM 3614 C CA . LEU B 1 118 ? 4.301 8.914 5.645 1 85.19 118 LEU B CA 1
ATOM 3615 C C . LEU B 1 118 ? 3.25 7.965 5.082 1 85.19 118 LEU B C 1
ATOM 3617 O O . LEU B 1 118 ? 2.619 7.219 5.832 1 85.19 118 LEU B O 1
ATOM 3621 N N . MET B 1 119 ? 3.059 7.988 3.832 1 87.12 119 MET B N 1
ATOM 3622 C CA . MET B 1 119 ? 2.037 7.16 3.197 1 87.12 119 MET B CA 1
ATOM 3623 C C . MET B 1 119 ? 2.318 5.68 3.43 1 87.12 119 MET B C 1
ATOM 3625 O O . MET B 1 119 ? 1.406 4.91 3.746 1 87.12 119 MET B O 1
ATOM 3629 N N . VAL B 1 120 ? 3.547 5.277 3.25 1 90.44 120 VAL B N 1
ATOM 3630 C CA . VAL B 1 120 ? 3.895 3.873 3.432 1 90.44 120 VAL B CA 1
ATOM 3631 C C . VAL B 1 120 ? 3.705 3.477 4.895 1 90.44 120 VAL B C 1
ATOM 3633 O O . VAL B 1 120 ? 3.297 2.35 5.191 1 90.44 120 VAL B O 1
ATOM 3636 N N . LYS B 1 121 ? 3.953 4.402 5.82 1 88.25 121 LYS B N 1
ATOM 3637 C CA . LYS B 1 121 ? 3.76 4.117 7.238 1 88.25 121 LYS B CA 1
ATOM 3638 C C . LYS B 1 121 ? 2.283 3.926 7.566 1 88.25 121 LYS B C 1
ATOM 3640 O O . LYS B 1 121 ? 1.939 3.248 8.539 1 88.25 121 LYS B O 1
ATOM 3645 N N . LEU B 1 122 ? 1.417 4.496 6.738 1 89.94 122 LEU B N 1
ATOM 3646 C CA . LEU B 1 122 ? -0.023 4.398 6.953 1 89.94 122 LEU B CA 1
ATOM 3647 C C . LEU B 1 122 ? -0.579 3.117 6.34 1 89.94 122 LEU B C 1
ATOM 3649 O O . LEU B 1 122 ? -1.737 2.764 6.57 1 89.94 122 LEU B O 1
ATOM 3653 N N . ALA B 1 123 ? 0.23 2.35 5.621 1 90.81 123 ALA B N 1
ATOM 3654 C CA . ALA B 1 123 ? -0.234 1.213 4.828 1 90.81 123 ALA B CA 1
ATOM 3655 C C . ALA B 1 123 ? -0.943 0.186 5.707 1 90.81 123 ALA B C 1
ATOM 3657 O O . ALA B 1 123 ? -2.027 -0.292 5.363 1 90.81 123 ALA B O 1
ATOM 3658 N N . PRO B 1 124 ? -0.424 -0.147 6.879 1 86.62 124 PRO B N 1
ATOM 3659 C CA . PRO B 1 124 ? -1.129 -1.134 7.699 1 86.62 124 PRO B CA 1
ATOM 3660 C C . PRO B 1 124 ? -2.52 -0.665 8.125 1 86.62 124 PRO B C 1
ATOM 3662 O O . PRO B 1 124 ? -3.463 -1.46 8.148 1 86.62 124 PRO B O 1
ATOM 3665 N N . ALA B 1 125 ? -2.654 0.581 8.438 1 88.62 125 ALA B N 1
ATOM 3666 C CA . ALA B 1 125 ? -3.959 1.128 8.805 1 88.62 125 ALA B CA 1
ATOM 3667 C C . ALA B 1 125 ? -4.895 1.157 7.598 1 88.62 125 ALA B C 1
ATOM 3669 O O . ALA B 1 125 ? -6.082 0.834 7.715 1 88.62 125 ALA B O 1
ATOM 3670 N N . LEU B 1 126 ? -4.367 1.521 6.473 1 92.5 126 LEU B N 1
ATOM 3671 C CA . LEU B 1 126 ? -5.18 1.619 5.262 1 92.5 126 LEU B CA 1
ATOM 3672 C C . LEU B 1 126 ? -5.633 0.239 4.797 1 92.5 126 LEU B C 1
ATOM 3674 O O . LEU B 1 126 ? -6.668 0.109 4.141 1 92.5 126 LEU B O 1
ATOM 3678 N N . ALA B 1 127 ? -4.891 -0.765 5.176 1 91.12 127 ALA B N 1
ATOM 3679 C CA . ALA B 1 127 ? -5.25 -2.137 4.824 1 91.12 127 ALA B CA 1
ATOM 3680 C C . ALA B 1 127 ? -6.508 -2.582 5.562 1 91.12 127 ALA B C 1
ATOM 3682 O O . ALA B 1 127 ? -7.129 -3.584 5.199 1 91.12 127 ALA B O 1
ATOM 3683 N N . THR B 1 128 ? -6.965 -1.85 6.562 1 92.19 128 THR B N 1
ATOM 3684 C CA . THR B 1 128 ? -8.18 -2.172 7.305 1 92.19 128 THR B CA 1
ATOM 3685 C C . THR B 1 128 ? -9.367 -1.373 6.773 1 92.19 128 THR B C 1
ATOM 3687 O O . THR B 1 128 ? -10.43 -1.355 7.391 1 92.19 128 THR B O 1
ATOM 3690 N N . MET B 1 129 ? -9.234 -0.795 5.707 1 93.12 129 MET B N 1
ATOM 3691 C CA . MET B 1 129 ? -10.219 0.145 5.172 1 93.12 129 MET B CA 1
ATOM 3692 C C . MET B 1 129 ? -11.57 -0.529 4.992 1 93.12 129 MET B C 1
ATOM 3694 O O . MET B 1 129 ? -12.609 0.072 5.27 1 93.12 129 MET B O 1
ATOM 3698 N N . THR B 1 130 ? -11.586 -1.758 4.504 1 93.88 130 THR B N 1
ATOM 3699 C CA . THR B 1 130 ? -12.844 -2.459 4.312 1 93.88 130 THR B CA 1
ATOM 3700 C C . THR B 1 130 ? -13.633 -2.521 5.621 1 93.88 130 THR B C 1
ATOM 3702 O O . THR B 1 130 ? -14.812 -2.17 5.656 1 93.88 130 THR B O 1
ATOM 3705 N N . ASP B 1 131 ? -12.977 -2.934 6.617 1 95.19 131 ASP B N 1
ATOM 3706 C CA . ASP B 1 131 ? -13.625 -3.059 7.918 1 95.19 131 ASP B CA 1
ATOM 3707 C C . ASP B 1 131 ? -14.047 -1.692 8.453 1 95.19 131 ASP B C 1
ATOM 3709 O O . ASP B 1 131 ? -15.109 -1.562 9.07 1 95.19 131 ASP B O 1
ATOM 3713 N N . ALA B 1 132 ? -13.227 -0.722 8.25 1 95.56 132 ALA B N 1
ATOM 3714 C CA . ALA B 1 132 ? -13.547 0.635 8.68 1 95.56 132 ALA B CA 1
ATOM 3715 C C . ALA B 1 132 ? -14.797 1.157 7.969 1 95.56 132 ALA B C 1
ATOM 3717 O O . ALA B 1 132 ? -15.648 1.798 8.586 1 95.56 132 ALA B O 1
ATOM 3718 N N . LEU B 1 133 ? -14.891 0.912 6.727 1 95.06 133 LEU B N 1
ATOM 3719 C CA . LEU B 1 133 ? -16.031 1.366 5.938 1 95.06 133 LEU B CA 1
ATOM 3720 C C . LEU B 1 133 ? -17.312 0.663 6.375 1 95.06 133 LEU B C 1
ATOM 3722 O O . LEU B 1 133 ? -18.359 1.291 6.473 1 95.06 133 LEU B O 1
ATOM 3726 N N . ARG B 1 134 ? -17.234 -0.615 6.625 1 95.62 134 ARG B N 1
ATOM 3727 C CA . ARG B 1 134 ? -18.391 -1.381 7.086 1 95.62 134 ARG B CA 1
ATOM 3728 C C . ARG B 1 134 ? -18.875 -0.875 8.438 1 95.62 134 ARG B C 1
ATOM 3730 O O . ARG B 1 134 ? -20.078 -0.798 8.68 1 95.62 134 ARG B O 1
ATOM 3737 N N . GLN B 1 135 ? -17.953 -0.589 9.281 1 94.5 135 GLN B N 1
ATOM 3738 C CA . GLN B 1 135 ? -18.266 -0.151 10.641 1 94.5 135 GLN B CA 1
ATOM 3739 C C . GLN B 1 135 ? -18.625 1.328 10.672 1 94.5 135 GLN B C 1
ATOM 3741 O O . GLN B 1 135 ? -19.406 1.762 11.523 1 94.5 135 GLN B O 1
ATOM 3746 N N . GLY B 1 136 ? -18.016 2.029 9.789 1 94.19 136 GLY B N 1
ATOM 3747 C CA . GLY B 1 136 ? -18.188 3.473 9.773 1 94.19 136 GLY B CA 1
ATOM 3748 C C . GLY B 1 136 ? -17.156 4.207 10.602 1 94.19 136 GLY B C 1
ATOM 3749 O O . GLY B 1 136 ? -17.234 5.422 10.773 1 94.19 136 GLY B O 1
ATOM 3750 N N . SER B 1 137 ? -16.234 3.457 11.125 1 93.69 137 SER B N 1
ATOM 3751 C CA . SER B 1 137 ? -15.148 4 11.938 1 93.69 137 SER B CA 1
ATOM 3752 C C . SER B 1 137 ? -13.961 3.049 11.984 1 93.69 137 SER B C 1
ATOM 3754 O O . SER B 1 137 ? -14.086 1.874 11.633 1 93.69 137 SER B O 1
ATOM 3756 N N . SER B 1 138 ? -12.836 3.57 12.438 1 93.81 138 SER B N 1
ATOM 3757 C CA . SER B 1 138 ? -11.602 2.789 12.477 1 93.81 138 SER B CA 1
ATOM 3758 C C . SER B 1 138 ? -11.773 1.521 13.305 1 93.81 138 SER B C 1
ATOM 3760 O O . SER B 1 138 ? -12.445 1.537 14.344 1 93.81 138 SER B O 1
ATOM 3762 N N . VAL B 1 139 ? -11.094 0.518 12.898 1 94.38 139 VAL B N 1
ATOM 3763 C CA . VAL B 1 139 ? -11.125 -0.75 13.617 1 94.38 139 VAL B CA 1
ATOM 3764 C C . VAL B 1 139 ? -9.766 -1.015 14.258 1 94.38 139 VAL B C 1
ATOM 3766 O O . VAL B 1 139 ? -9.523 -2.094 14.805 1 94.38 139 VAL B O 1
ATOM 3769 N N . LEU B 1 140 ? -8.898 -0.02 14.148 1 92.5 140 LEU B N 1
ATOM 3770 C CA . LEU B 1 140 ? -7.566 -0.161 14.727 1 92.5 140 LEU B CA 1
ATOM 3771 C C . LEU B 1 140 ? -7.637 -0.272 16.25 1 92.5 140 LEU B C 1
ATOM 3773 O O . LEU B 1 140 ? -8.453 0.395 16.875 1 92.5 140 LEU B O 1
ATOM 3777 N N . GLU B 1 141 ? -6.707 -1.038 16.75 1 91 141 GLU B N 1
ATOM 3778 C CA . GLU B 1 141 ? -6.613 -1.132 18.203 1 91 141 GLU B CA 1
ATOM 3779 C C . GLU B 1 141 ? -6.227 0.209 18.812 1 91 141 GLU B C 1
ATOM 3781 O O . GLU B 1 141 ? -6.809 0.628 19.812 1 91 141 GLU B O 1
ATOM 3786 N N . GLU B 1 142 ? -5.266 0.854 18.203 1 91.88 142 GLU B N 1
ATOM 3787 C CA . GLU B 1 142 ? -4.84 2.195 18.594 1 91.88 142 GLU B CA 1
ATOM 3788 C C . GLU B 1 142 ? -5.117 3.207 17.484 1 91.88 142 GLU B C 1
ATOM 3790 O O . GLU B 1 142 ? -4.254 3.463 16.641 1 91.88 142 GLU B O 1
ATOM 3795 N N . PRO B 1 143 ? -6.309 3.779 17.594 1 92.94 143 PRO B N 1
ATOM 3796 C CA . PRO B 1 143 ? -6.633 4.77 16.562 1 92.94 143 PRO B CA 1
ATOM 3797 C C . PRO B 1 143 ? -5.816 6.051 16.703 1 92.94 143 PRO B C 1
ATOM 3799 O O . PRO B 1 143 ? -5.047 6.199 17.641 1 92.94 143 PRO B O 1
ATOM 3802 N N . GLY B 1 144 ? -5.941 6.91 15.758 1 90.5 144 GLY B N 1
ATOM 3803 C CA . GLY B 1 144 ? -5.145 8.125 15.648 1 90.5 144 GLY B CA 1
ATOM 3804 C C . GLY B 1 144 ? -5.316 9.055 16.828 1 90.5 144 GLY B C 1
ATOM 3805 O O . GLY B 1 144 ? -4.445 9.883 17.109 1 90.5 144 GLY B O 1
ATOM 3806 N N . GLU B 1 145 ? -6.383 8.898 17.547 1 90.75 145 GLU B N 1
ATOM 3807 C CA . GLU B 1 145 ? -6.68 9.758 18.703 1 90.75 145 GLU B CA 1
ATOM 3808 C C . GLU B 1 145 ? -5.895 9.328 19.938 1 90.75 145 GLU B C 1
ATOM 3810 O O . GLU B 1 145 ? -5.844 10.055 20.922 1 90.75 145 GLU B O 1
ATOM 3815 N N . THR B 1 146 ? -5.289 8.227 19.844 1 89.94 146 THR B N 1
ATOM 3816 C CA . THR B 1 146 ? -4.594 7.668 21 1 89.94 146 THR B CA 1
ATOM 3817 C C . THR B 1 146 ? -3.449 8.578 21.422 1 89.94 146 THR B C 1
ATOM 3819 O O . THR B 1 146 ? -2.676 9.055 20.594 1 89.94 146 THR B O 1
ATOM 3822 N N . GLU B 1 147 ? -3.426 8.852 22.719 1 89.62 147 GLU B N 1
ATOM 3823 C CA . GLU B 1 147 ? -2.373 9.695 23.281 1 89.62 147 GLU B CA 1
ATOM 3824 C C . GLU B 1 147 ? -0.991 9.117 22.984 1 89.62 147 GLU B C 1
ATOM 3826 O O . GLU B 1 147 ? -0.78 7.906 23.109 1 89.62 147 GLU B O 1
ATOM 3831 N N . GLN B 1 148 ? -0.11 10.047 22.547 1 89.06 148 GLN B N 1
ATOM 3832 C CA . GLN B 1 148 ? 1.291 9.734 22.281 1 89.06 148 GLN B CA 1
ATOM 3833 C C . GLN B 1 148 ? 1.421 8.641 21.219 1 89.06 148 GLN B C 1
ATOM 3835 O O . GLN B 1 148 ? 2.346 7.824 21.281 1 89.06 148 GLN B O 1
ATOM 3840 N N . HIS B 1 149 ? 0.423 8.531 20.391 1 91.06 149 HIS B N 1
ATOM 3841 C CA . HIS B 1 149 ? 0.505 7.59 19.281 1 91.06 149 HIS B CA 1
ATOM 3842 C C . HIS B 1 149 ? 1.823 7.738 18.531 1 91.06 149 HIS B C 1
ATOM 3844 O O . HIS B 1 149 ? 2.191 8.844 18.125 1 91.06 149 HIS B O 1
ATOM 3850 N N . PRO B 1 150 ? 2.477 6.66 18.234 1 88.12 150 PRO B N 1
ATOM 3851 C CA . PRO B 1 150 ? 3.801 6.723 17.609 1 88.12 150 PRO B CA 1
ATOM 3852 C C . PRO B 1 150 ? 3.77 7.359 16.219 1 88.12 150 PRO B C 1
ATOM 3854 O O . PRO B 1 150 ? 4.766 7.938 15.781 1 88.12 150 PRO B O 1
ATOM 3857 N N . LEU B 1 151 ? 2.711 7.293 15.594 1 89.56 151 LEU B N 1
ATOM 3858 C CA . LEU B 1 151 ? 2.578 7.863 14.258 1 89.56 151 LEU B CA 1
ATOM 3859 C C . LEU B 1 151 ? 2.826 9.367 14.281 1 89.56 151 LEU B C 1
ATOM 3861 O O . LEU B 1 151 ? 3.336 9.93 13.305 1 89.56 151 LEU B O 1
ATOM 3865 N N . TRP B 1 152 ? 2.494 9.977 15.383 1 92.5 152 TRP B N 1
ATOM 3866 C CA . TRP B 1 152 ? 2.562 11.438 15.406 1 92.5 152 TRP B CA 1
ATOM 3867 C C . TRP B 1 152 ? 4.008 11.906 15.547 1 92.5 152 TRP B C 1
ATOM 3869 O O . TRP B 1 152 ? 4.352 13 15.102 1 92.5 152 TRP B O 1
ATOM 3879 N N . THR B 1 153 ? 4.883 11.07 16.141 1 91.81 153 THR B N 1
ATOM 3880 C CA . THR B 1 153 ? 6.312 11.359 16.109 1 91.81 153 THR B CA 1
ATOM 3881 C C . THR B 1 153 ? 6.848 11.297 14.688 1 91.81 153 THR B C 1
ATOM 3883 O O . THR B 1 153 ? 7.59 12.188 14.258 1 91.81 153 THR B O 1
ATOM 3886 N N . HIS B 1 154 ? 6.406 10.297 14.016 1 87.38 154 HIS B N 1
ATOM 3887 C CA . HIS B 1 154 ? 6.812 10.156 12.625 1 87.38 154 HIS B CA 1
ATOM 3888 C C . HIS B 1 154 ? 6.258 11.289 11.766 1 87.38 154 HIS B C 1
ATOM 3890 O O . HIS B 1 154 ? 6.977 11.859 10.945 1 87.38 154 HIS B O 1
ATOM 3896 N N . PHE B 1 155 ? 5.043 11.578 11.984 1 90.12 155 PHE B N 1
ATOM 3897 C CA . PHE B 1 155 ? 4.398 12.664 11.25 1 90.12 155 PHE B CA 1
ATOM 3898 C C . PHE B 1 155 ? 5.148 13.969 11.453 1 90.12 155 PHE B C 1
ATOM 3900 O O . PHE B 1 155 ? 5.438 14.68 10.484 1 90.12 155 PHE B O 1
ATOM 3907 N N . ALA B 1 156 ? 5.465 14.281 12.648 1 91.44 156 ALA B N 1
ATOM 3908 C CA . ALA B 1 156 ? 6.176 15.516 12.977 1 91.44 156 ALA B CA 1
ATOM 3909 C C . ALA B 1 156 ? 7.527 15.57 12.266 1 91.44 156 ALA B C 1
ATOM 3911 O O . ALA B 1 156 ? 7.922 16.625 11.766 1 91.44 156 ALA B O 1
ATOM 3912 N N . LYS B 1 157 ? 8.148 14.477 12.203 1 84 157 LYS B N 1
ATOM 3913 C CA . LYS B 1 157 ? 9.477 14.406 11.586 1 84 157 LYS B CA 1
ATOM 3914 C C . LYS B 1 157 ? 9.398 14.633 10.086 1 84 157 LYS B C 1
ATOM 3916 O O . LYS B 1 157 ? 10.242 15.328 9.516 1 84 157 LYS B O 1
ATOM 3921 N N . VAL B 1 158 ? 8.328 14.125 9.539 1 78.25 158 VAL B N 1
ATOM 3922 C CA . VAL B 1 158 ? 8.352 14.07 8.086 1 78.25 158 VAL B CA 1
ATOM 3923 C C . VAL B 1 158 ? 7.621 15.281 7.508 1 78.25 158 VAL B C 1
ATOM 3925 O O . VAL B 1 158 ? 7.895 15.703 6.383 1 78.25 158 VAL B O 1
ATOM 3928 N N . THR B 1 159 ? 6.766 15.922 8.219 1 79.31 159 THR B N 1
ATOM 3929 C CA . THR B 1 159 ? 5.965 16.984 7.641 1 79.31 159 THR B CA 1
ATOM 3930 C C . THR B 1 159 ? 6.605 18.344 7.902 1 79.31 159 THR B C 1
ATOM 3932 O O . THR B 1 159 ? 6.141 19.375 7.398 1 79.31 159 THR B O 1
ATOM 3935 N N . GLY B 1 160 ? 7.703 18.375 8.633 1 78.81 160 GLY B N 1
ATOM 3936 C CA . GLY B 1 160 ? 8.383 19.609 8.961 1 78.81 160 GLY B CA 1
ATOM 3937 C C . GLY B 1 160 ? 8.641 20.5 7.75 1 78.81 160 GLY B C 1
ATOM 3938 O O . GLY B 1 160 ? 8.148 21.625 7.68 1 78.81 160 GLY B O 1
ATOM 3939 N N . PRO B 1 161 ? 9.227 19.984 6.773 1 73.69 161 PRO B N 1
ATOM 3940 C CA . PRO B 1 161 ? 9.562 20.797 5.598 1 73.69 161 PRO B CA 1
ATOM 3941 C C . PRO B 1 161 ? 8.328 21.266 4.832 1 73.69 161 PRO B C 1
ATOM 3943 O O . PRO B 1 161 ? 8.32 22.375 4.301 1 73.69 161 PRO B O 1
ATOM 3946 N N . MET B 1 162 ? 7.32 20.484 4.855 1 73.25 162 MET B N 1
ATOM 3947 C CA . MET B 1 162 ? 6.098 20.828 4.137 1 73.25 162 MET B CA 1
ATOM 3948 C C . MET B 1 162 ? 5.336 21.938 4.863 1 73.25 162 MET B C 1
ATOM 3950 O O . MET B 1 162 ? 4.59 22.688 4.242 1 73.25 162 MET B O 1
ATOM 3954 N N . ALA B 1 163 ? 5.598 22 6.148 1 84.12 163 ALA B N 1
ATOM 3955 C CA . ALA B 1 163 ? 4.848 22.953 6.969 1 84.12 163 ALA B CA 1
ATOM 3956 C C . ALA B 1 163 ? 5.41 24.359 6.836 1 84.12 163 ALA B C 1
ATOM 3958 O O . ALA B 1 163 ? 4.746 25.328 7.18 1 84.12 163 ALA B O 1
ATOM 3959 N N . ILE B 1 164 ? 6.633 24.469 6.32 1 83.62 164 ILE B N 1
ATOM 3960 C CA . ILE B 1 164 ? 7.344 25.75 6.328 1 83.62 164 ILE B CA 1
ATOM 3961 C C . ILE B 1 164 ? 6.57 26.781 5.5 1 83.62 164 ILE B C 1
ATOM 3963 O O . ILE B 1 164 ? 6.324 27.891 5.961 1 83.62 164 ILE B O 1
ATOM 3967 N N . SER B 1 165 ? 6.176 26.359 4.293 1 80.81 165 SER B N 1
ATOM 3968 C CA . SER B 1 165 ? 5.449 27.281 3.439 1 80.81 165 SER B CA 1
ATOM 3969 C C . SER B 1 165 ? 4.133 27.703 4.082 1 80.81 165 SER B C 1
ATOM 3971 O O . SER B 1 165 ? 3.766 28.891 4.047 1 80.81 165 SER B O 1
ATOM 3973 N N . ASN B 1 166 ? 3.434 26.812 4.645 1 87.56 166 ASN B N 1
ATOM 3974 C CA . ASN B 1 166 ? 2.188 27.109 5.336 1 87.56 166 ASN B CA 1
ATOM 3975 C C . ASN B 1 166 ? 2.424 28.016 6.543 1 87.56 166 ASN B C 1
ATOM 3977 O O . ASN B 1 166 ? 1.644 28.938 6.797 1 87.56 166 ASN B O 1
ATOM 3981 N N . ALA B 1 167 ? 3.496 27.734 7.25 1 92.44 167 ALA B N 1
ATOM 3982 C CA . ALA B 1 167 ? 3.83 28.531 8.43 1 92.44 167 ALA B CA 1
ATOM 3983 C C . ALA B 1 167 ? 4.082 29.984 8.055 1 92.44 167 ALA B C 1
ATOM 3985 O O . ALA B 1 167 ? 3.646 30.906 8.766 1 92.44 167 ALA B O 1
ATOM 3986 N N . ARG B 1 168 ? 4.727 30.172 6.941 1 90.25 168 ARG B N 1
ATOM 3987 C CA . ARG B 1 168 ? 4.988 31.531 6.465 1 90.25 168 ARG B CA 1
ATOM 3988 C C . ARG B 1 168 ? 3.689 32.25 6.145 1 90.25 168 ARG B C 1
ATOM 3990 O O . ARG B 1 168 ? 3.539 33.438 6.469 1 90.25 168 ARG B O 1
ATOM 3997 N N . SER B 1 169 ? 2.805 31.531 5.539 1 88.75 169 SER B N 1
ATOM 3998 C CA . SER B 1 169 ? 1.508 32.125 5.211 1 88.75 169 SER B CA 1
ATOM 3999 C C . SER B 1 169 ? 0.735 32.5 6.473 1 88.75 169 SER B C 1
ATOM 4001 O O . SER B 1 169 ? 0.08 33.531 6.52 1 88.75 169 SER B O 1
ATOM 4003 N N . VAL B 1 170 ? 0.797 31.641 7.48 1 94.44 170 VAL B N 1
ATOM 4004 C CA . VAL B 1 170 ? 0.106 31.906 8.742 1 94.44 170 VAL B CA 1
ATOM 4005 C C . VAL B 1 170 ? 0.666 33.156 9.391 1 94.44 170 VAL B C 1
ATOM 4007 O O . VAL B 1 170 ? -0.093 34.031 9.82 1 94.44 170 VAL B O 1
ATOM 4010 N N . VAL B 1 171 ? 1.957 33.312 9.445 1 95.12 171 VAL B N 1
ATOM 4011 C CA . VAL B 1 171 ? 2.598 34.438 10.102 1 95.12 171 VAL B CA 1
ATOM 4012 C C . VAL B 1 171 ? 2.268 35.719 9.344 1 95.12 171 VAL B C 1
ATOM 4014 O O . VAL B 1 171 ? 2.111 36.781 9.953 1 95.12 171 VAL B O 1
ATOM 4017 N N . HIS B 1 172 ? 2.146 35.594 8.023 1 92.12 172 HIS B N 1
ATOM 4018 C CA . HIS B 1 172 ? 1.788 36.75 7.207 1 92.12 172 HIS B CA 1
ATOM 4019 C C . HIS B 1 172 ? 0.413 37.281 7.582 1 92.12 172 HIS B C 1
ATOM 4021 O O . HIS B 1 172 ? 0.148 38.469 7.434 1 92.12 172 HIS B O 1
ATOM 4027 N N . ASP B 1 173 ? -0.426 36.438 8.102 1 92.69 173 ASP B N 1
ATOM 4028 C CA . ASP B 1 173 ? -1.794 36.844 8.438 1 92.69 173 ASP B CA 1
ATOM 4029 C C . ASP B 1 173 ? -1.87 37.438 9.844 1 92.69 173 ASP B C 1
ATOM 4031 O O . ASP B 1 173 ? -2.926 37.906 10.266 1 92.69 173 ASP B O 1
ATOM 4035 N N . PHE B 1 174 ? -0.761 37.438 10.586 1 93.88 174 PHE B N 1
ATOM 4036 C CA . PHE B 1 174 ? -0.714 38.125 11.875 1 93.88 174 PHE B CA 1
ATOM 4037 C C . PHE B 1 174 ? -0.804 39.625 11.688 1 93.88 174 PHE B C 1
ATOM 4039 O O . PHE B 1 174 ? -0.421 40.156 10.648 1 93.88 174 PHE B O 1
ATOM 4046 N N . PRO B 1 175 ? -1.277 40.281 12.719 1 90.75 175 PRO B N 1
ATOM 4047 C CA . PRO B 1 175 ? -1.249 41.719 12.641 1 90.75 175 PRO B CA 1
ATOM 4048 C C . PRO B 1 175 ? 0.163 42.281 12.469 1 90.75 175 PRO B C 1
ATOM 4050 O O . PRO B 1 175 ? 1.112 41.75 13.055 1 90.75 175 PRO B O 1
ATOM 4053 N N . HIS B 1 176 ? 0.218 43.312 11.68 1 88.81 176 HIS B N 1
ATOM 4054 C CA . HIS B 1 176 ? 1.507 43.969 11.484 1 88.81 176 HIS B CA 1
ATOM 4055 C C . HIS B 1 176 ? 2.102 44.406 12.812 1 88.81 176 HIS B C 1
ATOM 4057 O O . HIS B 1 176 ? 1.411 45.031 13.625 1 88.81 176 HIS B O 1
ATOM 4063 N N . GLY B 1 177 ? 3.264 44.062 13.008 1 89.25 177 GLY B N 1
ATOM 4064 C CA . GLY B 1 177 ? 3.949 44.469 14.227 1 89.25 177 GLY B CA 1
ATOM 4065 C C . GLY B 1 177 ? 3.516 43.688 15.445 1 89.25 177 GLY B C 1
ATOM 4066 O O . GLY B 1 177 ? 3.713 44.125 16.578 1 89.25 177 GLY B O 1
ATOM 4067 N N . PHE B 1 178 ? 2.957 42.625 15.234 1 94.12 178 PHE B N 1
ATOM 4068 C CA . PHE B 1 178 ? 2.479 41.781 16.312 1 94.12 178 PHE B CA 1
ATOM 4069 C C . PHE B 1 178 ? 3.572 41.562 17.359 1 94.12 178 PHE B C 1
ATOM 4071 O O . PHE B 1 178 ? 4.727 41.312 17.016 1 94.12 178 PHE B O 1
ATOM 4078 N N . ALA B 1 179 ? 3.184 41.781 18.625 1 95.19 179 ALA B N 1
ATOM 4079 C CA . ALA B 1 179 ? 4.008 41.531 19.812 1 95.19 179 ALA B CA 1
ATOM 4080 C C . ALA B 1 179 ? 3.211 40.812 20.891 1 95.19 179 ALA B C 1
ATOM 4082 O O . ALA B 1 179 ? 2.09 41.188 21.219 1 95.19 179 ALA B O 1
ATOM 4083 N N . GLY B 1 180 ? 3.66 39.688 21.266 1 96.94 180 GLY B N 1
ATOM 4084 C CA . GLY B 1 180 ? 2.924 38.969 22.312 1 96.94 180 GLY B CA 1
ATOM 4085 C C . GLY B 1 180 ? 3.229 37.5 22.359 1 96.94 180 GLY B C 1
ATOM 4086 O O . GLY B 1 180 ? 4.227 37.031 21.797 1 96.94 180 GLY B O 1
ATOM 4087 N N . SER B 1 181 ? 2.441 36.781 23.125 1 98.44 181 SER B N 1
ATOM 4088 C CA . SER B 1 181 ? 2.598 35.375 23.359 1 98.44 181 SER B CA 1
ATOM 4089 C C . SER B 1 181 ? 1.728 34.562 22.422 1 98.44 181 SER B C 1
ATOM 4091 O O . SER B 1 181 ? 0.564 34.875 22.188 1 98.44 181 SER B O 1
ATOM 4093 N N . VAL B 1 182 ? 2.33 33.531 21.828 1 98.75 182 VAL B N 1
ATOM 4094 C CA . VAL B 1 182 ? 1.64 32.656 20.891 1 98.75 182 VAL B CA 1
ATOM 4095 C C . VAL B 1 182 ? 1.697 31.219 21.375 1 98.75 182 VAL B C 1
ATOM 4097 O O . VAL B 1 182 ? 2.762 30.734 21.766 1 98.75 182 VAL B O 1
ATOM 4100 N N . LEU B 1 183 ? 0.553 30.578 21.391 1 98.88 183 LEU B N 1
ATOM 4101 C CA . LEU B 1 183 ? 0.453 29.156 21.719 1 98.88 183 LEU B CA 1
ATOM 4102 C C . LEU B 1 183 ? 0.261 28.312 20.453 1 98.88 183 LEU B C 1
ATOM 4104 O O . LEU B 1 183 ? -0.64 28.578 19.656 1 98.88 183 LEU B O 1
ATOM 4108 N N . ASP B 1 184 ? 1.138 27.375 20.281 1 98.75 184 ASP B N 1
ATOM 4109 C CA . ASP B 1 184 ? 1.037 26.406 19.188 1 98.75 184 ASP B CA 1
ATOM 4110 C C . ASP B 1 184 ? 0.519 25.062 19.672 1 98.75 184 ASP B C 1
ATOM 4112 O O . ASP B 1 184 ? 1.288 24.25 20.172 1 98.75 184 ASP B O 1
ATOM 4116 N N . VAL B 1 185 ? -0.738 24.828 19.469 1 98.56 185 VAL B N 1
ATOM 4117 C CA . VAL B 1 185 ? -1.395 23.609 19.891 1 98.56 185 VAL B CA 1
ATOM 4118 C C . VAL B 1 185 ? -1.229 22.531 18.828 1 98.56 185 VAL B C 1
ATOM 4120 O O . VAL B 1 185 ? -1.457 22.781 17.641 1 98.56 185 VAL B O 1
ATOM 4123 N N . ALA B 1 186 ? -0.934 21.266 19.328 1 97.25 186 ALA B N 1
ATOM 4124 C CA . ALA B 1 186 ? -0.556 20.203 18.406 1 97.25 186 ALA B CA 1
ATOM 4125 C C . ALA B 1 186 ? 0.591 20.656 17.5 1 97.25 186 ALA B C 1
ATOM 4127 O O . ALA B 1 186 ? 0.487 20.594 16.266 1 97.25 186 ALA B O 1
ATOM 4128 N N . ALA B 1 187 ? 1.666 21 18.125 1 97.56 187 ALA B N 1
ATOM 4129 C CA . ALA B 1 187 ? 2.74 21.781 17.5 1 97.56 187 ALA B CA 1
ATOM 4130 C C . ALA B 1 187 ? 3.5 20.922 16.484 1 97.56 187 ALA B C 1
ATOM 4132 O O . ALA B 1 187 ? 4.145 21.469 15.578 1 97.56 187 ALA B O 1
ATOM 4133 N N . GLY B 1 188 ? 3.459 19.625 16.672 1 96.12 188 GLY B N 1
ATOM 4134 C CA . GLY B 1 188 ? 4.168 18.766 15.742 1 96.12 188 GLY B CA 1
ATOM 4135 C C . GLY B 1 188 ? 5.652 19.047 15.672 1 96.12 188 GLY B C 1
ATOM 4136 O O . GLY B 1 188 ? 6.332 19.078 16.703 1 96.12 188 GLY B O 1
ATOM 4137 N N . SER B 1 189 ? 6.141 19.406 14.492 1 93.62 189 SER B N 1
ATOM 4138 C CA . SER B 1 189 ? 7.559 19.688 14.297 1 93.62 189 SER B CA 1
ATOM 4139 C C . SER B 1 189 ? 7.941 21.047 14.867 1 93.62 189 SER B C 1
ATOM 4141 O O . SER B 1 189 ? 9.125 21.359 15.023 1 93.62 189 SER B O 1
ATOM 4143 N N . GLY B 1 190 ? 6.992 21.812 15.133 1 96.94 190 GLY B N 1
ATOM 4144 C CA . GLY B 1 190 ? 7.246 23.125 15.703 1 96.94 190 GLY B CA 1
ATOM 4145 C C . GLY B 1 190 ? 7.457 24.203 14.664 1 96.94 190 GLY B C 1
ATOM 4146 O O . GLY B 1 190 ? 7.645 25.375 15 1 96.94 190 GLY B O 1
ATOM 4147 N N . GLN B 1 191 ? 7.285 23.906 13.422 1 94 191 GLN B N 1
ATOM 4148 C CA . GLN B 1 191 ? 7.652 24.828 12.352 1 94 191 GLN B CA 1
ATOM 4149 C C . GLN B 1 191 ? 6.805 26.094 12.398 1 94 191 GLN B C 1
ATOM 4151 O O . GLN B 1 191 ? 7.293 27.188 12.086 1 94 191 GLN B O 1
ATOM 4156 N N . TYR B 1 192 ? 5.547 26 12.742 1 96.19 192 TYR B N 1
ATOM 4157 C CA . TYR B 1 192 ? 4.695 27.188 12.828 1 96.19 192 TYR B CA 1
ATOM 4158 C C . TYR B 1 192 ? 5.168 28.125 13.93 1 96.19 192 TYR B C 1
ATOM 4160 O O . TYR B 1 192 ? 5.312 29.328 13.719 1 96.19 192 TYR B O 1
ATOM 4168 N N . ALA B 1 193 ? 5.445 27.547 15.047 1 97.81 193 ALA B N 1
ATOM 4169 C CA . ALA B 1 193 ? 5.957 28.328 16.172 1 97.81 193 ALA B CA 1
ATOM 4170 C C . ALA B 1 193 ? 7.309 28.953 15.836 1 97.81 193 ALA B C 1
ATOM 4172 O O . ALA B 1 193 ? 7.551 30.125 16.141 1 97.81 193 ALA B O 1
ATOM 4173 N N . PHE B 1 194 ? 8.148 28.219 15.227 1 97.06 194 PHE B N 1
ATOM 4174 C CA . PHE B 1 194 ? 9.484 28.688 14.906 1 97.06 194 PHE B CA 1
ATOM 4175 C C . PHE B 1 194 ? 9.43 29.812 13.867 1 97.06 194 PHE B C 1
ATOM 4177 O O . PHE B 1 194 ? 10.227 30.75 13.914 1 97.06 194 PHE B O 1
ATOM 4184 N N . GLU B 1 195 ? 8.531 29.688 12.961 1 95.44 195 GLU B N 1
ATOM 4185 C CA . GLU B 1 195 ? 8.367 30.75 11.992 1 95.44 195 GLU B CA 1
ATOM 4186 C C . GLU B 1 195 ? 7.91 32.062 12.664 1 95.44 195 GLU B C 1
ATOM 4188 O O . GLU B 1 195 ? 8.312 33.156 12.258 1 95.44 195 GLU B O 1
ATOM 4193 N N . VAL B 1 196 ? 7.078 31.984 13.648 1 96.94 196 VAL B N 1
ATOM 4194 C CA . VAL B 1 196 ? 6.645 33.125 14.43 1 96.94 196 VAL B CA 1
ATOM 4195 C C . VAL B 1 196 ? 7.852 33.812 15.078 1 96.94 196 VAL B C 1
ATOM 4197 O O . VAL B 1 196 ? 8.023 35.031 14.977 1 96.94 196 VAL B O 1
ATOM 4200 N N . VAL B 1 197 ? 8.648 32.969 15.688 1 96.19 197 VAL B N 1
ATOM 4201 C CA . VAL B 1 197 ? 9.836 33.5 16.359 1 96.19 197 VAL B CA 1
ATOM 4202 C C . VAL B 1 197 ? 10.758 34.156 15.344 1 96.19 197 VAL B C 1
ATOM 4204 O O . VAL B 1 197 ? 11.367 35.188 15.633 1 96.19 197 VAL B O 1
ATOM 4207 N N . ARG B 1 198 ? 10.82 33.656 14.211 1 94.62 198 ARG B N 1
ATOM 4208 C CA . ARG B 1 198 ? 11.711 34.156 13.172 1 94.62 198 ARG B CA 1
ATOM 4209 C C . ARG B 1 198 ? 11.227 35.5 12.633 1 94.62 198 ARG B C 1
ATOM 4211 O O . ARG B 1 198 ? 12.023 36.406 12.414 1 94.62 198 ARG B O 1
ATOM 4218 N N . GLN B 1 199 ? 9.977 35.656 12.469 1 94.94 199 GLN B N 1
ATOM 4219 C CA . GLN B 1 199 ? 9.453 36.781 11.703 1 94.94 199 GLN B CA 1
ATOM 4220 C C . GLN B 1 199 ? 8.891 37.844 12.625 1 94.94 199 GLN B C 1
ATOM 4222 O O . GLN B 1 199 ? 8.742 39 12.219 1 94.94 199 GLN B O 1
ATOM 4227 N N . LEU B 1 200 ? 8.57 37.438 13.812 1 96.44 200 LEU B N 1
ATOM 4228 C CA . LEU B 1 200 ? 7.984 38.375 14.766 1 96.44 200 LEU B CA 1
ATOM 4229 C C . LEU B 1 200 ? 8.883 38.562 15.984 1 96.44 200 LEU B C 1
ATOM 4231 O O . LEU B 1 200 ? 8.648 37.938 17.031 1 96.44 200 LEU B O 1
ATOM 4235 N N . PRO B 1 201 ? 9.758 39.438 15.945 1 93.81 201 PRO B N 1
ATOM 4236 C CA . PRO B 1 201 ? 10.844 39.531 16.922 1 93.81 201 PRO B CA 1
ATOM 4237 C C . PRO B 1 201 ? 10.344 39.844 18.328 1 93.81 201 PRO B C 1
ATOM 4239 O O . PRO B 1 201 ? 11.047 39.562 19.312 1 93.81 201 PRO B O 1
ATOM 4242 N N . LYS B 1 202 ? 9.219 40.344 18.453 1 96.38 202 LYS B N 1
ATOM 4243 C CA . LYS B 1 202 ? 8.719 40.719 19.781 1 96.38 202 LYS B CA 1
ATOM 4244 C C . LYS B 1 202 ? 7.723 39.688 20.297 1 96.38 202 LYS B C 1
ATOM 4246 O O . LYS B 1 202 ? 6.93 40 21.203 1 96.38 202 LYS B O 1
ATOM 4251 N N . SER B 1 203 ? 7.797 38.531 19.766 1 97.38 203 SER B N 1
ATOM 4252 C CA . SER B 1 203 ? 6.875 37.469 20.172 1 97.38 203 SER B CA 1
ATOM 4253 C C . SER B 1 203 ? 7.609 36.344 20.906 1 97.38 203 SER B C 1
ATOM 4255 O O . SER B 1 203 ? 8.828 36.219 20.797 1 97.38 203 SER B O 1
ATOM 4257 N N . ARG B 1 204 ? 6.926 35.625 21.719 1 98.06 204 ARG B N 1
ATOM 4258 C CA . ARG B 1 204 ? 7.355 34.344 22.328 1 98.06 204 ARG B CA 1
ATOM 4259 C C . ARG B 1 204 ? 6.352 33.25 22.047 1 98.06 204 ARG B C 1
ATOM 4261 O O . ARG B 1 204 ? 5.16 33.5 21.875 1 98.06 204 ARG B O 1
ATOM 4268 N N . VAL B 1 205 ? 6.855 32.031 22.016 1 98.62 205 VAL B N 1
ATOM 4269 C CA . VAL B 1 205 ? 5.969 30.953 21.609 1 98.62 205 VAL B CA 1
ATOM 4270 C C . VAL B 1 205 ? 6.035 29.812 22.641 1 98.62 205 VAL B C 1
ATOM 4272 O O . VAL B 1 205 ? 7.074 29.594 23.266 1 98.62 205 VAL B O 1
ATOM 4275 N N . THR B 1 206 ? 4.965 29.188 22.859 1 98.81 206 THR B N 1
ATOM 4276 C CA . THR B 1 206 ? 4.848 27.938 23.594 1 98.81 206 THR B CA 1
ATOM 4277 C C . THR B 1 206 ? 4.301 26.828 22.703 1 98.81 206 THR B C 1
ATOM 4279 O O . THR B 1 206 ? 3.246 26.984 22.078 1 98.81 206 THR B O 1
ATOM 4282 N N . LEU B 1 207 ? 5.078 25.781 22.625 1 98.81 207 LEU B N 1
ATOM 4283 C CA . LEU B 1 207 ? 4.625 24.609 21.891 1 98.81 207 LEU B CA 1
ATOM 4284 C C . LEU B 1 207 ? 3.936 23.609 22.828 1 98.81 207 LEU B C 1
ATOM 4286 O O . LEU B 1 207 ? 4.527 23.172 23.812 1 98.81 207 LEU B O 1
ATOM 4290 N N . PHE B 1 208 ? 2.691 23.328 22.5 1 98.75 208 PHE B N 1
ATOM 4291 C CA . PHE B 1 208 ? 1.848 22.453 23.297 1 98.75 208 PHE B CA 1
ATOM 4292 C C . PHE B 1 208 ? 1.512 21.188 22.516 1 98.75 208 PHE B C 1
ATOM 4294 O O . PHE B 1 208 ? 0.747 21.219 21.547 1 98.75 208 PHE B O 1
ATOM 4301 N N . ASP B 1 209 ? 2.062 20.031 22.875 1 98.31 209 ASP B N 1
ATOM 4302 C CA . ASP B 1 209 ? 1.874 18.719 22.234 1 98.31 209 ASP B CA 1
ATOM 4303 C C . ASP B 1 209 ? 2.295 17.594 23.172 1 98.31 209 ASP B C 1
ATOM 4305 O O . ASP B 1 209 ? 2.676 17.844 24.328 1 98.31 209 ASP B O 1
ATOM 4309 N N . PHE B 1 210 ? 2.141 16.406 22.781 1 97.12 210 PHE B N 1
ATOM 4310 C CA . PHE B 1 210 ? 2.613 15.266 23.547 1 97.12 210 PHE B CA 1
ATOM 4311 C C . PHE B 1 210 ? 4.133 15.266 23.656 1 97.12 210 PHE B C 1
ATOM 4313 O O . PHE B 1 210 ? 4.82 15.781 22.766 1 97.12 210 PHE B O 1
ATOM 4320 N N . GLU B 1 211 ? 4.637 14.672 24.656 1 96.56 211 GLU B N 1
ATOM 4321 C CA . GLU B 1 211 ? 6.066 14.695 24.969 1 96.56 211 GLU B CA 1
ATOM 4322 C C . GLU B 1 211 ? 6.883 14.109 23.812 1 96.56 211 GLU B C 1
ATOM 4324 O O . GLU B 1 211 ? 7.891 14.688 23.406 1 96.56 211 GLU B O 1
ATOM 4329 N N . ASN B 1 212 ? 6.445 13 23.328 1 95.75 212 ASN B N 1
ATOM 4330 C CA . ASN B 1 212 ? 7.188 12.344 22.25 1 95.75 212 ASN B CA 1
ATOM 4331 C C . ASN B 1 212 ? 7.25 13.203 21 1 95.75 212 ASN B C 1
ATOM 4333 O O . ASN B 1 212 ? 8.242 13.18 20.266 1 95.75 212 ASN B O 1
ATOM 4337 N N . VAL B 1 213 ? 6.227 13.977 20.781 1 96.88 213 VAL B N 1
ATOM 4338 C CA . VAL B 1 213 ? 6.18 14.859 19.625 1 96.88 213 VAL B CA 1
ATOM 4339 C C . VAL B 1 213 ? 7.051 16.094 19.875 1 96.88 213 VAL B C 1
ATOM 4341 O O . VAL B 1 213 ? 7.785 16.531 18.984 1 96.88 213 VAL B O 1
ATOM 4344 N N . LEU B 1 214 ? 7.043 16.547 21.047 1 97.81 214 LEU B N 1
ATOM 4345 C CA . LEU B 1 214 ? 7.832 17.719 21.391 1 97.81 214 LEU B CA 1
ATOM 4346 C C . LEU B 1 214 ? 9.32 17.422 21.312 1 97.81 214 LEU B C 1
ATOM 4348 O O . LEU B 1 214 ? 10.133 18.312 21.062 1 97.81 214 LEU B O 1
ATOM 4352 N N . ASP B 1 215 ? 9.664 16.156 21.531 1 96.88 215 ASP B N 1
ATOM 4353 C CA . ASP B 1 215 ? 11.062 15.773 21.344 1 96.88 215 ASP B CA 1
ATOM 4354 C C . ASP B 1 215 ? 11.523 16.062 19.906 1 96.88 215 ASP B C 1
ATOM 4356 O O . ASP B 1 215 ? 12.656 16.516 19.703 1 96.88 215 ASP B O 1
ATOM 4360 N N . VAL B 1 216 ? 10.68 15.844 19.031 1 95.06 216 VAL B N 1
ATOM 4361 C CA . VAL B 1 216 ? 10.984 16.141 17.625 1 95.06 216 VAL B CA 1
ATOM 4362 C C . VAL B 1 216 ? 11.117 17.641 17.438 1 95.06 216 VAL B C 1
ATOM 4364 O O . VAL B 1 216 ? 12.07 18.109 16.797 1 95.06 216 VAL B O 1
ATOM 4367 N N . ALA B 1 217 ? 10.211 18.359 17.953 1 96.94 217 ALA B N 1
ATOM 4368 C CA . ALA B 1 217 ? 10.219 19.812 17.812 1 96.94 217 ALA B CA 1
ATOM 4369 C C . ALA B 1 217 ? 11.484 20.422 18.422 1 96.94 217 ALA B C 1
ATOM 4371 O O . ALA B 1 217 ? 12.086 21.328 17.844 1 96.94 217 ALA B O 1
ATOM 4372 N N . ARG B 1 218 ? 11.836 19.891 19.531 1 97.38 218 ARG B N 1
ATOM 4373 C CA . ARG B 1 218 ? 13.047 20.359 20.188 1 97.38 218 ARG B CA 1
ATOM 4374 C C . ARG B 1 218 ? 14.266 20.156 19.297 1 97.38 218 ARG B C 1
ATOM 4376 O O . ARG B 1 218 ? 15.078 21.062 19.125 1 97.38 218 ARG B O 1
ATOM 4383 N N . ALA B 1 219 ? 14.328 19.031 18.781 1 94.56 219 ALA B N 1
ATOM 4384 C CA . ALA B 1 219 ? 15.453 18.719 17.906 1 94.56 219 ALA B CA 1
ATOM 4385 C C . ALA B 1 219 ? 15.469 19.625 16.688 1 94.56 219 ALA B C 1
ATOM 4387 O O . ALA B 1 219 ? 16.531 20.094 16.266 1 94.56 219 ALA B O 1
ATOM 4388 N N . VAL B 1 220 ? 14.359 19.875 16.156 1 92.38 220 VAL B N 1
ATOM 4389 C CA . VAL B 1 220 ? 14.234 20.719 14.977 1 92.38 220 VAL B CA 1
ATOM 4390 C C . VAL B 1 220 ? 14.656 22.156 15.32 1 92.38 220 VAL B C 1
ATOM 4392 O O . VAL B 1 220 ? 15.43 22.766 14.586 1 92.38 220 VAL B O 1
ATOM 4395 N N . GLY B 1 221 ? 14.148 22.688 16.359 1 94.38 221 GLY B N 1
ATOM 4396 C CA . GLY B 1 221 ? 14.477 24.047 16.781 1 94.38 221 GLY B CA 1
ATOM 4397 C C . GLY B 1 221 ? 15.945 24.234 17.078 1 94.38 221 GLY B C 1
ATOM 4398 O O . GLY B 1 221 ? 16.547 25.234 16.672 1 94.38 221 GLY B O 1
ATOM 4399 N N . GLU B 1 222 ? 16.5 23.25 17.703 1 95.25 222 GLU B N 1
ATOM 4400 C CA . GLU B 1 222 ? 17.906 23.344 18.109 1 95.25 222 GLU B CA 1
ATOM 4401 C C . GLU B 1 222 ? 18.844 23.234 16.906 1 95.25 222 GLU B C 1
ATOM 4403 O O . GLU B 1 222 ? 19.938 23.797 16.922 1 95.25 222 GLU B O 1
ATOM 4408 N N . ALA B 1 223 ? 18.375 22.609 15.969 1 89.88 223 ALA B N 1
ATOM 4409 C CA . ALA B 1 223 ? 19.188 22.422 14.773 1 89.88 223 ALA B CA 1
ATOM 4410 C C . ALA B 1 223 ? 19.125 23.641 13.859 1 89.88 223 ALA B C 1
ATOM 4412 O O . ALA B 1 223 ? 19.938 23.781 12.938 1 89.88 223 ALA B O 1
ATOM 4413 N N . ASP B 1 224 ? 18.234 24.5 14.117 1 90.06 224 ASP B N 1
ATOM 4414 C CA . ASP B 1 224 ? 18.031 25.688 13.281 1 90.06 224 ASP B CA 1
ATOM 4415 C C . ASP B 1 224 ? 18.531 26.953 13.977 1 90.06 224 ASP B C 1
ATOM 4417 O O . ASP B 1 224 ? 17.844 27.516 14.828 1 90.06 224 ASP B O 1
ATOM 4421 N N . ALA B 1 225 ? 19.562 27.484 13.484 1 92.19 225 ALA B N 1
ATOM 4422 C CA . ALA B 1 225 ? 20.234 28.609 14.125 1 92.19 225 ALA B CA 1
ATOM 4423 C C . ALA B 1 225 ? 19.406 29.875 14.008 1 92.19 225 ALA B C 1
ATOM 4425 O O . ALA B 1 225 ? 19.641 30.844 14.742 1 92.19 225 ALA B O 1
ATOM 4426 N N . THR B 1 226 ? 18.469 29.859 13.18 1 92.5 226 THR B N 1
ATOM 4427 C CA . THR B 1 226 ? 17.656 31.062 12.977 1 92.5 226 THR B CA 1
ATOM 4428 C C . THR B 1 226 ? 16.547 31.141 14.016 1 92.5 226 THR B C 1
ATOM 4430 O O . THR B 1 226 ? 15.844 32.156 14.109 1 92.5 226 THR B O 1
ATOM 4433 N N . VAL B 1 227 ? 16.406 30.156 14.805 1 95.12 227 VAL B N 1
ATOM 4434 C CA . VAL B 1 227 ? 15.375 30.125 15.836 1 95.12 227 VAL B CA 1
ATOM 4435 C C . VAL B 1 227 ? 15.969 30.547 17.172 1 95.12 227 VAL B C 1
ATOM 4437 O O . VAL B 1 227 ? 16.891 29.891 17.688 1 95.12 227 VAL B O 1
ATOM 4440 N N . ASP B 1 228 ? 15.492 31.594 17.719 1 96.94 228 ASP B N 1
ATOM 4441 C CA . ASP B 1 228 ? 15.898 32 19.078 1 96.94 228 ASP B CA 1
ATOM 4442 C C . ASP B 1 228 ? 15.211 31.141 20.125 1 96.94 228 ASP B C 1
ATOM 4444 O O . ASP B 1 228 ? 14.117 31.469 20.594 1 96.94 228 ASP B O 1
ATOM 4448 N N . MET B 1 229 ? 15.867 30.188 20.594 1 96.94 229 MET B N 1
ATOM 4449 C CA . MET B 1 229 ? 15.297 29.172 21.469 1 96.94 229 MET B CA 1
ATOM 4450 C C . MET B 1 229 ? 14.977 29.75 22.844 1 96.94 229 MET B C 1
ATOM 4452 O O . MET B 1 229 ? 14.242 29.141 23.625 1 96.94 229 MET B O 1
ATOM 4456 N N . LYS B 1 230 ? 15.516 30.922 23.125 1 97.12 230 LYS B N 1
ATOM 4457 C CA . LYS B 1 230 ? 15.211 31.578 24.391 1 97.12 230 LYS B CA 1
ATOM 4458 C C . LYS B 1 230 ? 13.75 32.031 24.438 1 97.12 230 LYS B C 1
ATOM 4460 O O . LYS B 1 230 ? 13.195 32.219 25.531 1 97.12 230 LYS B O 1
ATOM 4465 N N . ARG B 1 231 ? 13.172 32.188 23.328 1 98.12 231 ARG B N 1
ATOM 4466 C CA . ARG B 1 231 ? 11.797 32.656 23.234 1 98.12 231 ARG B CA 1
ATOM 4467 C C . ARG B 1 231 ? 10.836 31.5 22.984 1 98.12 231 ARG B C 1
ATOM 4469 O O . ARG B 1 231 ? 9.672 31.703 22.641 1 98.12 231 ARG B O 1
ATOM 4476 N N . VAL B 1 232 ? 11.375 30.281 23.141 1 98.56 232 VAL B N 1
ATOM 4477 C CA . VAL B 1 232 ? 10.594 29.078 22.859 1 98.56 232 VAL B CA 1
ATOM 4478 C C . VAL B 1 232 ? 10.414 28.281 24.156 1 98.56 232 VAL B C 1
ATOM 4480 O O . VAL B 1 232 ? 11.391 27.969 24.844 1 98.56 232 VAL B O 1
ATOM 4483 N N . THR B 1 233 ? 9.25 27.969 24.469 1 98.5 233 THR B N 1
ATOM 4484 C CA . THR B 1 233 ? 8.922 27.094 25.578 1 98.5 233 THR B CA 1
ATOM 4485 C C . THR B 1 233 ? 8.211 25.828 25.094 1 98.5 233 THR B C 1
ATOM 4487 O O . THR B 1 233 ? 7.359 25.906 24.203 1 98.5 233 THR B O 1
ATOM 4490 N N . PHE B 1 234 ? 8.57 24.688 25.656 1 98.62 234 PHE B N 1
ATOM 4491 C CA . PHE B 1 234 ? 7.902 23.438 25.359 1 98.62 234 PHE B CA 1
ATOM 4492 C C . PHE B 1 234 ? 7.051 22.984 26.531 1 98.62 234 PHE B C 1
ATOM 4494 O O . PHE B 1 234 ? 7.535 22.891 27.656 1 98.62 234 PHE B O 1
ATOM 4501 N N . PHE B 1 235 ? 5.812 22.688 26.266 1 98.69 235 PHE B N 1
ATOM 4502 C CA . PHE B 1 235 ? 4.887 22.25 27.312 1 98.69 235 PHE B CA 1
ATOM 4503 C C . PHE B 1 235 ? 4.223 20.938 26.922 1 98.69 235 PHE B C 1
ATOM 4505 O O . PHE B 1 235 ? 3.215 20.922 26.219 1 98.69 235 PHE B O 1
ATOM 4512 N N . PRO B 1 236 ? 4.715 19.797 27.484 1 98.19 236 PRO B N 1
ATOM 4513 C CA . PRO B 1 236 ? 4.086 18.5 27.188 1 98.19 236 PRO B CA 1
ATOM 4514 C C . PRO B 1 236 ? 2.723 18.344 27.859 1 98.19 236 PRO B C 1
ATOM 4516 O O . PRO B 1 236 ? 2.566 18.672 29.031 1 98.19 236 PRO B O 1
ATOM 4519 N N . GLY B 1 237 ? 1.746 17.969 27.047 1 97.06 237 GLY B N 1
ATOM 4520 C CA . GLY B 1 237 ? 0.439 17.719 27.641 1 97.06 237 GLY B CA 1
ATOM 4521 C C . GLY B 1 237 ? -0.631 17.406 26.609 1 97.06 237 GLY B C 1
ATOM 4522 O O . GLY B 1 237 ? -0.335 17.281 25.422 1 97.06 237 GLY B O 1
ATOM 4523 N N . ASN B 1 238 ? -1.834 17.203 27.109 1 97.12 238 ASN B N 1
ATOM 4524 C CA . ASN B 1 238 ? -3.035 16.938 26.328 1 97.12 238 ASN B CA 1
ATOM 4525 C C . ASN B 1 238 ? -3.965 18.141 26.297 1 97.12 238 ASN B C 1
ATOM 4527 O O . ASN B 1 238 ? -4.52 18.531 27.328 1 97.12 238 ASN B O 1
ATOM 4531 N N . ALA B 1 239 ? -4.258 18.656 25.156 1 97.19 239 ALA B N 1
ATOM 4532 C CA . ALA B 1 239 ? -5 19.906 25 1 97.19 239 ALA B CA 1
ATOM 4533 C C . ALA B 1 239 ? -6.449 19.734 25.438 1 97.19 239 ALA B C 1
ATOM 4535 O O . ALA B 1 239 ? -7.137 20.734 25.703 1 97.19 239 ALA B O 1
ATOM 4536 N N . PHE B 1 240 ? -6.918 18.531 25.5 1 96.62 240 PHE B N 1
ATOM 4537 C CA . PHE B 1 240 ? -8.297 18.297 25.906 1 96.62 240 PHE B CA 1
ATOM 4538 C C . PHE B 1 240 ? -8.438 18.312 27.422 1 96.62 240 PHE B C 1
ATOM 4540 O O . PHE B 1 240 ? -9.539 18.453 27.953 1 96.62 240 PHE B O 1
ATOM 4547 N N . THR B 1 241 ? -7.301 18.172 28.141 1 96.81 241 THR B N 1
ATOM 4548 C CA . THR B 1 241 ? -7.418 18.016 29.578 1 96.81 241 THR B CA 1
ATOM 4549 C C . THR B 1 241 ? -6.527 19.016 30.312 1 96.81 241 THR B C 1
ATOM 4551 O O . THR B 1 241 ? -6.863 19.484 31.391 1 96.81 241 THR B O 1
ATOM 4554 N N . ASP B 1 242 ? -5.402 19.359 29.703 1 97.81 242 ASP B N 1
ATOM 4555 C CA . ASP B 1 242 ? -4.41 20.188 30.391 1 97.81 242 ASP B CA 1
ATOM 4556 C C . ASP B 1 242 ? -4.539 21.656 30 1 97.81 242 ASP B C 1
ATOM 4558 O O . ASP B 1 242 ? -4.922 21.969 28.859 1 97.81 242 ASP B O 1
ATOM 4562 N N . THR B 1 243 ? -4.184 22.516 30.891 1 98.12 243 THR B N 1
ATOM 4563 C CA . THR B 1 243 ? -4.105 23.938 30.625 1 98.12 243 THR B CA 1
ATOM 4564 C C . THR B 1 243 ? -2.656 24.391 30.453 1 98.12 243 THR B C 1
ATOM 4566 O O . THR B 1 243 ? -1.806 24.109 31.297 1 98.12 243 THR B O 1
ATOM 4569 N N . PRO B 1 244 ? -2.416 24.969 29.344 1 98.12 244 PRO B N 1
ATOM 4570 C CA . PRO B 1 244 ? -1.041 25.438 29.156 1 98.12 244 PRO B CA 1
ATOM 4571 C C . PRO B 1 244 ? -0.654 26.547 30.125 1 98.12 244 PRO B C 1
ATOM 4573 O O . PRO B 1 244 ? -1.528 27.188 30.719 1 98.12 244 PRO B O 1
ATOM 4576 N N . PRO B 1 245 ? 0.638 26.781 30.203 1 97.25 245 PRO B N 1
ATOM 4577 C CA . PRO B 1 245 ? 1.094 27.812 31.141 1 97.25 245 PRO B CA 1
ATOM 4578 C C . PRO B 1 245 ? 0.901 29.219 30.594 1 97.25 245 PRO B C 1
ATOM 4580 O O . PRO B 1 245 ? 0.749 29.406 29.391 1 97.25 245 PRO B O 1
ATOM 4583 N N . ASP B 1 246 ? 0.819 30.203 31.5 1 96.69 246 ASP B N 1
ATOM 4584 C CA . ASP B 1 246 ? 0.914 31.625 31.219 1 96.69 246 ASP B CA 1
ATOM 4585 C C . ASP B 1 246 ? -0.293 32.125 30.422 1 96.69 246 ASP B C 1
ATOM 4587 O O . ASP B 1 246 ? -0.158 32.969 29.531 1 96.69 246 ASP B O 1
ATOM 4591 N N . VAL B 1 247 ? -1.424 31.516 30.531 1 97.56 247 VAL B N 1
ATOM 4592 C CA . VAL B 1 247 ? -2.664 32 29.938 1 97.56 247 VAL B CA 1
ATOM 4593 C C . VAL B 1 247 ? -3.045 33.344 30.547 1 97.56 247 VAL B C 1
ATOM 4595 O O . VAL B 1 247 ? -2.736 33.625 31.703 1 97.56 247 VAL B O 1
ATOM 4598 N N . PRO B 1 248 ? -3.594 34.25 29.844 1 97.94 248 PRO B N 1
ATOM 4599 C CA . PRO B 1 248 ? -4.074 34.094 28.469 1 97.94 248 PRO B CA 1
ATOM 4600 C C . PRO B 1 248 ? -3.029 34.469 27.422 1 97.94 248 PRO B C 1
ATOM 4602 O O . PRO B 1 248 ? -2.135 35.281 27.703 1 97.94 248 PRO B O 1
ATOM 4605 N N . TYR B 1 249 ? -3.148 33.969 26.188 1 98.69 249 TYR B N 1
ATOM 4606 C CA . TYR B 1 249 ? -2.25 34.219 25.062 1 98.69 249 TYR B CA 1
ATOM 4607 C C . TYR B 1 249 ? -2.83 35.281 24.141 1 98.69 249 TYR B C 1
ATOM 4609 O O . TYR B 1 249 ? -4.027 35.562 24.188 1 98.69 249 TYR B O 1
ATOM 4617 N N . ASP B 1 250 ? -1.928 35.875 23.328 1 98.38 250 ASP B N 1
ATOM 4618 C CA . ASP B 1 250 ? -2.352 36.844 22.312 1 98.38 250 ASP B CA 1
ATOM 4619 C C . ASP B 1 250 ? -2.834 36.125 21.062 1 98.38 250 ASP B C 1
ATOM 4621 O O . ASP B 1 250 ? -3.66 36.656 20.312 1 98.38 250 ASP B O 1
ATOM 4625 N N . ALA B 1 251 ? -2.33 34.969 20.812 1 98.62 251 ALA B N 1
ATOM 4626 C CA . ALA B 1 251 ? -2.725 34.188 19.641 1 98.62 251 ALA B CA 1
ATOM 4627 C C . ALA B 1 251 ? -2.537 32.688 19.906 1 98.62 251 ALA B C 1
ATOM 4629 O O . ALA B 1 251 ? -1.673 32.281 20.688 1 98.62 251 ALA B O 1
ATOM 4630 N N . VAL B 1 252 ? -3.348 31.891 19.219 1 98.81 252 VAL B N 1
ATOM 4631 C CA . VAL B 1 252 ? -3.244 30.438 19.25 1 98.81 252 VAL B CA 1
ATOM 4632 C C . VAL B 1 252 ? -3.238 29.875 17.828 1 98.81 252 VAL B C 1
ATOM 4634 O O . VAL B 1 252 ? -4.008 30.328 16.984 1 98.81 252 VAL B O 1
ATOM 4637 N N . ILE B 1 253 ? -2.318 28.969 17.594 1 98.62 253 ILE B N 1
ATOM 4638 C CA . ILE B 1 253 ? -2.26 28.234 16.328 1 98.62 253 ILE B CA 1
ATOM 4639 C C . ILE B 1 253 ? -2.662 26.781 16.578 1 98.62 253 ILE B C 1
ATOM 4641 O O . ILE B 1 253 ? -2.236 26.156 17.547 1 98.62 253 ILE B O 1
ATOM 4645 N N . ILE B 1 254 ? -3.521 26.219 15.75 1 98.38 254 ILE B N 1
ATOM 4646 C CA . ILE B 1 254 ? -3.916 24.812 15.766 1 98.38 254 ILE B CA 1
ATOM 4647 C C . ILE B 1 254 ? -3.721 24.219 14.375 1 98.38 254 ILE B C 1
ATOM 4649 O O . ILE B 1 254 ? -4.402 24.594 13.422 1 98.38 254 ILE B O 1
ATOM 4653 N N . THR B 1 255 ? -2.842 23.234 14.305 1 95.56 255 THR B N 1
ATOM 4654 C CA . THR B 1 255 ? -2.543 22.734 12.969 1 95.56 255 THR B CA 1
ATOM 4655 C C . THR B 1 255 ? -2.773 21.219 12.898 1 95.56 255 THR B C 1
ATOM 4657 O O . THR B 1 255 ? -2.305 20.469 13.758 1 95.56 255 THR B O 1
ATOM 4660 N N . ASN B 1 256 ? -3.537 20.766 11.875 1 92.69 256 ASN B N 1
ATOM 4661 C CA . ASN B 1 256 ? -3.711 19.359 11.484 1 92.69 256 ASN B CA 1
ATOM 4662 C C . ASN B 1 256 ? -4.16 18.5 12.656 1 92.69 256 ASN B C 1
ATOM 4664 O O . ASN B 1 256 ? -3.607 17.422 12.891 1 92.69 256 ASN B O 1
ATOM 4668 N N . MET B 1 257 ? -5.105 18.953 13.375 1 94.75 257 MET B N 1
ATOM 4669 C CA . MET B 1 257 ? -5.52 18.25 14.594 1 94.75 257 MET B CA 1
ATOM 4670 C C . MET B 1 257 ? -7.02 17.969 14.57 1 94.75 257 MET B C 1
ATOM 4672 O O . MET B 1 257 ? -7.453 16.875 14.938 1 94.75 257 MET B O 1
ATOM 4676 N N . LEU B 1 258 ? -7.805 18.875 14.102 1 96.44 258 LEU B N 1
ATOM 4677 C CA . LEU B 1 258 ? -9.25 18.828 14.312 1 96.44 258 LEU B CA 1
ATOM 4678 C C . LEU B 1 258 ? -9.852 17.609 13.617 1 96.44 258 LEU B C 1
ATOM 4680 O O . LEU B 1 258 ? -10.828 17.031 14.109 1 96.44 258 LEU B O 1
ATOM 4684 N N . HIS B 1 259 ? -9.312 17.188 12.523 1 94.19 259 HIS B N 1
ATOM 4685 C CA . HIS B 1 259 ? -9.859 16.078 11.758 1 94.19 259 HIS B CA 1
ATOM 4686 C C . HIS B 1 259 ? -9.727 14.766 12.516 1 94.19 259 HIS B C 1
ATOM 4688 O O . HIS B 1 259 ? -10.352 13.766 12.156 1 94.19 259 HIS B O 1
ATOM 4694 N N . LEU B 1 260 ? -8.977 14.734 13.578 1 94.94 260 LEU B N 1
ATOM 4695 C CA . LEU B 1 260 ? -8.75 13.5 14.336 1 94.94 260 LEU B CA 1
ATOM 4696 C C . LEU B 1 260 ? -9.883 13.266 15.328 1 94.94 260 LEU B C 1
ATOM 4698 O O . LEU B 1 260 ? -10.023 12.164 15.859 1 94.94 260 LEU B O 1
ATOM 4702 N N . PHE B 1 261 ? -10.734 14.289 15.562 1 96.25 261 PHE B N 1
ATOM 4703 C CA . PHE B 1 261 ? -11.68 14.203 16.672 1 96.25 261 PHE B CA 1
ATOM 4704 C C . PHE B 1 261 ? -13.094 14.531 16.188 1 96.25 261 PHE B C 1
ATOM 4706 O O . PHE B 1 261 ? -13.273 15.078 15.102 1 96.25 261 PHE B O 1
ATOM 4713 N N . SER B 1 262 ? -14.055 14.188 17.078 1 95.75 262 SER B N 1
ATOM 4714 C CA . SER B 1 262 ? -15.453 14.453 16.766 1 95.75 262 SER B CA 1
ATOM 4715 C C . SER B 1 262 ? -15.766 15.945 16.828 1 95.75 262 SER B C 1
ATOM 4717 O O . SER B 1 262 ? -14.992 16.719 17.406 1 95.75 262 SER B O 1
ATOM 4719 N N . ALA B 1 263 ? -16.891 16.25 16.281 1 95.88 263 ALA B N 1
ATOM 4720 C CA . ALA B 1 263 ? -17.344 17.641 16.312 1 95.88 263 ALA B CA 1
ATOM 4721 C C . ALA B 1 263 ? -17.531 18.109 17.766 1 95.88 263 ALA B C 1
ATOM 4723 O O . ALA B 1 263 ? -17.172 19.234 18.109 1 95.88 263 ALA B O 1
ATOM 4724 N N . ASP B 1 264 ? -18.047 17.234 18.531 1 97 264 ASP B N 1
ATOM 4725 C CA . ASP B 1 264 ? -18.281 17.578 19.922 1 97 264 ASP B CA 1
ATOM 4726 C C . ASP B 1 264 ? -16.953 17.797 20.672 1 97 264 ASP B C 1
ATOM 4728 O O . ASP B 1 264 ? -16.812 18.75 21.438 1 97 264 ASP B O 1
ATOM 4732 N N . ALA B 1 265 ? -16.078 16.922 20.438 1 97.06 265 ALA B N 1
ATOM 4733 C CA . ALA B 1 265 ? -14.766 17.062 21.062 1 97.06 265 ALA B CA 1
ATOM 4734 C C . ALA B 1 265 ? -14.062 18.344 20.594 1 97.06 265 ALA B C 1
ATOM 4736 O O . ALA B 1 265 ? -13.43 19.031 21.391 1 97.06 265 ALA B O 1
ATOM 4737 N N . ASN B 1 266 ? -14.164 18.578 19.344 1 98.19 266 ASN B N 1
ATOM 4738 C CA . ASN B 1 266 ? -13.555 19.781 18.781 1 98.19 266 ASN B CA 1
ATOM 4739 C C . ASN B 1 266 ? -14.18 21.047 19.344 1 98.19 266 ASN B C 1
ATOM 4741 O O . ASN B 1 266 ? -13.477 22.016 19.625 1 98.19 266 ASN B O 1
ATOM 4745 N N . LEU B 1 267 ? -15.477 21.047 19.484 1 98.12 267 LEU B N 1
ATOM 4746 C CA . LEU B 1 267 ? -16.141 22.188 20.094 1 98.12 267 LEU B CA 1
ATOM 4747 C C . LEU B 1 267 ? -15.648 22.422 21.516 1 98.12 267 LEU B C 1
ATOM 4749 O O . LEU B 1 267 ? -15.375 23.547 21.906 1 98.12 267 LEU B O 1
ATOM 4753 N N . GLY B 1 268 ? -15.531 21.344 22.234 1 98.12 268 GLY B N 1
ATOM 4754 C CA . GLY B 1 268 ? -14.953 21.438 23.562 1 98.12 268 GLY B CA 1
ATOM 4755 C C . GLY B 1 268 ? -13.555 22.031 23.562 1 98.12 268 GLY B C 1
ATOM 4756 O O . GLY B 1 268 ? -13.234 22.891 24.391 1 98.12 268 GLY B O 1
ATOM 4757 N N . LEU B 1 269 ? -12.773 21.578 22.672 1 98.38 269 LEU B N 1
ATOM 4758 C CA . LEU B 1 269 ? -11.398 22.062 22.562 1 98.38 269 LEU B CA 1
ATOM 4759 C C . LEU B 1 269 ? -11.383 23.547 22.219 1 98.38 269 LEU B C 1
ATOM 4761 O O . LEU B 1 269 ? -10.602 24.312 22.781 1 98.38 269 LEU B O 1
ATOM 4765 N N . LEU B 1 270 ? -12.203 23.938 21.281 1 98.62 270 LEU B N 1
ATOM 4766 C CA . LEU B 1 270 ? -12.227 25.328 20.828 1 98.62 270 LEU B CA 1
ATOM 4767 C C . LEU B 1 270 ? -12.719 26.25 21.953 1 98.62 270 LEU B C 1
ATOM 4769 O O . LEU B 1 270 ? -12.273 27.391 22.062 1 98.62 270 LEU B O 1
ATOM 4773 N N . LYS B 1 271 ? -13.609 25.766 22.781 1 98.56 271 LYS B N 1
ATOM 4774 C CA . LYS B 1 271 ? -14.008 26.531 23.969 1 98.56 271 LYS B CA 1
ATOM 4775 C C . LYS B 1 271 ? -12.836 26.719 24.922 1 98.56 271 LYS B C 1
ATOM 4777 O O . LYS B 1 271 ? -12.664 27.797 25.484 1 98.56 271 LYS B O 1
ATOM 4782 N N . ARG B 1 272 ? -12.086 25.672 25.078 1 98.62 272 ARG B N 1
ATOM 4783 C CA . ARG B 1 272 ? -10.883 25.781 25.891 1 98.62 272 ARG B CA 1
ATOM 4784 C C . ARG B 1 272 ? -9.922 26.812 25.297 1 98.62 272 ARG B C 1
ATOM 4786 O O . ARG B 1 272 ? -9.406 27.672 26 1 98.62 272 ARG B O 1
ATOM 4793 N N . VAL B 1 273 ? -9.742 26.703 24.047 1 98.75 273 VAL B N 1
ATOM 4794 C CA . VAL B 1 273 ? -8.836 27.625 23.359 1 98.75 273 VAL B CA 1
ATOM 4795 C C . VAL B 1 273 ? -9.312 29.062 23.531 1 98.75 273 VAL B C 1
ATOM 4797 O O . VAL B 1 273 ? -8.508 29.969 23.75 1 98.75 273 VAL B O 1
ATOM 4800 N N . HIS B 1 274 ? -10.578 29.266 23.391 1 98.62 274 HIS B N 1
ATOM 4801 C CA . HIS B 1 274 ? -11.148 30.578 23.594 1 98.62 274 HIS B CA 1
ATOM 4802 C C . HIS B 1 274 ? -10.805 31.125 24.984 1 98.62 274 HIS B C 1
ATOM 4804 O O . HIS B 1 274 ? -10.438 32.281 25.125 1 98.62 274 HIS B O 1
ATOM 4810 N N . SER B 1 275 ? -10.844 30.25 25.953 1 98.25 275 SER B N 1
ATOM 4811 C CA . SER B 1 275 ? -10.555 30.641 27.328 1 98.25 275 SER B CA 1
ATOM 4812 C C . SER B 1 275 ? -9.07 30.938 27.516 1 98.25 275 SER B C 1
ATOM 4814 O O . SER B 1 275 ? -8.672 31.594 28.469 1 98.25 275 SER B O 1
ATOM 4816 N N . TRP B 1 276 ? -8.219 30.375 26.609 1 98.69 276 TRP B N 1
ATOM 4817 C CA . TRP B 1 276 ? -6.777 30.562 26.703 1 98.69 276 TRP B CA 1
ATOM 4818 C C . TRP B 1 276 ? -6.352 31.859 26.016 1 98.69 276 TRP B C 1
ATOM 4820 O O . TRP B 1 276 ? -5.184 32.25 26.078 1 98.69 276 TRP B O 1
ATOM 4830 N N . LEU B 1 277 ? -7.297 32.562 25.406 1 98.62 277 LEU B N 1
ATOM 4831 C CA . LEU B 1 277 ? -6.961 33.719 24.609 1 98.62 277 LEU B CA 1
ATOM 4832 C C . LEU B 1 277 ? -7.402 35 25.312 1 98.62 277 LEU B C 1
ATOM 4834 O O . LEU B 1 277 ? -8.445 35.031 25.969 1 98.62 277 LEU B O 1
ATOM 4838 N N . LYS B 1 278 ? -6.641 36.094 25.141 1 97.88 278 LYS B N 1
ATOM 4839 C CA . LYS B 1 278 ? -7.051 37.438 25.547 1 97.88 278 LYS B CA 1
ATOM 4840 C C . LYS B 1 278 ? -8.227 37.938 24.703 1 97.88 278 LYS B C 1
ATOM 4842 O O . LYS B 1 278 ? -8.453 37.438 23.594 1 97.88 278 LYS B O 1
ATOM 4847 N N . PRO B 1 279 ? -8.969 38.906 25.297 1 96.75 279 PRO B N 1
ATOM 4848 C CA . PRO B 1 279 ? -9.953 39.562 24.438 1 96.75 279 PRO B CA 1
ATOM 4849 C C . PRO B 1 279 ? -9.32 40.156 23.172 1 96.75 279 PRO B C 1
ATOM 4851 O O . PRO B 1 279 ? -8.297 40.844 23.25 1 96.75 279 PRO B O 1
ATOM 4854 N N . GLY B 1 280 ? -9.891 39.812 22.109 1 96.12 280 GLY B N 1
ATOM 4855 C CA . GLY B 1 280 ? -9.328 40.25 20.844 1 96.12 280 GLY B CA 1
ATOM 4856 C C . GLY B 1 280 ? -8.203 39.375 20.328 1 96.12 280 GLY B C 1
ATOM 4857 O O . GLY B 1 280 ? -7.629 39.656 19.266 1 96.12 280 GLY B O 1
ATOM 4858 N N . GLY B 1 281 ? -7.914 38.344 21.078 1 97.56 281 GLY B N 1
ATOM 4859 C CA . GLY B 1 281 ? -6.871 37.406 20.672 1 97.56 281 GLY B CA 1
ATOM 4860 C C . GLY B 1 281 ? -7.227 36.625 19.422 1 97.56 281 GLY B C 1
ATOM 4861 O O . GLY B 1 281 ? -8.406 36.406 19.141 1 97.56 281 GLY B O 1
ATOM 4862 N N . HIS B 1 282 ? -6.242 36.156 18.688 1 97.94 282 HIS B N 1
ATOM 4863 C CA . HIS B 1 282 ? -6.445 35.531 17.391 1 97.94 282 HIS B CA 1
ATOM 4864 C C . HIS B 1 282 ? -6.289 34 17.5 1 97.94 282 HIS B C 1
ATOM 4866 O O . HIS B 1 282 ? -5.496 33.531 18.312 1 97.94 282 HIS B O 1
ATOM 4872 N N . VAL B 1 283 ? -7.039 33.344 16.688 1 98.5 283 VAL B N 1
ATOM 4873 C CA . VAL B 1 283 ? -6.844 31.922 16.484 1 98.5 283 VAL B CA 1
ATOM 4874 C C . VAL B 1 283 ? -6.594 31.641 15.008 1 98.5 283 VAL B C 1
ATOM 4876 O O . VAL B 1 283 ? -7.258 32.188 14.133 1 98.5 283 VAL B O 1
ATOM 4879 N N . PHE B 1 284 ? -5.57 30.891 14.711 1 98.31 284 PHE B N 1
ATOM 4880 C CA . PHE B 1 284 ? -5.195 30.422 13.383 1 98.31 284 PHE B CA 1
ATOM 4881 C C . PHE B 1 284 ? -5.301 28.906 13.281 1 98.31 284 PHE B C 1
ATOM 4883 O O . PHE B 1 284 ? -4.594 28.188 13.992 1 98.31 284 PHE B O 1
ATOM 4890 N N . ILE B 1 285 ? -6.16 28.406 12.422 1 98.19 285 ILE B N 1
ATOM 4891 C CA . ILE B 1 285 ? -6.34 26.984 12.234 1 98.19 285 ILE B CA 1
ATOM 4892 C C . ILE B 1 285 ? -5.898 26.578 10.828 1 98.19 285 ILE B C 1
ATOM 4894 O O . ILE B 1 285 ? -6.328 27.188 9.844 1 98.19 285 ILE B O 1
ATOM 4898 N N . VAL B 1 286 ? -5.004 25.609 10.789 1 95.44 286 VAL B N 1
ATOM 4899 C CA . VAL B 1 286 ? -4.566 25.078 9.508 1 95.44 286 VAL B CA 1
ATOM 4900 C C . VAL B 1 286 ? -4.938 23.609 9.406 1 95.44 286 VAL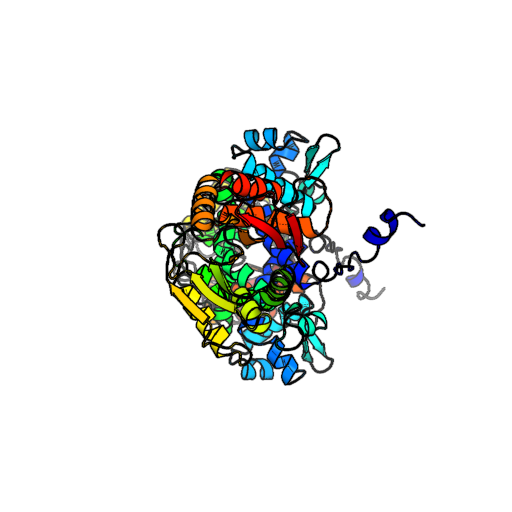 B C 1
ATOM 4902 O O . VAL B 1 286 ? -4.719 22.844 10.344 1 95.44 286 VAL B O 1
ATOM 4905 N N . GLY B 1 287 ? -5.5 23.203 8.336 1 90.94 287 GLY B N 1
ATOM 4906 C CA . GLY B 1 287 ? -5.848 21.812 8.078 1 90.94 287 GLY B CA 1
ATOM 4907 C C . GLY B 1 287 ? -6.363 21.578 6.668 1 90.94 287 GLY B C 1
ATOM 4908 O O . GLY B 1 287 ? -6.371 22.5 5.844 1 90.94 287 GLY B O 1
ATOM 4909 N N . ILE B 1 288 ? -6.621 20.344 6.395 1 86 288 ILE B N 1
ATOM 4910 C CA . ILE B 1 288 ? -7.207 19.969 5.113 1 86 288 ILE B CA 1
ATOM 4911 C C . ILE B 1 288 ? -8.734 20.047 5.203 1 86 288 ILE B C 1
ATOM 4913 O O . ILE B 1 288 ? -9.352 19.312 5.977 1 86 288 ILE B O 1
ATOM 4917 N N . CYS B 1 289 ? -9.352 20.969 4.449 1 85.44 289 CYS B N 1
ATOM 4918 C CA . CYS B 1 289 ? -10.797 21.172 4.473 1 85.44 289 CYS B CA 1
ATOM 4919 C C . CYS B 1 289 ? -11.414 20.844 3.121 1 85.44 289 CYS B C 1
ATOM 4921 O O . CYS B 1 289 ? -11.266 21.609 2.162 1 85.44 289 CYS B O 1
ATOM 4923 N N . PRO B 1 290 ? -12.125 19.688 3.082 1 77 290 PRO B N 1
ATOM 4924 C CA . PRO B 1 290 ? -12.773 19.359 1.809 1 77 290 PRO B CA 1
ATOM 4925 C C . PRO B 1 290 ? -13.781 20.438 1.381 1 77 290 PRO B C 1
ATOM 4927 O O . PRO B 1 290 ? -14.367 21.109 2.229 1 77 290 PRO B O 1
ATOM 4930 N N . PRO B 1 291 ? -13.812 20.562 0.068 1 69 291 PRO B N 1
ATOM 4931 C CA . PRO B 1 291 ? -14.805 21.531 -0.413 1 69 291 PRO B CA 1
ATOM 4932 C C . PRO B 1 291 ? -16.25 21.078 -0.158 1 69 291 PRO B C 1
ATOM 4934 O O . PRO B 1 291 ? -16.5 19.875 -0.069 1 69 291 PRO B O 1
ATOM 4937 N N . THR B 1 292 ? -17.094 21.984 0.118 1 61.12 292 THR B N 1
ATOM 4938 C CA . THR B 1 292 ? -18.5 21.672 0.387 1 61.12 292 THR B CA 1
ATOM 4939 C C . THR B 1 292 ? -19.234 21.344 -0.907 1 61.12 292 THR B C 1
ATOM 4941 O O . THR B 1 292 ? -20.312 20.75 -0.876 1 61.12 292 THR B O 1
ATOM 4944 N N . THR B 1 293 ? -18.641 21.891 -1.942 1 55.59 293 THR B N 1
ATOM 4945 C CA . THR B 1 293 ? -19.359 21.594 -3.17 1 55.59 293 THR B CA 1
ATOM 4946 C C . THR B 1 293 ? -18.922 20.25 -3.754 1 55.59 293 THR B C 1
ATOM 4948 O O . THR B 1 293 ? -17.719 19.969 -3.844 1 55.59 293 THR B O 1
ATOM 4951 N N . PRO B 1 294 ? -19.875 19.359 -3.74 1 50.09 294 PRO B N 1
ATOM 4952 C CA . PRO B 1 294 ? -19.562 18.016 -4.234 1 50.09 294 PRO B CA 1
ATOM 4953 C C . PRO B 1 294 ? -18.672 18.047 -5.477 1 50.09 294 PRO B C 1
ATOM 4955 O O . PRO B 1 294 ? -17.812 17.172 -5.633 1 50.09 294 PRO B O 1
ATOM 4958 N N . TYR B 1 295 ? -19.156 18.641 -6.566 1 42.81 295 TYR B N 1
ATOM 4959 C CA . TYR B 1 295 ? -18.703 18.406 -7.934 1 42.81 295 TYR B CA 1
ATOM 4960 C C . TYR B 1 295 ? -17.469 19.25 -8.258 1 42.81 295 TYR B C 1
ATOM 4962 O O . TYR B 1 295 ? -17.125 19.438 -9.422 1 42.81 295 TYR B O 1
ATOM 4970 N N . SER B 1 296 ? -17.016 19.875 -7.285 1 41.47 296 SER B N 1
ATOM 4971 C CA . SER B 1 296 ? -15.961 20.688 -7.883 1 41.47 296 SER B CA 1
ATOM 4972 C C . SER B 1 296 ? -14.781 19.828 -8.328 1 41.47 296 SER B C 1
ATOM 4974 O O . SER B 1 296 ? -14.32 18.969 -7.582 1 41.47 296 SER B O 1
ATOM 4976 N N . LEU B 1 297 ? -14.711 19.594 -9.539 1 40.94 297 LEU B N 1
ATOM 4977 C CA . LEU B 1 297 ? -13.664 18.891 -10.281 1 40.94 297 LEU B CA 1
ATOM 4978 C C . LEU B 1 297 ? -12.297 19.484 -9.961 1 40.94 297 LEU B C 1
ATOM 4980 O O . LEU B 1 297 ? -11.336 19.266 -10.703 1 40.94 297 LEU B O 1
ATOM 4984 N N . TRP B 1 298 ? -12.305 20.297 -8.992 1 39.47 298 TRP B N 1
ATOM 4985 C CA . TRP B 1 298 ? -10.969 20.859 -8.844 1 39.47 298 TRP B CA 1
ATOM 4986 C C . TRP B 1 298 ? -9.969 19.797 -8.438 1 39.47 298 TRP B C 1
ATOM 4988 O O . TRP B 1 298 ? -10.297 18.875 -7.68 1 39.47 298 TRP B O 1
ATOM 4998 N N . GLU B 1 299 ? -8.945 19.672 -9.156 1 44.31 299 GLU B N 1
ATOM 4999 C CA . GLU B 1 299 ? -7.812 18.75 -9.078 1 44.31 299 GLU B CA 1
ATOM 5000 C C . GLU B 1 299 ? -7.406 18.5 -7.629 1 44.31 299 GLU B C 1
ATOM 5002 O O . GLU B 1 299 ? -7.062 17.375 -7.266 1 44.31 299 GLU B O 1
ATOM 5007 N N . GLY B 1 300 ? -7.363 19.594 -6.801 1 48.75 300 GLY B N 1
ATOM 5008 C CA . GLY B 1 300 ? -6.949 19.406 -5.418 1 48.75 300 GLY B CA 1
ATOM 5009 C C . GLY B 1 300 ? -7.945 18.594 -4.605 1 48.75 300 GLY B C 1
ATOM 5010 O O . GLY B 1 300 ? -7.613 18.094 -3.529 1 48.75 300 GLY B O 1
ATOM 5011 N N . GLN B 1 301 ? -9.039 18.359 -5.207 1 53.34 301 GLN B N 1
ATOM 5012 C CA . GLN B 1 301 ? -10.164 17.703 -4.543 1 53.34 301 GLN B CA 1
ATOM 5013 C C . GLN B 1 301 ? -9.93 16.203 -4.406 1 53.34 301 GLN B C 1
ATOM 5015 O O . GLN B 1 301 ? -10.391 15.586 -3.443 1 53.34 301 GLN B O 1
ATOM 5020 N N . SER B 1 302 ? -9.094 15.781 -5.324 1 57.94 302 SER B N 1
ATOM 5021 C CA . SER B 1 302 ? -8.82 14.344 -5.285 1 57.94 302 SER B CA 1
ATOM 5022 C C . SER B 1 302 ? -8.086 13.953 -4.012 1 57.94 302 SER B C 1
ATOM 5024 O O . SER B 1 302 ? -8.453 12.984 -3.346 1 57.94 302 SER B O 1
ATOM 5026 N N . MET B 1 303 ? -7.23 14.812 -3.619 1 63.41 303 MET B N 1
ATOM 5027 C CA . MET B 1 303 ? -6.438 14.5 -2.436 1 63.41 303 MET B CA 1
ATOM 5028 C C . MET B 1 303 ? -7.27 14.641 -1.166 1 63.41 303 MET B C 1
ATOM 5030 O O . MET B 1 303 ? -7.094 13.883 -0.216 1 63.41 303 MET B O 1
ATOM 5034 N N . MET B 1 304 ? -8.234 15.516 -1.348 1 64.25 304 MET B N 1
ATOM 5035 C CA . MET B 1 304 ? -9.055 15.781 -0.167 1 64.25 304 MET B CA 1
ATOM 5036 C C . MET B 1 304 ? -10.016 14.625 0.097 1 64.25 304 MET B C 1
ATOM 5038 O O . MET B 1 304 ? -10.25 14.266 1.25 1 64.25 304 MET B O 1
ATOM 5042 N N . ARG B 1 305 ? -10.516 14.062 -0.952 1 66.38 305 ARG B N 1
ATOM 5043 C CA . ARG B 1 305 ? -11.414 12.922 -0.781 1 66.38 305 ARG B CA 1
ATOM 5044 C C . ARG B 1 305 ? -10.648 11.695 -0.298 1 66.38 305 ARG B C 1
ATOM 5046 O O . ARG B 1 305 ? -11.156 10.922 0.521 1 66.38 305 ARG B O 1
ATOM 5053 N N . ALA B 1 306 ? -9.484 11.641 -0.789 1 77.12 306 ALA B N 1
ATOM 5054 C CA . ALA B 1 306 ? -8.633 10.562 -0.303 1 77.12 306 ALA B CA 1
ATOM 5055 C C . ALA B 1 306 ? -8.328 10.727 1.184 1 77.12 306 ALA B C 1
ATOM 5057 O O . ALA B 1 306 ? -8.273 9.742 1.925 1 77.12 306 ALA B O 1
ATOM 5058 N N . PHE B 1 307 ? -8.32 12.008 1.551 1 82.44 307 PHE B N 1
ATOM 5059 C CA . PHE B 1 307 ? -8.031 12.32 2.945 1 82.44 307 PHE B CA 1
ATOM 5060 C C . PHE B 1 307 ? -9.156 11.844 3.854 1 82.44 307 PHE B C 1
ATOM 5062 O O . PHE B 1 30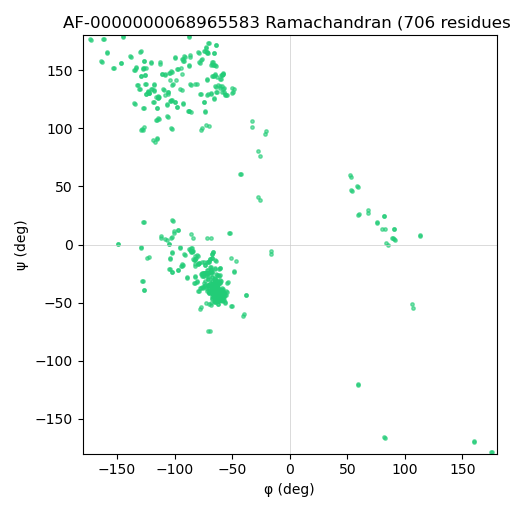7 ? -8.906 11.328 4.945 1 82.44 307 PHE B O 1
ATOM 5069 N N . SER B 1 308 ? -10.367 11.938 3.375 1 84.75 308 SER B N 1
ATOM 5070 C CA . SER B 1 308 ? -11.508 11.508 4.176 1 84.75 308 SER B CA 1
ATOM 5071 C C . SER B 1 308 ? -11.453 10.016 4.469 1 84.75 308 SER B C 1
ATOM 5073 O O . SER B 1 308 ? -11.797 9.578 5.57 1 84.75 308 SER B O 1
ATOM 5075 N N . LEU B 1 309 ? -11.031 9.273 3.561 1 89.81 309 LEU B N 1
ATOM 5076 C CA . LEU B 1 309 ? -10.945 7.832 3.74 1 89.81 309 LEU B CA 1
ATOM 5077 C C . LEU B 1 309 ? -9.789 7.465 4.66 1 89.81 309 LEU B C 1
ATOM 5079 O O . LEU B 1 309 ? -9.875 6.5 5.422 1 89.81 309 LEU B O 1
ATOM 5083 N N . VAL B 1 310 ? -8.766 8.242 4.543 1 89.44 310 VAL B N 1
ATOM 5084 C CA . VAL B 1 310 ? -7.625 8.031 5.43 1 89.44 310 VAL B CA 1
ATOM 5085 C C . VAL B 1 310 ? -8.047 8.266 6.875 1 89.44 310 VAL B C 1
ATOM 5087 O O . VAL B 1 310 ? -7.754 7.449 7.754 1 89.44 310 VAL B O 1
ATOM 5090 N N . ILE B 1 311 ? -8.734 9.367 7.09 1 91.19 311 ILE B N 1
ATOM 5091 C CA . ILE B 1 311 ? -9.172 9.719 8.438 1 91.19 311 ILE B CA 1
ATOM 5092 C C . ILE B 1 311 ? -10.141 8.656 8.961 1 91.19 311 ILE B C 1
ATOM 5094 O O . ILE B 1 311 ? -10.078 8.266 10.125 1 91.19 311 ILE B O 1
ATOM 5098 N N . LEU B 1 312 ? -11.023 8.172 8.133 1 91.38 312 LEU B N 1
ATOM 5099 C CA . LEU B 1 312 ? -11.969 7.129 8.508 1 91.38 312 LEU B CA 1
ATOM 5100 C C . LEU B 1 312 ? -11.242 5.871 8.969 1 91.38 312 LEU B C 1
ATOM 5102 O O . LEU B 1 312 ? -11.633 5.25 9.961 1 91.38 312 LEU B O 1
ATOM 5106 N N . ALA B 1 313 ? -10.211 5.535 8.266 1 92.44 313 ALA B N 1
ATOM 5107 C CA . ALA B 1 313 ? -9.453 4.328 8.578 1 92.44 313 ALA B CA 1
ATOM 5108 C C . ALA B 1 313 ? -8.633 4.512 9.859 1 92.44 313 ALA B C 1
ATOM 5110 O O . ALA B 1 313 ? -8.406 3.551 10.594 1 92.44 313 ALA B O 1
ATOM 5111 N N . MET B 1 314 ? -8.32 5.758 10.18 1 93.69 314 MET B N 1
ATOM 5112 C CA . MET B 1 314 ? -7.324 6 11.211 1 93.69 314 MET B CA 1
ATOM 5113 C C . MET B 1 314 ? -7.992 6.391 12.531 1 93.69 314 MET B C 1
ATOM 5115 O O . MET B 1 314 ? -7.387 6.27 13.594 1 93.69 314 MET B O 1
ATOM 5119 N N . THR B 1 315 ? -9.188 6.902 12.414 1 94.75 315 THR B N 1
ATOM 5120 C CA . THR B 1 315 ? -9.773 7.484 13.625 1 94.75 315 THR B CA 1
ATOM 5121 C C . THR B 1 315 ? -11.156 6.898 13.891 1 94.75 315 THR B C 1
ATOM 5123 O O . THR B 1 315 ? -11.867 6.516 12.953 1 94.75 315 THR B O 1
ATOM 5126 N N . ARG B 1 316 ? -11.539 6.855 15.133 1 93.75 316 ARG B N 1
ATOM 5127 C CA . ARG B 1 316 ? -12.852 6.348 15.531 1 93.75 316 ARG B CA 1
ATOM 5128 C C . ARG B 1 316 ? -13.922 7.43 15.391 1 93.75 316 ARG B C 1
ATOM 5130 O O . ARG B 1 316 ? -15.062 7.133 15.047 1 93.75 316 ARG B O 1
ATOM 5137 N N . ASN B 1 317 ? -13.469 8.617 15.625 1 91.5 317 ASN B N 1
ATOM 5138 C CA . ASN B 1 317 ? -14.484 9.656 15.727 1 91.5 317 ASN B CA 1
ATOM 5139 C C . ASN B 1 317 ? -14.156 10.844 14.828 1 91.5 317 ASN B C 1
ATOM 5141 O O . ASN B 1 317 ? -14.93 11.797 14.742 1 91.5 317 ASN B O 1
ATOM 5145 N N . GLY B 1 318 ? -13.07 10.789 14.188 1 92.44 318 GLY B N 1
ATOM 5146 C CA . GLY B 1 318 ? -12.633 11.914 13.383 1 92.44 318 GLY B CA 1
ATOM 5147 C C . GLY B 1 318 ? -13.336 11.992 12.039 1 92.44 318 GLY B C 1
ATOM 5148 O O . GLY B 1 318 ? -14.016 11.047 11.625 1 92.44 318 GLY B O 1
ATOM 5149 N N . LYS B 1 319 ? -13.219 13.125 11.422 1 89.38 319 LYS B N 1
ATOM 5150 C CA . LYS B 1 319 ? -13.688 13.367 10.055 1 89.38 319 LYS B CA 1
ATOM 5151 C C . LYS B 1 319 ? -13.055 14.625 9.469 1 89.38 319 LYS B C 1
ATOM 5153 O O . LYS B 1 319 ? -12.586 15.484 10.211 1 89.38 319 LYS B O 1
ATOM 5158 N N . ALA B 1 320 ? -13.039 14.664 8.188 1 88 320 ALA B N 1
ATOM 5159 C CA . ALA B 1 320 ? -12.617 15.898 7.531 1 88 320 ALA B CA 1
ATOM 5160 C C . ALA B 1 320 ? -13.703 16.969 7.613 1 88 320 ALA B C 1
ATOM 5162 O O . ALA B 1 320 ? -14.836 16.734 7.191 1 88 320 ALA B O 1
ATOM 5163 N N . TYR B 1 321 ? -13.336 18.078 8.172 1 91.5 321 TYR B N 1
ATOM 5164 C CA . TYR B 1 321 ? -14.297 19.156 8.328 1 91.5 321 TYR B CA 1
ATOM 5165 C C . TYR B 1 321 ? -14.094 20.234 7.27 1 91.5 321 TYR B C 1
ATOM 5167 O O . TYR B 1 321 ? -12.953 20.578 6.945 1 91.5 321 TYR B O 1
ATOM 5175 N N . SER B 1 322 ? -15.18 20.703 6.738 1 88.5 322 SER B N 1
ATOM 5176 C CA . SER B 1 322 ? -15.109 21.844 5.84 1 88.5 322 SER B CA 1
ATOM 5177 C C . SER B 1 322 ? -14.797 23.125 6.609 1 88.5 322 SER B C 1
ATOM 5179 O O . SER B 1 322 ? -14.93 23.172 7.832 1 88.5 322 SER B O 1
ATOM 5181 N N . ALA B 1 323 ? -14.414 24.156 5.797 1 92.88 323 ALA B N 1
ATOM 5182 C CA . ALA B 1 323 ? -14.164 25.453 6.414 1 92.88 323 ALA B CA 1
ATOM 5183 C C . ALA B 1 323 ? -15.43 26 7.078 1 92.88 323 ALA B C 1
ATOM 5185 O O . ALA B 1 323 ? -15.352 26.641 8.141 1 92.88 323 ALA B O 1
ATOM 5186 N N . THR B 1 324 ? -16.531 25.656 6.484 1 93.81 324 THR B N 1
ATOM 5187 C CA . THR B 1 324 ? -17.812 26.125 7.02 1 93.81 324 THR B CA 1
ATOM 5188 C C . THR B 1 324 ? -18.125 25.438 8.344 1 93.81 324 THR B C 1
ATOM 5190 O O . THR B 1 324 ? -18.578 26.078 9.297 1 93.81 324 THR B O 1
ATOM 5193 N N . GLU B 1 325 ? -17.844 24.203 8.398 1 94.56 325 GLU B N 1
ATOM 5194 C CA . GLU B 1 325 ? -18.078 23.453 9.633 1 94.56 325 GLU B CA 1
ATOM 5195 C C . GLU B 1 325 ? -17.172 23.953 10.758 1 94.56 325 GLU B C 1
ATOM 5197 O O . GLU B 1 325 ? -17.594 24.062 11.906 1 94.56 325 GLU B O 1
ATOM 5202 N N . ILE B 1 326 ? -15.969 24.25 10.438 1 97.38 326 ILE B N 1
ATOM 5203 C CA . ILE B 1 326 ? -15.031 24.766 11.43 1 97.38 326 ILE B CA 1
ATOM 5204 C C . ILE B 1 326 ? -15.461 26.141 11.891 1 97.38 326 ILE B C 1
ATOM 5206 O O . ILE B 1 326 ? -15.414 26.453 13.086 1 97.38 326 ILE B O 1
ATOM 5210 N N . ASP B 1 327 ? -15.898 26.953 10.977 1 97.62 327 ASP B N 1
ATOM 5211 C CA . ASP B 1 327 ? -16.406 28.281 11.312 1 97.62 327 ASP B CA 1
ATOM 5212 C C . ASP B 1 327 ? -17.594 28.188 12.266 1 97.62 327 ASP B C 1
ATOM 5214 O O . ASP B 1 327 ? -17.703 28.953 13.219 1 97.62 327 ASP B O 1
ATOM 5218 N N . ASP B 1 328 ? -18.453 27.266 11.945 1 97.56 328 ASP B N 1
ATOM 5219 C CA . ASP B 1 328 ? -19.609 27.062 12.805 1 97.56 328 ASP B CA 1
ATOM 5220 C C . ASP B 1 328 ? -19.188 26.688 14.219 1 97.56 328 ASP B C 1
ATOM 5222 O O . ASP B 1 328 ? -19.734 27.203 15.195 1 97.56 328 ASP B O 1
ATOM 5226 N N . MET B 1 329 ? -18.25 25.812 14.352 1 98.12 329 MET B N 1
ATOM 5227 C CA . MET B 1 329 ? -17.75 25.406 15.664 1 98.12 329 MET B CA 1
ATOM 5228 C C . MET B 1 329 ? -17.078 26.578 16.375 1 98.12 329 MET B C 1
ATOM 5230 O O . MET B 1 329 ? -17.219 26.75 17.594 1 98.12 329 MET B O 1
ATOM 5234 N N . LEU B 1 330 ? -16.375 27.375 15.648 1 98.5 330 LEU B N 1
ATOM 5235 C CA . LEU B 1 330 ? -15.727 28.547 16.203 1 98.5 330 LEU B CA 1
ATOM 5236 C C . LEU B 1 330 ? -16.75 29.516 16.781 1 98.5 330 LEU B C 1
ATOM 5238 O O . LEU B 1 330 ? -16.609 29.984 17.906 1 98.5 330 LEU B O 1
ATOM 5242 N N . GLN B 1 331 ? -17.766 29.781 16.047 1 98.12 331 GLN B N 1
ATOM 5243 C CA . GLN B 1 331 ? -18.812 30.703 16.5 1 98.12 331 GLN B CA 1
ATOM 5244 C C . GLN B 1 331 ? -19.531 30.172 17.734 1 98.12 331 GLN B C 1
ATOM 5246 O O . GLN B 1 331 ? -19.797 30.922 18.672 1 98.12 331 GLN B O 1
ATOM 5251 N N . GLN B 1 332 ? -19.766 28.938 17.688 1 98.12 332 GLN B N 1
ATOM 5252 C CA . GLN B 1 332 ? -20.406 28.312 18.844 1 98.12 332 GLN B CA 1
ATOM 5253 C C . GLN B 1 332 ? -19.5 28.375 20.078 1 98.12 332 GLN B C 1
ATOM 5255 O O . GLN B 1 332 ? -19.984 28.422 21.203 1 98.12 332 GLN B O 1
ATOM 5260 N N . ALA B 1 333 ? -18.234 28.375 19.875 1 98.31 333 ALA B N 1
ATOM 5261 C CA . ALA B 1 333 ? -17.266 28.422 20.969 1 98.31 333 ALA B CA 1
ATOM 5262 C C . ALA B 1 333 ? -17.062 29.859 21.438 1 98.31 333 ALA B C 1
ATOM 5264 O O . ALA B 1 333 ? -16.344 30.094 22.422 1 98.31 333 ALA B O 1
ATOM 5265 N N . GLY B 1 334 ? -17.578 30.859 20.719 1 97.81 334 GLY B N 1
ATOM 5266 C CA . GLY B 1 334 ? -17.531 32.219 21.172 1 97.81 334 GLY B CA 1
ATOM 5267 C C . GLY B 1 334 ? -16.625 33.125 20.312 1 97.81 334 GLY B C 1
ATOM 5268 O O . GLY B 1 334 ? -16.438 34.281 20.609 1 97.81 334 GLY B O 1
ATOM 5269 N N . PHE B 1 335 ? -16.156 32.625 19.234 1 98.62 335 PHE B N 1
ATOM 5270 C CA . PHE B 1 335 ? -15.297 33.375 18.344 1 98.62 335 PHE B CA 1
ATOM 5271 C C . PHE B 1 335 ? -16.125 34.188 17.359 1 98.62 335 PHE B C 1
ATOM 5273 O O . PHE B 1 335 ? -17.297 33.906 17.141 1 98.62 335 PHE B O 1
ATOM 5280 N N . ALA B 1 336 ? -15.469 35.188 16.766 1 98 336 AL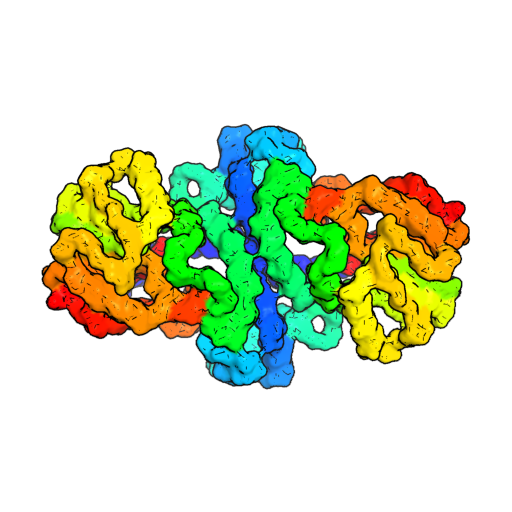A B N 1
ATOM 5281 C CA . ALA B 1 336 ? -16.078 35.938 15.672 1 98 336 ALA B CA 1
ATOM 5282 C C . ALA B 1 336 ? -16.125 35.125 14.391 1 98 336 ALA B C 1
ATOM 5284 O O . ALA B 1 336 ? -15.484 34.062 14.297 1 98 336 ALA B O 1
ATOM 5285 N N . LYS B 1 337 ? -16.812 35.562 13.414 1 97.38 337 LYS B N 1
ATOM 5286 C CA . LYS B 1 337 ? -16.844 34.938 12.094 1 97.38 337 LYS B CA 1
ATOM 5287 C C . LYS B 1 337 ? -15.438 34.844 11.508 1 97.38 337 LYS B C 1
ATOM 5289 O O . LYS B 1 337 ? -14.68 35.844 11.523 1 97.38 337 LYS B O 1
ATOM 5294 N N . SER B 1 338 ? -15.172 33.656 11.047 1 97.56 338 SER B N 1
ATOM 5295 C CA . SER B 1 338 ? -13.812 33.438 10.57 1 97.56 338 SER B CA 1
ATOM 5296 C C . SER B 1 338 ? -13.688 33.719 9.078 1 97.56 338 SER B C 1
ATOM 5298 O O . SER B 1 338 ? -14.695 33.844 8.383 1 97.56 338 SER B O 1
ATOM 5300 N N . THR B 1 339 ? -12.492 33.906 8.641 1 96.06 339 THR B N 1
ATOM 5301 C CA . THR B 1 339 ? -12.133 33.938 7.23 1 96.06 339 THR B CA 1
ATOM 5302 C C . THR B 1 339 ? -11.289 32.719 6.871 1 96.06 339 THR B C 1
ATOM 5304 O O . THR B 1 339 ? -10.539 32.188 7.703 1 96.06 339 THR B O 1
ATOM 5307 N N . SER B 1 340 ? -11.453 32.25 5.652 1 94 340 SER B N 1
ATOM 5308 C CA . SER B 1 340 ? -10.695 31.078 5.207 1 94 340 SER B CA 1
ATOM 5309 C C . SER B 1 340 ? -9.93 31.375 3.92 1 94 340 SER B C 1
ATOM 5311 O O . SER B 1 340 ? -10.43 32.062 3.041 1 94 340 SER B O 1
ATOM 5313 N N . THR B 1 341 ? -8.68 30.906 3.842 1 89.81 341 THR B N 1
ATOM 5314 C CA . THR B 1 341 ? -7.836 31.031 2.658 1 89.81 341 THR B CA 1
ATOM 5315 C C . THR B 1 341 ? -7.184 29.688 2.326 1 89.81 341 THR B C 1
ATOM 5317 O O . THR B 1 341 ? -6.707 28.984 3.221 1 89.81 341 THR B O 1
ATOM 5320 N N . ASN B 1 342 ? -7.152 29.344 1.081 1 82.19 342 ASN B N 1
ATOM 5321 C CA . ASN B 1 342 ? -6.492 28.109 0.653 1 82.19 342 ASN B CA 1
ATOM 5322 C C . ASN B 1 342 ? -4.977 28.281 0.61 1 82.19 342 ASN B C 1
ATOM 5324 O O . ASN B 1 342 ? -4.473 29.297 0.132 1 82.19 342 ASN B O 1
ATOM 5328 N N . LEU B 1 343 ? -4.332 27.297 1.273 1 78.38 343 LEU B N 1
ATOM 5329 C CA . LEU B 1 343 ? -2.877 27.234 1.229 1 78.38 343 LEU B CA 1
ATOM 5330 C C . LEU B 1 343 ? -2.4 26.156 0.266 1 78.38 343 LEU B C 1
ATOM 5332 O O . LEU B 1 343 ? -3.088 25.156 0.066 1 78.38 343 LEU B O 1
ATOM 5336 N N . PHE B 1 344 ? -1.308 26.344 -0.343 1 64.75 344 PHE B N 1
ATOM 5337 C CA . PHE B 1 344 ? -0.701 25.328 -1.199 1 64.75 344 PHE B CA 1
ATOM 5338 C C . PHE B 1 344 ? 0.053 24.297 -0.368 1 64.75 344 PHE B C 1
ATOM 5340 O O . PHE B 1 344 ? 0.702 24.641 0.621 1 64.75 344 PHE B O 1
ATOM 5347 N N . PRO B 1 345 ? -0.115 23.125 -0.762 1 62.72 345 PRO B N 1
ATOM 5348 C CA . PRO B 1 345 ? -0.844 22.547 -1.896 1 62.72 345 PRO B CA 1
ATOM 5349 C C . PRO B 1 345 ? -2.266 22.125 -1.533 1 62.72 345 PRO B C 1
ATOM 5351 O O . PRO B 1 345 ? -3.137 22.062 -2.404 1 62.72 345 PRO B O 1
ATOM 5354 N N . ILE B 1 346 ? -2.598 21.953 -0.258 1 68.44 346 ILE B N 1
ATOM 5355 C CA . ILE B 1 346 ? -3.902 21.328 -0.042 1 68.44 346 ILE B CA 1
ATOM 5356 C C . ILE B 1 346 ? -4.504 21.844 1.268 1 68.44 346 ILE B C 1
ATOM 5358 O O . ILE B 1 346 ? -5.641 21.5 1.604 1 68.44 346 ILE B O 1
ATOM 5362 N N . SER B 1 347 ? -3.834 22.703 1.955 1 83.06 347 SER B N 1
ATOM 5363 C CA . SER B 1 347 ? -4.309 23.109 3.275 1 83.06 347 SER B CA 1
ATOM 5364 C C . SER B 1 347 ? -5.168 24.375 3.195 1 83.06 347 SER B C 1
ATOM 5366 O O . SER B 1 347 ? -5.156 25.078 2.184 1 83.06 347 SER B O 1
ATOM 5368 N N . THR B 1 348 ? -5.941 24.578 4.195 1 89.06 348 THR B N 1
ATOM 5369 C CA . THR B 1 348 ? -6.758 25.766 4.398 1 89.06 348 THR B CA 1
ATOM 5370 C C . THR B 1 348 ? -6.379 26.469 5.703 1 89.06 348 THR B C 1
ATOM 5372 O O . THR B 1 348 ? -6.145 25.812 6.719 1 89.06 348 THR B O 1
ATOM 5375 N N . LEU B 1 349 ? -6.238 27.766 5.598 1 94.88 349 LEU B N 1
ATOM 5376 C CA . LEU B 1 349 ? -6.051 28.594 6.781 1 94.88 349 LEU B CA 1
ATOM 5377 C C . LEU B 1 349 ? -7.355 29.266 7.188 1 94.88 349 LEU B C 1
ATOM 5379 O O . LEU B 1 349 ? -7.996 29.938 6.371 1 94.88 349 LEU B O 1
ATOM 5383 N N . ILE B 1 350 ? -7.75 29.016 8.406 1 97.12 350 ILE B N 1
ATOM 5384 C CA . ILE B 1 350 ? -8.938 29.656 8.984 1 97.12 350 ILE B CA 1
ATOM 5385 C C . ILE B 1 350 ? -8.523 30.578 10.133 1 97.12 350 ILE B C 1
ATOM 5387 O O . ILE B 1 350 ? -7.836 30.156 11.062 1 97.12 350 ILE B O 1
ATOM 5391 N N . VAL B 1 351 ? -8.969 31.875 10.07 1 97.81 351 VAL B N 1
ATOM 5392 C CA . VAL B 1 351 ? -8.562 32.875 11.055 1 97.81 351 VAL B CA 1
ATOM 5393 C C . VAL B 1 351 ? -9.797 33.469 11.719 1 97.81 351 VAL B C 1
ATOM 5395 O O . VAL B 1 351 ? -10.789 33.75 11.047 1 97.81 351 VAL B O 1
ATOM 5398 N N . SER B 1 352 ? -9.766 33.531 12.992 1 98 352 SER B N 1
ATOM 5399 C CA . SER B 1 352 ? -10.812 34.188 13.781 1 98 352 SER B CA 1
ATOM 5400 C C . SER B 1 352 ? -10.234 34.875 15.016 1 98 352 SER B C 1
ATOM 5402 O O . SER B 1 352 ? -9.016 34.906 15.195 1 98 352 SER B O 1
ATOM 5404 N N . LYS B 1 353 ? -11.062 35.5 15.789 1 97.5 353 LYS B N 1
ATOM 5405 C CA . LYS B 1 353 ? -10.641 36.219 17 1 97.5 353 LYS B CA 1
ATOM 5406 C C . LYS B 1 353 ? -11.727 36.125 18.078 1 97.5 353 LYS B C 1
ATOM 5408 O O . LYS B 1 353 ? -12.891 35.844 17.781 1 97.5 353 LYS B O 1
ATOM 5413 N N . THR B 1 354 ? -11.25 36.281 19.25 1 95.31 354 THR B N 1
ATOM 5414 C CA . THR B 1 354 ? -12.227 36.375 20.344 1 95.31 354 THR B CA 1
ATOM 5415 C C . THR B 1 354 ? -12.969 37.688 20.297 1 95.31 354 THR B C 1
ATOM 5417 O O . THR B 1 354 ? -12.43 38.719 19.828 1 95.31 354 THR B O 1
ATOM 5420 N N . VAL B 1 355 ? -14.297 37.656 20.609 1 85.88 355 VAL B N 1
ATOM 5421 C CA . VAL B 1 355 ? -15.094 38.906 20.703 1 85.88 355 VAL B CA 1
ATOM 5422 C C . VAL B 1 355 ? -15.062 39.438 22.125 1 85.88 355 VAL B C 1
ATOM 5424 O O . VAL B 1 355 ? -14.93 38.656 23.078 1 85.88 355 VAL B O 1
#